Protein AF-A0A315R0P9-F1 (afdb_monomer)

Mean predicted aligned error: 6.61 Å

Structure (mmCIF, N/CA/C/O backbone):
data_AF-A0A315R0P9-F1
#
_entry.id   AF-A0A315R0P9-F1
#
loop_
_atom_site.group_PDB
_atom_site.id
_atom_site.type_symbol
_atom_site.label_atom_id
_atom_site.label_alt_id
_atom_site.label_comp_id
_atom_site.label_asym_id
_atom_site.label_entity_id
_atom_site.label_seq_id
_atom_site.pdbx_PDB_ins_code
_atom_site.Cartn_x
_atom_site.Cartn_y
_atom_site.Cartn_z
_atom_site.occupancy
_atom_site.B_iso_or_equiv
_atom_site.auth_seq_id
_atom_site.auth_comp_id
_atom_site.auth_asym_id
_atom_site.auth_atom_id
_atom_site.pdbx_PDB_model_num
ATOM 1 N N . GLU A 1 1 ? -13.509 10.442 11.157 1.00 61.97 1 GLU A N 1
ATOM 2 C CA . GLU A 1 1 ? -13.153 11.504 10.189 1.00 61.97 1 GLU A CA 1
ATOM 3 C C . GLU A 1 1 ? -14.346 12.007 9.376 1.00 61.97 1 GLU A C 1
ATOM 5 O O . GLU A 1 1 ? -14.730 13.150 9.556 1.00 61.97 1 GLU A O 1
ATOM 10 N N . ASN A 1 2 ? -14.995 11.179 8.551 1.00 77.88 2 ASN A N 1
ATOM 11 C CA . ASN A 1 2 ? -15.999 11.658 7.581 1.00 77.88 2 ASN A CA 1
ATOM 12 C C . ASN A 1 2 ? -17.417 11.944 8.134 1.00 77.88 2 ASN A C 1
ATOM 14 O O . ASN A 1 2 ? -18.315 12.249 7.354 1.00 77.88 2 ASN A O 1
ATOM 18 N N . ASN A 1 3 ? -17.654 11.793 9.442 1.00 83.06 3 ASN A N 1
ATOM 19 C CA . ASN A 1 3 ? -18.956 12.072 10.059 1.00 83.06 3 ASN A CA 1
ATOM 20 C C . ASN A 1 3 ? -18.940 13.457 10.723 1.00 83.06 3 ASN A C 1
ATOM 22 O O . ASN A 1 3 ? -18.367 13.622 11.802 1.00 83.06 3 ASN A O 1
ATOM 26 N N . GLU A 1 4 ? -19.587 14.431 10.086 1.00 81.50 4 GLU A N 1
ATOM 27 C CA . GLU A 1 4 ? -19.644 15.818 10.559 1.00 81.50 4 GLU A CA 1
ATOM 28 C C . GLU A 1 4 ? -20.515 15.999 11.813 1.00 81.50 4 GLU A C 1
ATOM 30 O O . GLU A 1 4 ? -20.236 16.890 12.610 1.00 81.50 4 GLU A O 1
ATOM 35 N N . GLU A 1 5 ? -21.495 15.120 12.043 1.00 85.56 5 GLU A N 1
ATOM 36 C CA . GLU A 1 5 ? -22.443 15.194 13.166 1.00 85.56 5 GLU A CA 1
ATOM 37 C C . GLU A 1 5 ? -21.861 14.664 14.490 1.00 85.56 5 GLU A C 1
ATOM 39 O O . GLU A 1 5 ? -22.492 14.764 15.543 1.00 85.56 5 GLU A O 1
ATOM 44 N N . MET A 1 6 ? -20.658 14.079 14.464 1.00 87.81 6 MET A N 1
ATOM 45 C CA . MET A 1 6 ? -20.015 13.534 15.660 1.00 87.81 6 MET A CA 1
ATOM 46 C C . MET A 1 6 ? -19.554 14.647 16.607 1.00 87.81 6 MET A C 1
ATOM 48 O O . MET A 1 6 ? -18.778 15.520 16.208 1.00 87.81 6 MET A O 1
ATOM 52 N N . GLU A 1 7 ? -19.966 14.548 17.875 1.00 90.81 7 GLU A N 1
ATOM 53 C CA . GLU A 1 7 ? -19.534 15.443 18.951 1.00 90.81 7 GLU A CA 1
ATOM 54 C C . GLU A 1 7 ? -18.003 15.529 19.042 1.00 90.81 7 GLU A C 1
ATOM 56 O O . GLU A 1 7 ? -17.303 14.517 18.949 1.00 90.81 7 GLU A O 1
ATOM 61 N N . ARG A 1 8 ? -17.483 16.744 19.259 1.00 90.88 8 ARG A N 1
ATOM 62 C CA . ARG A 1 8 ? -16.043 17.031 19.233 1.00 90.88 8 ARG A CA 1
ATOM 63 C C . ARG A 1 8 ? -15.239 16.159 20.199 1.00 90.88 8 ARG A C 1
ATOM 65 O O . ARG A 1 8 ? -14.300 15.519 19.759 1.00 90.88 8 ARG A O 1
ATOM 72 N N . LYS A 1 9 ? -15.646 16.038 21.467 1.00 92.56 9 LYS A N 1
ATOM 73 C CA . LYS A 1 9 ? -14.922 15.206 22.451 1.00 92.56 9 LYS A CA 1
ATOM 74 C C . LYS A 1 9 ? -14.779 13.753 21.998 1.00 92.56 9 LYS A C 1
ATOM 76 O O . LYS A 1 9 ? -13.711 13.164 22.101 1.00 92.56 9 LYS A O 1
ATOM 81 N N . LYS A 1 10 ? -15.857 13.189 21.450 1.00 92.31 10 LYS A N 1
ATOM 82 C CA . LYS A 1 10 ? -15.872 11.826 20.912 1.00 92.31 10 LYS A CA 1
ATOM 83 C C . LYS A 1 10 ? -14.977 11.691 19.678 1.00 92.31 10 LYS A C 1
ATOM 85 O O . LYS A 1 10 ? -14.319 10.668 19.512 1.00 92.31 10 LYS A O 1
ATOM 90 N N . ARG A 1 11 ? -14.944 12.715 18.821 1.00 92.69 11 ARG A N 1
ATOM 91 C CA . ARG A 1 11 ? -14.034 12.775 17.673 1.00 92.69 11 ARG A CA 1
ATOM 92 C C . ARG A 1 11 ? -12.577 12.797 18.130 1.00 92.69 11 ARG A C 1
ATOM 94 O O . ARG A 1 11 ? -11.806 11.980 17.643 1.00 92.69 11 ARG A O 1
ATOM 101 N N . ASP A 1 12 ? -12.247 13.667 19.079 1.00 94.81 12 ASP A N 1
ATOM 102 C CA . ASP A 1 12 ? -10.898 13.825 19.624 1.00 94.81 12 ASP A CA 1
ATOM 103 C C . ASP A 1 12 ? -10.422 12.523 20.294 1.00 94.81 12 ASP A C 1
ATOM 105 O O . ASP A 1 12 ? -9.305 12.081 20.052 1.00 94.81 12 ASP A O 1
ATOM 109 N N . PHE A 1 13 ? -11.295 11.842 21.048 1.00 94.81 13 PHE A N 1
ATOM 110 C CA . PHE A 1 13 ? -11.015 10.519 21.620 1.00 94.81 13 PHE A CA 1
ATOM 111 C C . PHE A 1 13 ? -10.636 9.481 20.554 1.00 94.81 13 PHE A C 1
ATOM 113 O O . PHE A 1 13 ? -9.598 8.826 20.655 1.00 94.81 13 PHE A O 1
ATOM 120 N N . TYR A 1 14 ? -11.462 9.319 19.513 1.00 92.88 14 TYR A N 1
ATOM 121 C CA . TYR A 1 14 ? -11.166 8.344 18.459 1.00 92.88 14 TYR A CA 1
ATOM 122 C C . TYR A 1 14 ? -9.915 8.704 17.674 1.00 92.88 14 TYR A C 1
ATOM 124 O O . TYR A 1 14 ? -9.173 7.815 17.265 1.00 92.88 14 TYR A O 1
ATOM 132 N N . TYR A 1 15 ? -9.696 9.995 17.454 1.00 92.81 15 TYR A N 1
ATOM 133 C CA . TYR A 1 15 ? -8.562 10.463 16.689 1.00 92.81 15 TYR A CA 1
ATOM 134 C C . TYR A 1 15 ? -7.252 10.243 17.447 1.00 92.81 15 TYR A C 1
ATOM 136 O O . TYR A 1 15 ? -6.334 9.646 16.895 1.00 92.81 15 TYR A O 1
ATOM 144 N N . TYR A 1 16 ? -7.216 10.554 18.744 1.00 94.75 16 TYR A N 1
ATOM 145 C CA . TYR A 1 16 ? -6.100 10.199 19.620 1.00 94.75 16 TYR A CA 1
ATOM 146 C C . TYR A 1 16 ? -5.811 8.692 19.612 1.00 94.75 16 TYR A C 1
ATOM 148 O O . TYR A 1 16 ? -4.671 8.278 19.446 1.00 94.75 16 TYR A O 1
ATOM 156 N N . HIS A 1 17 ? -6.831 7.839 19.717 1.00 93.44 17 HIS A N 1
ATOM 157 C CA . HIS A 1 17 ? -6.591 6.394 19.688 1.00 93.44 17 HIS A CA 1
ATOM 158 C C . HIS A 1 17 ? -6.153 5.859 18.320 1.00 93.44 17 HIS A C 1
ATOM 160 O O . HIS A 1 17 ? -5.452 4.849 18.278 1.00 93.44 17 HIS A O 1
ATOM 166 N N . SER A 1 18 ? -6.487 6.542 17.221 1.00 92.06 18 SER A N 1
ATOM 167 C CA . SER A 1 18 ? -6.003 6.165 15.886 1.00 92.06 18 SER A CA 1
ATOM 168 C C . SER A 1 18 ? -4.491 6.352 15.708 1.00 92.06 18 SER A C 1
ATOM 170 O O . SER A 1 18 ? -3.882 5.613 14.938 1.00 92.06 18 SER A O 1
ATOM 172 N N . THR A 1 19 ? -3.862 7.257 16.469 1.00 91.88 19 THR A N 1
ATOM 173 C CA . THR A 1 19 ? -2.395 7.429 16.460 1.00 91.88 19 THR A CA 1
ATOM 174 C C . THR A 1 19 ? -1.670 6.321 17.231 1.00 91.88 19 THR A C 1
ATOM 176 O O . THR A 1 19 ? -0.462 6.157 17.102 1.00 91.88 19 THR A O 1
ATOM 179 N N . ILE A 1 20 ? -2.393 5.568 18.066 1.00 90.81 20 ILE A N 1
ATOM 180 C CA . ILE A 1 20 ? -1.820 4.571 18.981 1.00 90.81 20 ILE A CA 1
ATOM 181 C C . ILE A 1 20 ? -1.984 3.151 18.443 1.00 90.81 20 ILE A C 1
ATOM 183 O O . ILE A 1 20 ? -1.115 2.312 18.657 1.00 90.81 20 ILE A O 1
ATOM 187 N N . MET A 1 21 ? -3.123 2.859 17.817 1.00 90.62 21 MET A N 1
ATOM 188 C CA . MET A 1 21 ? -3.473 1.508 17.395 1.00 90.62 21 MET A CA 1
ATOM 189 C C . MET A 1 21 ? -4.311 1.557 16.123 1.00 90.62 21 MET A C 1
ATOM 191 O O . MET A 1 21 ? -5.323 2.260 16.044 1.00 90.62 21 MET A O 1
ATOM 195 N N . GLU A 1 22 ? -3.918 0.757 15.141 1.00 90.88 22 GLU A N 1
ATOM 196 C CA . GLU A 1 22 ? -4.692 0.539 13.934 1.00 90.88 22 GLU A CA 1
ATOM 197 C C . GLU A 1 22 ? -5.998 -0.209 14.216 1.00 90.88 22 GLU A C 1
ATOM 199 O O . GLU A 1 22 ? -6.146 -0.981 15.165 1.00 90.88 22 GLU A O 1
ATOM 204 N N . ALA A 1 23 ? -6.989 -0.014 13.350 1.00 87.75 23 ALA A N 1
ATOM 205 C CA . ALA A 1 23 ? -8.254 -0.710 13.506 1.00 87.75 23 ALA A CA 1
ATOM 206 C C . ALA A 1 23 ? -8.123 -2.204 13.178 1.00 87.75 23 ALA A C 1
ATOM 208 O O . ALA A 1 23 ? -7.580 -2.588 12.141 1.00 87.75 23 ALA A O 1
ATOM 209 N N . TRP A 1 24 ? -8.723 -3.043 14.018 1.00 89.06 24 TRP A N 1
ATOM 210 C CA . TRP A 1 24 ? -8.878 -4.470 13.754 1.00 89.06 24 TRP A CA 1
ATOM 211 C C . TRP A 1 24 ? -10.134 -4.675 12.905 1.00 89.06 24 TRP A C 1
ATOM 213 O O . TRP A 1 24 ? -11.237 -4.863 13.420 1.00 89.06 24 TRP A O 1
ATOM 223 N N . ASP A 1 25 ? -9.970 -4.544 11.588 1.00 85.25 25 ASP A N 1
ATOM 224 C CA . ASP A 1 25 ? -11.075 -4.585 10.631 1.00 85.25 25 ASP A CA 1
ATOM 225 C C . ASP A 1 25 ? -11.522 -6.020 10.300 1.00 85.25 25 ASP A C 1
ATOM 227 O O . ASP A 1 25 ? -10.726 -6.950 10.164 1.00 85.25 25 ASP A O 1
ATOM 231 N N . GLY A 1 26 ? -12.832 -6.177 10.110 1.00 85.88 26 GLY A N 1
ATOM 232 C CA . GLY A 1 26 ? -13.469 -7.420 9.686 1.00 85.88 26 GLY A CA 1
ATOM 233 C C . GLY A 1 26 ? -14.877 -7.578 10.272 1.00 85.88 26 GLY A C 1
ATOM 234 O O . GLY A 1 26 ? -15.227 -6.881 11.224 1.00 85.88 26 GLY A O 1
ATOM 235 N N . PRO A 1 27 ? -15.711 -8.485 9.730 1.00 89.56 27 PRO A N 1
ATOM 236 C CA . PRO A 1 27 ? -17.040 -8.747 10.279 1.00 89.56 27 PRO A CA 1
ATOM 237 C C . PRO A 1 27 ? -16.971 -9.318 11.699 1.00 89.56 27 PRO A C 1
ATOM 239 O O . PRO A 1 27 ? -16.567 -10.472 11.872 1.00 89.56 27 PRO A O 1
ATOM 242 N N . ALA A 1 28 ? -17.442 -8.567 12.696 1.00 91.06 28 ALA A N 1
ATOM 243 C CA . ALA A 1 28 ? -17.373 -8.969 14.098 1.00 91.06 28 ALA A CA 1
ATOM 244 C C . ALA A 1 28 ? -18.665 -8.642 14.856 1.00 91.06 28 ALA A C 1
ATOM 246 O O . ALA A 1 28 ? -19.191 -7.534 14.797 1.00 91.06 28 ALA A O 1
ATOM 247 N N . ALA A 1 29 ? -19.155 -9.627 15.607 1.00 92.38 29 ALA A N 1
ATOM 248 C CA . ALA A 1 29 ? -20.104 -9.435 16.695 1.00 92.38 29 ALA A CA 1
ATOM 249 C C . ALA A 1 29 ? -19.451 -10.020 17.941 1.00 92.38 29 ALA A C 1
ATOM 251 O O . ALA A 1 29 ? -19.233 -11.230 18.012 1.00 92.38 29 ALA A O 1
ATOM 252 N N . MET A 1 30 ? -19.079 -9.156 18.878 1.00 92.94 30 MET A N 1
ATOM 253 C CA . MET A 1 30 ? -18.356 -9.554 20.078 1.00 92.94 30 MET A CA 1
ATOM 254 C C . MET A 1 30 ? -19.260 -9.411 21.288 1.00 92.94 30 MET A C 1
ATOM 256 O O . MET A 1 30 ? -19.936 -8.395 21.434 1.00 92.94 30 MET A O 1
ATOM 260 N N . ALA A 1 31 ? -19.227 -10.414 22.158 1.00 93.69 31 ALA A N 1
ATOM 261 C CA . ALA A 1 31 ? -19.694 -10.316 23.531 1.00 93.69 31 ALA A CA 1
ATOM 262 C C . ALA A 1 31 ? -18.469 -10.409 24.447 1.00 93.69 31 ALA A C 1
ATOM 264 O O . ALA A 1 31 ? -17.558 -11.195 24.177 1.00 93.69 31 ALA A O 1
ATOM 265 N N . PHE A 1 32 ? -18.429 -9.597 25.494 1.00 94.75 32 PHE A N 1
ATOM 266 C CA . PHE A 1 32 ? -17.302 -9.509 26.416 1.00 94.75 32 PHE A CA 1
ATOM 267 C C . PHE A 1 32 ? -17.790 -9.278 27.846 1.00 94.75 32 PHE A C 1
ATOM 269 O O . PHE A 1 32 ? -18.920 -8.850 28.072 1.00 94.75 32 PHE A O 1
ATOM 276 N N . THR A 1 33 ? -16.935 -9.580 28.817 1.00 95.44 33 THR A N 1
ATOM 277 C CA . THR A 1 33 ? -17.189 -9.308 30.231 1.00 95.44 33 THR A CA 1
ATOM 278 C C . THR A 1 33 ? -15.872 -9.201 30.986 1.00 95.44 33 THR A C 1
ATOM 280 O O . THR A 1 33 ? -14.905 -9.881 30.636 1.00 95.44 33 THR A O 1
ATOM 283 N N . ASP A 1 34 ? -15.842 -8.361 32.012 1.00 93.88 34 ASP A N 1
ATOM 284 C CA . ASP A 1 34 ? -14.756 -8.276 32.994 1.00 93.88 34 ASP A CA 1
ATOM 285 C C . ASP A 1 34 ? -15.095 -8.996 34.318 1.00 93.88 34 ASP A C 1
ATOM 287 O O . ASP A 1 34 ? -14.291 -9.003 35.248 1.00 93.88 34 ASP A O 1
ATOM 291 N N . GLY A 1 35 ? -16.266 -9.642 34.390 1.00 93.69 35 GLY A N 1
ATOM 292 C CA . GLY A 1 35 ? -16.808 -10.305 35.577 1.00 93.69 35 GLY A CA 1
ATOM 293 C C . GLY A 1 35 ? -17.920 -9.520 36.278 1.00 93.69 35 GLY A C 1
ATOM 294 O O . GLY A 1 35 ? -18.772 -10.151 36.902 1.00 93.69 35 GLY A O 1
ATOM 295 N N . THR A 1 36 ? -17.959 -8.194 36.119 1.00 93.38 36 THR A N 1
ATOM 296 C CA . THR A 1 36 ? -18.986 -7.308 36.697 1.00 93.38 36 THR A CA 1
ATOM 297 C C . THR A 1 36 ? -19.871 -6.710 35.608 1.00 93.38 36 THR A C 1
ATOM 299 O O . THR A 1 36 ? -21.101 -6.720 35.705 1.00 93.38 36 THR A O 1
ATOM 302 N N . GLN A 1 37 ? -19.260 -6.232 34.532 1.00 94.12 37 GLN A N 1
ATOM 303 C CA . GLN A 1 37 ? -19.937 -5.709 33.363 1.00 94.12 37 GLN A CA 1
ATOM 304 C C . GLN A 1 37 ? -19.992 -6.765 32.264 1.00 94.12 37 GLN A C 1
ATOM 306 O O . GLN A 1 37 ? -19.051 -7.534 32.044 1.00 94.12 37 GLN A O 1
ATOM 311 N N . VAL A 1 38 ? -21.110 -6.806 31.547 1.00 94.56 38 VAL A N 1
ATOM 312 C CA . VAL A 1 38 ? -21.309 -7.664 30.377 1.00 94.56 38 VAL A CA 1
ATOM 313 C C . VAL A 1 38 ? -21.695 -6.777 29.211 1.00 94.56 38 VAL A C 1
ATOM 315 O O . VAL A 1 38 ? -22.663 -6.024 29.285 1.00 94.56 38 VAL A O 1
ATOM 318 N N . GLY A 1 39 ? -20.944 -6.860 28.120 1.00 93.62 39 GLY A N 1
ATOM 319 C CA . GLY A 1 39 ? -21.135 -5.998 26.968 1.00 93.62 39 GLY A CA 1
ATOM 320 C C . GLY A 1 39 ? -21.177 -6.747 25.649 1.00 93.62 39 GLY A C 1
ATOM 321 O O . GLY A 1 39 ? -20.707 -7.877 25.520 1.00 93.62 39 GLY A O 1
ATOM 322 N N . ALA A 1 40 ? -21.742 -6.088 24.644 1.00 94.25 40 ALA A N 1
ATOM 323 C CA . ALA A 1 40 ? -21.686 -6.520 23.263 1.00 94.25 40 ALA A CA 1
ATOM 324 C C . ALA A 1 40 ? -21.472 -5.336 22.321 1.00 94.25 40 ALA A C 1
ATOM 326 O O . ALA A 1 40 ? -22.031 -4.252 22.504 1.00 94.25 40 ALA A O 1
ATOM 327 N N . VAL A 1 41 ? -20.670 -5.556 21.283 1.00 93.62 41 VAL A N 1
ATOM 328 C CA . VAL A 1 41 ? -20.337 -4.550 20.272 1.00 93.62 41 VAL A CA 1
ATOM 329 C C . VAL A 1 41 ? -20.241 -5.200 18.893 1.00 93.62 41 VAL A C 1
ATOM 331 O O . VAL A 1 41 ? -19.892 -6.377 18.763 1.00 93.62 41 VAL A O 1
ATOM 334 N N . LEU A 1 42 ? -20.583 -4.436 17.859 1.00 92.75 42 LEU A N 1
ATOM 335 C CA . LEU A 1 42 ? -20.379 -4.823 16.466 1.00 92.75 42 LEU A CA 1
ATOM 336 C C . LEU A 1 42 ? -19.141 -4.143 15.885 1.00 92.75 42 LEU A C 1
ATOM 338 O O . LEU A 1 42 ? -18.687 -3.112 16.384 1.00 92.75 42 LEU A O 1
ATOM 342 N N . ASP A 1 43 ? -18.644 -4.685 14.779 1.00 90.19 43 ASP A N 1
ATOM 343 C CA . ASP A 1 43 ? -17.693 -3.980 13.930 1.00 90.19 43 ASP A CA 1
ATOM 344 C C . ASP A 1 43 ? -18.263 -2.643 13.415 1.00 90.19 43 ASP A C 1
ATOM 346 O O . ASP A 1 43 ? -19.474 -2.389 13.440 1.00 90.19 43 ASP A O 1
ATOM 350 N N . ARG A 1 44 ? -17.376 -1.777 12.915 1.00 86.75 44 ARG A N 1
ATOM 351 C CA . ARG A 1 44 ? -17.717 -0.431 12.418 1.00 86.75 44 ARG A CA 1
ATOM 352 C C . ARG A 1 44 ? -18.809 -0.415 11.339 1.00 86.75 44 ARG A C 1
ATOM 354 O O . ARG A 1 44 ? -19.507 0.588 11.215 1.00 86.75 44 ARG A O 1
ATOM 361 N N . ASN A 1 45 ? -18.965 -1.509 10.594 1.00 85.25 45 ASN A N 1
ATOM 362 C CA . ASN A 1 45 ? -19.907 -1.648 9.486 1.00 85.25 45 ASN A CA 1
ATOM 363 C C . ASN A 1 45 ? -21.151 -2.461 9.888 1.00 85.25 45 ASN A C 1
ATOM 365 O O . ASN A 1 45 ? -22.118 -2.512 9.131 1.00 85.25 45 ASN A O 1
ATOM 369 N N . GLY A 1 46 ? -21.148 -3.086 11.072 1.00 88.88 46 GLY A N 1
ATOM 370 C CA . GLY A 1 46 ? -22.198 -3.984 11.552 1.00 88.88 46 GLY A CA 1
ATOM 371 C C . GLY A 1 46 ? -22.478 -5.135 10.592 1.00 88.88 46 GLY A C 1
ATOM 372 O O . GLY A 1 46 ? -23.634 -5.429 10.286 1.00 88.88 46 GLY A O 1
ATOM 373 N N . LEU A 1 47 ? -21.421 -5.792 10.108 1.00 89.38 47 LEU A N 1
ATOM 374 C CA . LEU A 1 47 ? -21.512 -6.867 9.112 1.00 89.38 47 LEU A CA 1
ATOM 375 C C . LEU A 1 47 ? -22.040 -8.183 9.698 1.00 89.38 47 LEU A C 1
ATOM 377 O O . LEU A 1 47 ? -22.326 -9.128 8.956 1.00 89.38 47 LEU A O 1
ATOM 381 N N . ARG A 1 48 ? -22.163 -8.272 11.026 1.00 91.75 48 ARG A N 1
ATOM 382 C CA . ARG A 1 48 ? -22.742 -9.416 11.734 1.00 91.75 48 ARG A CA 1
ATOM 383 C C . ARG A 1 48 ? -24.054 -9.025 12.418 1.00 91.75 48 ARG A C 1
ATOM 385 O O . ARG A 1 48 ? -24.124 -7.975 13.052 1.00 91.75 48 ARG A O 1
ATOM 392 N N . PRO A 1 49 ? -25.101 -9.866 12.328 1.00 92.19 49 PRO A N 1
ATOM 393 C CA . PRO A 1 49 ? -26.344 -9.602 13.030 1.00 92.19 49 PRO A CA 1
ATOM 394 C C . PRO A 1 49 ? -26.157 -9.823 14.534 1.00 92.19 49 PRO A C 1
ATOM 396 O O . PRO A 1 49 ? -25.546 -10.801 14.959 1.00 92.19 49 PRO A O 1
ATOM 399 N N . SER A 1 50 ? -26.729 -8.930 15.333 1.00 92.62 50 SER A N 1
ATOM 400 C CA . SER A 1 50 ? -26.846 -9.092 16.780 1.00 92.62 50 SER A CA 1
ATOM 401 C C . SER A 1 50 ? -28.152 -8.461 17.245 1.00 92.62 50 SER A C 1
ATOM 403 O O . SER A 1 50 ? -28.486 -7.330 16.877 1.00 92.62 50 SER A O 1
ATOM 405 N N . ARG A 1 51 ? -28.945 -9.230 17.988 1.00 92.44 51 ARG A N 1
ATOM 406 C CA . ARG A 1 51 ? -30.279 -8.859 18.459 1.00 92.44 51 ARG A CA 1
ATOM 407 C C . ARG A 1 51 ? -30.406 -9.195 19.925 1.00 92.44 51 ARG A C 1
ATOM 409 O O . ARG A 1 51 ? -29.860 -10.203 20.365 1.00 92.44 51 ARG A O 1
ATOM 416 N N . TYR A 1 52 ? -31.150 -8.374 20.651 1.00 92.50 52 TYR A N 1
ATOM 417 C CA . TYR A 1 52 ? -31.400 -8.626 22.055 1.00 92.50 52 TYR A CA 1
ATOM 418 C C . TYR A 1 52 ? -32.852 -8.405 22.462 1.00 92.50 52 TYR A C 1
ATOM 420 O O . TYR A 1 52 ? -33.580 -7.596 21.879 1.00 92.50 52 TYR A O 1
ATOM 428 N N . TYR A 1 53 ? -33.245 -9.175 23.468 1.00 93.19 53 TYR A N 1
ATOM 429 C CA . TYR A 1 53 ? -34.538 -9.141 24.131 1.00 93.19 53 TYR A CA 1
ATOM 430 C C . TYR A 1 53 ? -34.326 -8.692 25.567 1.00 93.19 53 TYR A C 1
ATOM 432 O O . TYR A 1 53 ? -33.371 -9.131 26.206 1.00 93.19 53 TYR A O 1
ATOM 440 N N . LEU A 1 54 ? -35.232 -7.853 26.053 1.00 91.81 54 LEU A N 1
ATOM 441 C CA . LEU A 1 54 ? -35.345 -7.520 27.466 1.00 91.81 54 LEU A CA 1
ATOM 442 C C . LEU A 1 54 ? -36.712 -7.985 27.957 1.00 91.81 54 LEU A C 1
ATOM 444 O O . LEU A 1 54 ? -37.724 -7.652 27.328 1.00 91.81 54 LEU A O 1
ATOM 448 N N . THR A 1 55 ? -36.737 -8.742 29.045 1.00 92.38 55 THR A N 1
ATOM 449 C CA . THR A 1 55 ? -37.968 -9.209 29.689 1.00 92.38 55 THR A CA 1
ATOM 450 C C . THR A 1 55 ? -38.269 -8.442 30.976 1.00 92.38 55 THR A C 1
ATOM 452 O O . THR A 1 55 ? -37.447 -7.666 31.455 1.00 92.38 55 THR A O 1
ATOM 455 N N . ASP A 1 56 ? -39.471 -8.634 31.514 1.00 92.31 56 ASP A N 1
ATOM 456 C CA . ASP A 1 56 ? -39.955 -8.023 32.757 1.00 92.31 56 ASP A CA 1
ATOM 457 C C . ASP A 1 56 ? -39.379 -8.626 34.044 1.00 92.31 56 ASP A C 1
ATOM 459 O O . ASP A 1 56 ? -39.523 -8.030 35.110 1.00 92.31 56 ASP A O 1
ATOM 463 N N . ASP A 1 57 ? -38.692 -9.764 33.941 1.00 90.31 57 ASP A N 1
ATOM 464 C CA . ASP A 1 57 ? -37.916 -10.405 35.005 1.00 90.31 57 ASP A CA 1
ATOM 465 C C . ASP A 1 57 ? -36.404 -10.114 34.916 1.00 90.31 57 ASP A C 1
ATOM 467 O O . ASP A 1 57 ? -35.589 -10.914 35.374 1.00 90.31 57 ASP A O 1
ATOM 471 N N . ASP A 1 58 ? -36.038 -8.963 34.337 1.00 87.44 58 ASP A N 1
ATOM 472 C CA . ASP A 1 58 ? -34.667 -8.434 34.218 1.00 87.44 58 ASP A CA 1
ATOM 473 C C . ASP A 1 58 ? -33.677 -9.363 33.487 1.00 87.44 58 ASP A C 1
ATOM 475 O O . ASP A 1 58 ? -32.458 -9.282 33.661 1.00 87.44 58 ASP A O 1
ATOM 479 N N . LEU A 1 59 ? -34.183 -10.235 32.609 1.00 89.69 59 LEU A N 1
ATOM 480 C CA . LEU A 1 59 ? -33.353 -11.074 31.752 1.00 89.69 59 LEU A CA 1
ATOM 481 C C . LEU A 1 59 ? -33.065 -10.363 30.422 1.00 89.69 59 LEU A C 1
ATOM 483 O O . LEU A 1 59 ? -33.966 -10.020 29.650 1.00 89.69 59 LEU A O 1
ATOM 487 N N . LEU A 1 60 ? -31.773 -10.200 30.124 1.00 91.06 60 LEU A N 1
ATOM 488 C CA . LEU A 1 60 ? -31.290 -9.753 28.821 1.00 91.06 60 LEU A CA 1
ATOM 489 C C . LEU A 1 60 ? -30.746 -10.941 28.027 1.00 91.06 60 LEU A C 1
ATOM 491 O O . LEU A 1 60 ? -29.792 -11.601 28.435 1.00 91.06 60 LEU A O 1
ATOM 495 N N . VAL A 1 61 ? -31.334 -11.192 26.859 1.00 91.94 61 VAL A N 1
ATOM 496 C CA . VAL A 1 61 ? -30.898 -12.259 25.950 1.00 91.94 61 VAL A CA 1
ATOM 497 C C . VAL A 1 61 ? -30.345 -11.628 24.690 1.00 91.94 61 VAL A C 1
ATOM 499 O O . VAL A 1 61 ? -31.112 -11.036 23.940 1.00 91.94 61 VAL A O 1
ATOM 502 N N . LEU A 1 62 ? -29.048 -11.792 24.425 1.00 92.81 62 LEU A N 1
ATOM 503 C CA . LEU A 1 62 ? -28.407 -11.379 23.176 1.00 92.81 62 LEU A CA 1
ATOM 504 C C . LEU A 1 62 ? -28.032 -12.599 22.334 1.00 92.81 62 LEU A C 1
ATOM 506 O O . LEU A 1 62 ? -27.418 -13.543 22.826 1.00 92.81 62 LEU A O 1
ATOM 510 N N . ALA A 1 63 ? -28.382 -12.568 21.051 1.00 92.75 63 ALA A N 1
ATOM 511 C CA . ALA A 1 63 ? -28.073 -13.628 20.103 1.00 92.75 63 ALA A CA 1
ATOM 512 C C . ALA A 1 63 ? -27.883 -13.081 18.681 1.00 92.75 63 ALA A C 1
ATOM 514 O O . ALA A 1 63 ? -28.332 -11.985 18.339 1.00 92.75 63 ALA A O 1
ATOM 515 N N . SER A 1 64 ? -27.244 -13.870 17.815 1.00 91.81 64 SER A N 1
ATOM 516 C CA . SER A 1 64 ? -27.107 -13.544 16.388 1.00 91.81 64 SER A CA 1
ATOM 517 C C . SER A 1 64 ? -28.453 -13.543 15.652 1.00 91.81 64 SER A C 1
ATOM 519 O O . SER A 1 64 ? -28.651 -12.820 14.671 1.00 91.81 64 SER A O 1
ATOM 521 N N . GLU A 1 65 ? -29.411 -14.330 16.137 1.00 90.00 65 GLU A N 1
ATOM 522 C CA . GLU A 1 65 ? -30.705 -14.568 15.505 1.00 90.00 65 GLU A CA 1
ATOM 523 C C . GLU A 1 65 ? -31.865 -14.366 16.486 1.00 90.00 65 GLU A C 1
ATOM 525 O O . GLU A 1 65 ? -31.688 -14.268 17.699 1.00 90.00 65 GLU A O 1
ATOM 530 N N . VAL A 1 66 ? -33.075 -14.250 15.941 1.00 86.69 66 VAL A N 1
ATOM 531 C CA . VAL A 1 66 ? -34.309 -14.214 16.735 1.00 86.69 66 VAL A CA 1
ATOM 532 C C . VAL A 1 66 ? -34.804 -15.635 16.998 1.00 86.69 66 VAL A C 1
ATOM 534 O O . VAL A 1 66 ? -34.640 -16.497 16.143 1.00 86.69 66 VAL A O 1
ATOM 537 N N . GLY A 1 67 ? -35.441 -15.871 18.148 1.00 85.38 67 GLY A N 1
ATOM 538 C CA . GLY A 1 67 ? -36.057 -17.171 18.455 1.00 85.38 67 GLY A CA 1
ATOM 539 C C . GLY A 1 67 ? -35.083 -18.266 18.900 1.00 85.38 67 GLY A C 1
ATOM 540 O O . GLY A 1 67 ? -35.417 -19.442 18.814 1.00 85.38 67 GLY A O 1
ATOM 541 N N . VAL A 1 68 ? -33.886 -17.899 19.371 1.00 89.88 68 VAL A N 1
ATOM 542 C CA . VAL A 1 68 ? -32.913 -18.862 19.925 1.00 89.88 68 VAL A CA 1
ATOM 543 C C . VAL A 1 68 ? -33.407 -19.474 21.240 1.00 89.88 68 VAL A C 1
ATOM 545 O O . VAL A 1 68 ? -33.144 -20.641 21.514 1.00 89.88 68 VAL A O 1
ATOM 548 N N . LEU A 1 69 ? -34.136 -18.692 22.039 1.00 89.88 69 LEU A N 1
ATOM 549 C CA . LEU A 1 69 ? -34.791 -19.139 23.264 1.00 89.88 69 LEU A CA 1
ATOM 550 C C . LEU A 1 69 ? -36.302 -18.960 23.133 1.00 89.88 69 LEU A C 1
ATOM 552 O O . LEU A 1 69 ? -36.766 -17.971 22.559 1.00 89.88 69 LEU A O 1
ATOM 556 N N . ASP A 1 70 ? -37.048 -19.910 23.691 1.00 89.69 70 ASP A N 1
ATOM 557 C CA . ASP A 1 70 ? -38.502 -19.833 23.806 1.00 89.69 70 ASP A CA 1
ATOM 558 C C . ASP A 1 70 ? -38.861 -18.920 24.989 1.00 89.69 70 ASP A C 1
ATOM 560 O O . ASP A 1 70 ? -38.749 -19.309 26.154 1.00 89.69 70 ASP A O 1
ATOM 564 N N . LEU A 1 71 ? -39.192 -17.663 24.684 1.00 88.31 71 LEU A N 1
ATOM 565 C CA . LEU A 1 71 ? -39.545 -16.632 25.659 1.00 88.31 71 LEU A CA 1
ATOM 566 C C . LEU A 1 71 ? -41.037 -16.292 25.517 1.00 88.31 71 LEU A C 1
ATOM 568 O O . LEU A 1 71 ? -41.457 -15.926 24.414 1.00 88.31 71 LEU A O 1
ATOM 572 N N . PRO A 1 72 ? -41.838 -16.344 26.601 1.00 90.75 72 PRO A N 1
ATOM 573 C CA . PRO A 1 72 ? -43.236 -15.923 26.559 1.00 90.75 72 PRO A CA 1
ATOM 574 C C . PRO A 1 72 ? -43.357 -14.470 26.089 1.00 90.75 72 PRO A C 1
ATOM 576 O O . PRO A 1 72 ? -42.759 -13.579 26.690 1.00 90.75 72 PRO A O 1
ATOM 579 N N . GLU A 1 73 ? -44.142 -14.208 25.038 1.00 89.31 73 GLU A N 1
ATOM 580 C CA . GLU A 1 73 ? -44.246 -12.856 24.459 1.00 89.31 73 GLU A CA 1
ATOM 581 C C . GLU A 1 73 ? -44.758 -11.814 25.457 1.00 89.31 73 GLU A C 1
ATOM 583 O O . GLU A 1 73 ? -44.344 -10.661 25.399 1.00 89.31 73 GLU A O 1
ATOM 588 N N . GLU A 1 74 ? -45.603 -12.237 26.397 1.00 92.94 74 GLU A N 1
ATOM 589 C CA . GLU A 1 74 ? -46.168 -11.398 27.459 1.00 92.94 74 GLU A CA 1
ATOM 590 C C . GLU A 1 74 ? -45.097 -10.811 28.387 1.00 92.94 74 GLU A C 1
ATOM 592 O O . GLU A 1 74 ? -45.292 -9.728 28.929 1.00 92.94 74 GLU A O 1
ATOM 597 N N . LYS A 1 75 ? -43.957 -11.500 28.532 1.00 91.75 75 LYS A N 1
ATOM 598 C CA . LYS A 1 75 ? -42.833 -11.055 29.360 1.00 91.75 75 LYS A CA 1
ATOM 599 C C . LYS A 1 75 ? -41.880 -10.114 28.634 1.00 91.75 75 LYS A C 1
ATOM 601 O O . LYS A 1 75 ? -41.025 -9.509 29.269 1.00 91.75 75 LYS A O 1
ATOM 606 N N . VAL A 1 76 ? -41.944 -10.015 27.306 1.00 92.75 76 VAL A N 1
ATOM 607 C CA . VAL A 1 76 ? -40.949 -9.265 26.527 1.00 92.75 76 VAL A CA 1
ATOM 608 C C . VAL A 1 76 ? -41.281 -7.773 26.539 1.00 92.75 76 VAL A C 1
ATOM 610 O O . VAL A 1 76 ? -42.205 -7.328 25.863 1.00 92.75 76 VAL A O 1
ATOM 613 N N . ILE A 1 77 ? -40.464 -6.982 27.237 1.00 93.25 77 ILE A N 1
ATOM 614 C CA . ILE A 1 77 ? -40.564 -5.516 27.272 1.00 93.25 77 ILE A CA 1
ATOM 615 C C . ILE A 1 77 ? -40.084 -4.913 25.952 1.00 93.25 77 ILE A C 1
ATOM 617 O O . ILE A 1 77 ? -40.709 -3.999 25.410 1.00 93.25 77 ILE A O 1
ATOM 621 N N . SER A 1 78 ? -38.948 -5.387 25.429 1.00 90.38 78 SER A N 1
ATOM 622 C CA . SER A 1 78 ? -38.379 -4.833 24.199 1.00 90.38 78 SER A CA 1
ATOM 623 C C . SER A 1 78 ? -37.633 -5.864 23.358 1.00 90.38 78 SER A C 1
ATOM 625 O O . SER A 1 78 ? -37.030 -6.807 23.870 1.00 90.38 78 SER A O 1
ATOM 627 N N . LYS A 1 79 ? -37.686 -5.660 22.037 1.00 91.94 79 LYS A N 1
ATOM 628 C CA . LYS A 1 79 ? -36.944 -6.413 21.021 1.00 91.94 79 LYS A CA 1
ATOM 629 C C . LYS A 1 79 ? -36.125 -5.408 20.219 1.00 91.94 79 LYS A C 1
ATOM 631 O O . LYS A 1 79 ? -36.700 -4.565 19.529 1.00 91.94 79 LYS A O 1
ATOM 636 N N . GLN A 1 80 ? -34.803 -5.462 20.321 1.00 91.50 80 GLN A N 1
ATOM 637 C CA . GLN A 1 80 ? -33.908 -4.496 19.682 1.00 91.50 80 GLN A CA 1
ATOM 638 C C . GLN A 1 80 ? -32.769 -5.199 18.935 1.00 91.50 80 GLN A C 1
ATOM 640 O O . GLN A 1 80 ? -32.563 -6.411 19.034 1.00 91.50 80 GLN A O 1
ATOM 645 N N . ARG A 1 81 ? -32.052 -4.429 18.117 1.00 91.81 81 ARG A N 1
ATOM 646 C CA . ARG A 1 81 ? -30.849 -4.878 17.413 1.00 91.81 81 ARG A CA 1
ATOM 647 C C . ARG A 1 81 ? -29.681 -3.990 17.797 1.00 91.81 81 ARG A C 1
ATOM 649 O O . ARG A 1 81 ? -29.870 -2.793 18.002 1.00 91.81 81 ARG A O 1
ATOM 656 N N . LEU A 1 82 ? -28.492 -4.573 17.838 1.00 91.06 82 LEU A N 1
ATOM 657 C CA . LEU A 1 82 ? -27.269 -3.803 17.977 1.00 91.06 82 LEU A CA 1
ATOM 658 C C . LEU A 1 82 ? -26.951 -3.147 16.629 1.00 91.06 82 LEU A C 1
ATOM 660 O O . LEU A 1 82 ? -27.064 -3.782 15.579 1.00 91.06 82 LEU A O 1
ATOM 664 N N . GLU A 1 83 ? -26.619 -1.861 16.651 1.00 89.81 83 GLU A N 1
ATOM 665 C CA . GLU A 1 83 ? -26.337 -1.076 15.446 1.00 89.81 83 GLU A CA 1
ATOM 666 C C . GLU A 1 83 ? -24.829 -0.825 15.313 1.00 89.81 83 GLU A C 1
ATOM 668 O O . GLU A 1 83 ? -24.132 -0.796 16.334 1.00 89.81 83 GLU A O 1
ATOM 673 N N . PRO A 1 84 ? -24.310 -0.623 14.085 1.00 85.12 84 PRO A N 1
ATOM 674 C CA . PRO A 1 84 ? -22.905 -0.297 13.878 1.00 85.12 84 PRO A CA 1
ATOM 675 C C . PRO A 1 84 ? -22.469 0.882 14.752 1.00 85.12 84 PRO A C 1
ATOM 677 O O . PRO A 1 84 ? -23.139 1.916 14.815 1.00 85.12 84 PRO A O 1
ATOM 680 N N . GLY A 1 85 ? -21.346 0.717 15.447 1.00 79.75 85 GLY A N 1
ATOM 681 C CA . GLY A 1 85 ? -20.794 1.756 16.309 1.00 79.75 85 GLY A CA 1
ATOM 682 C C . GLY A 1 85 ? -21.596 2.049 17.579 1.00 79.75 85 GLY A C 1
ATOM 683 O O . GLY A 1 85 ? -21.255 3.028 18.241 1.00 79.75 85 GLY A O 1
ATOM 684 N N . LYS A 1 86 ? -22.611 1.249 17.947 1.00 86.75 86 LYS A N 1
ATOM 685 C CA . LYS A 1 86 ? -23.248 1.254 19.278 1.00 86.75 86 LYS A CA 1
ATOM 686 C C . LYS A 1 86 ? -22.761 0.070 20.115 1.00 86.75 86 LYS A C 1
ATOM 688 O O . LYS A 1 86 ? -22.491 -1.006 19.585 1.00 86.75 86 LYS A O 1
ATOM 693 N N . MET A 1 87 ? -22.662 0.281 21.419 1.00 90.56 87 MET A N 1
ATOM 694 C CA . MET A 1 87 ? -22.315 -0.724 22.413 1.00 90.56 87 MET A CA 1
ATOM 695 C C . MET A 1 87 ? -23.522 -0.958 23.320 1.00 90.56 87 MET A C 1
ATOM 697 O O . MET A 1 87 ? -24.177 -0.013 23.756 1.00 90.56 87 MET A O 1
ATOM 701 N N . LEU A 1 88 ? -23.820 -2.226 23.579 1.00 92.19 88 LEU A N 1
ATOM 702 C CA . LEU A 1 88 ? -24.720 -2.635 24.647 1.00 92.19 88 LEU A CA 1
ATOM 703 C C . LEU A 1 88 ? -23.847 -2.968 25.852 1.00 92.19 88 LEU A C 1
ATOM 705 O O . LEU A 1 88 ? -22.968 -3.813 25.719 1.00 92.19 88 LEU A O 1
ATOM 709 N N . LEU A 1 89 ? -24.072 -2.322 26.992 1.00 93.81 89 LEU A N 1
ATOM 710 C CA . LEU A 1 89 ? -23.325 -2.580 28.220 1.00 93.81 89 LEU A CA 1
ATOM 711 C C . LEU A 1 89 ? -24.307 -2.722 29.382 1.00 93.81 89 LEU A C 1
ATOM 713 O O . LEU A 1 89 ? -25.145 -1.851 29.605 1.00 93.81 89 LEU A O 1
ATOM 717 N N . LEU A 1 90 ? -24.221 -3.840 30.088 1.00 92.75 90 LEU A N 1
ATOM 718 C CA . LEU A 1 90 ? -24.975 -4.146 31.294 1.00 92.75 90 LEU A CA 1
ATOM 719 C C . LEU A 1 90 ? -24.004 -4.125 32.469 1.00 92.75 90 LEU A C 1
ATOM 721 O O . LEU A 1 90 ? -22.997 -4.832 32.436 1.00 92.75 90 LEU A O 1
ATOM 725 N N . ASP A 1 91 ? -24.335 -3.365 33.505 1.00 93.06 91 ASP A N 1
ATOM 726 C CA . ASP A 1 91 ? -23.603 -3.382 34.765 1.00 93.06 91 ASP A CA 1
ATOM 727 C C . ASP A 1 91 ? -24.411 -4.159 35.808 1.00 93.06 91 ASP A C 1
ATOM 729 O O . ASP A 1 91 ? -25.552 -3.803 36.122 1.00 93.06 91 ASP A O 1
ATOM 733 N N . THR A 1 92 ? -23.844 -5.262 36.302 1.00 89.94 92 THR A N 1
ATOM 734 C CA . THR A 1 92 ? -24.533 -6.137 37.261 1.00 89.94 92 THR A CA 1
ATOM 735 C C . THR A 1 92 ? -24.450 -5.638 38.701 1.00 89.94 92 THR A C 1
ATOM 737 O O . THR A 1 92 ? -25.286 -6.034 39.513 1.00 89.94 92 THR A O 1
ATOM 740 N N . GLU A 1 93 ? -23.507 -4.749 39.022 1.00 91.75 93 GLU A N 1
ATOM 741 C CA . GLU A 1 93 ? -23.435 -4.086 40.325 1.00 91.75 93 GLU A CA 1
ATOM 742 C C . GLU A 1 93 ? -24.438 -2.933 40.413 1.00 91.75 93 GLU A C 1
ATOM 744 O O . GLU A 1 93 ? -25.158 -2.820 41.406 1.00 91.75 93 GLU A O 1
ATOM 749 N N . GLU A 1 94 ? -24.542 -2.108 39.366 1.00 89.62 94 GLU A N 1
ATOM 750 C CA . GLU A 1 94 ? -25.546 -1.035 39.310 1.00 89.62 94 GLU A CA 1
ATOM 751 C C . GLU A 1 94 ? -26.955 -1.555 38.983 1.00 89.62 94 GLU A C 1
ATOM 753 O O . GLU A 1 94 ? -27.948 -0.861 39.219 1.00 89.62 94 GLU A O 1
ATOM 758 N N . GLY A 1 95 ? -27.054 -2.767 38.429 1.00 89.38 95 GLY A N 1
ATOM 759 C CA . GLY A 1 95 ? -28.315 -3.404 38.051 1.00 89.38 95 GLY A CA 1
ATOM 760 C C . GLY A 1 95 ? -29.026 -2.698 36.895 1.00 89.38 95 GLY A C 1
ATOM 761 O O . GLY A 1 95 ? -30.256 -2.661 36.862 1.00 89.38 95 GLY A O 1
ATOM 762 N N . ARG A 1 96 ? -28.279 -2.096 35.959 1.00 90.56 96 ARG A N 1
ATOM 763 C CA . ARG A 1 96 ? -28.855 -1.350 34.828 1.00 90.56 96 ARG A CA 1
ATOM 764 C C . ARG A 1 96 ? -28.090 -1.542 33.525 1.00 90.56 96 ARG A C 1
ATOM 766 O O . ARG A 1 96 ? -26.900 -1.841 33.501 1.00 90.56 96 ARG A O 1
ATOM 773 N N . ILE A 1 97 ? -28.790 -1.296 32.419 1.00 90.19 97 ILE A N 1
ATOM 774 C CA . ILE A 1 97 ? -28.176 -1.150 31.097 1.00 90.19 97 ILE A CA 1
ATOM 775 C C . ILE A 1 97 ? -27.645 0.281 30.988 1.00 90.19 97 ILE A C 1
ATOM 777 O O . ILE A 1 97 ? -28.414 1.241 31.084 1.00 90.19 97 ILE A O 1
ATOM 781 N N . ILE A 1 98 ? -26.339 0.422 30.777 1.00 91.00 98 ILE A N 1
ATOM 782 C CA . ILE A 1 98 ? -25.683 1.715 30.591 1.00 91.00 98 ILE A CA 1
ATOM 783 C C . ILE A 1 98 ? -25.975 2.210 29.172 1.00 91.00 98 ILE A C 1
ATOM 785 O O . ILE A 1 98 ? -25.850 1.476 28.187 1.00 91.00 98 ILE A O 1
ATOM 789 N N . ASN A 1 99 ? -26.386 3.474 29.053 1.00 88.56 99 ASN A N 1
ATOM 790 C CA . ASN A 1 99 ? -26.675 4.069 27.755 1.00 88.56 99 ASN A CA 1
ATOM 791 C C . ASN A 1 99 ? -25.378 4.303 26.954 1.00 88.56 99 ASN A C 1
ATOM 793 O O . ASN A 1 99 ? -24.411 4.845 27.477 1.00 88.56 99 ASN A O 1
ATOM 797 N N . ASP A 1 100 ? -25.374 3.974 25.658 1.00 88.50 100 ASP A N 1
ATOM 798 C CA . ASP A 1 100 ? -24.209 4.154 24.772 1.00 88.50 100 ASP A CA 1
ATOM 799 C C . ASP A 1 100 ? -23.663 5.594 24.748 1.00 88.50 100 ASP A C 1
ATOM 801 O O . ASP A 1 100 ? -22.450 5.800 24.677 1.00 88.50 100 ASP A O 1
ATOM 805 N N . GLN A 1 101 ? -24.551 6.593 24.785 1.00 88.50 101 GLN A N 1
ATOM 806 C CA . GLN A 1 101 ? -24.156 8.001 24.779 1.00 88.50 101 GLN A CA 1
ATOM 807 C C . GLN A 1 101 ? -23.525 8.408 26.109 1.00 88.50 101 GLN A C 1
ATOM 809 O O . GLN A 1 101 ? -22.515 9.101 26.094 1.00 88.50 101 GLN A O 1
ATOM 814 N N . GLU A 1 102 ? -24.094 7.952 27.227 1.00 91.06 102 GLU A N 1
ATOM 815 C CA . GLU A 1 102 ? -23.558 8.170 28.577 1.00 91.06 102 GLU A CA 1
ATOM 816 C C . GLU A 1 102 ? -22.151 7.574 28.689 1.00 91.06 102 GLU A C 1
ATOM 818 O O . GLU A 1 102 ? -21.198 8.304 28.955 1.00 91.06 102 GLU A O 1
ATOM 823 N N . LEU A 1 103 ? -22.007 6.290 28.340 1.00 90.12 103 LEU A N 1
ATOM 824 C CA . LEU A 1 103 ? -20.739 5.562 28.366 1.00 90.12 103 LEU A CA 1
ATOM 825 C C . LEU A 1 103 ? -19.656 6.259 27.536 1.00 90.12 103 LEU A C 1
ATOM 827 O O . LEU A 1 103 ? -18.537 6.487 27.991 1.00 90.12 103 LEU A O 1
ATOM 831 N N . LYS A 1 104 ? -19.972 6.613 26.286 1.00 91.19 104 LYS A N 1
ATOM 832 C CA . LYS A 1 104 ? -18.988 7.242 25.398 1.00 91.19 104 LYS A CA 1
ATOM 833 C C . LYS A 1 104 ? -18.670 8.672 25.790 1.00 91.19 104 LYS A C 1
ATOM 835 O O . LYS A 1 104 ? -17.548 9.101 25.541 1.00 91.19 104 LYS A O 1
ATOM 840 N N . ALA A 1 105 ? -19.625 9.412 26.347 1.00 91.75 105 ALA A N 1
ATOM 841 C CA . ALA A 1 105 ? -19.376 10.762 26.834 1.00 91.75 105 ALA A CA 1
ATOM 842 C C . ALA A 1 105 ? -18.426 10.745 28.036 1.00 91.75 105 ALA A C 1
ATOM 844 O O . ALA A 1 105 ? -17.538 11.592 28.105 1.00 91.75 105 ALA A O 1
ATOM 845 N N . GLU A 1 106 ? -18.579 9.770 28.935 1.00 92.62 106 GLU A N 1
ATOM 846 C CA . GLU A 1 106 ? -17.669 9.556 30.060 1.00 92.62 106 GLU A CA 1
ATOM 847 C C . GLU A 1 106 ? -16.261 9.193 29.576 1.00 92.62 106 GLU A C 1
ATOM 849 O O . GLU A 1 106 ? -15.308 9.909 29.877 1.00 92.62 106 GLU A O 1
ATOM 854 N N . ILE A 1 107 ? -16.134 8.153 28.742 1.00 92.62 107 ILE A N 1
ATOM 855 C CA . ILE A 1 107 ? -14.835 7.694 28.225 1.00 92.62 107 ILE A CA 1
ATOM 856 C C . ILE A 1 107 ? -14.135 8.801 27.423 1.00 92.62 107 ILE A C 1
ATOM 858 O O . ILE A 1 107 ? -12.953 9.065 27.624 1.00 92.62 107 ILE A O 1
ATOM 862 N N . ALA A 1 108 ? -14.859 9.508 26.552 1.00 93.62 108 ALA A N 1
ATOM 863 C CA . ALA A 1 108 ? -14.290 10.599 25.763 1.00 93.62 108 ALA A CA 1
ATOM 864 C C . ALA A 1 108 ? -13.917 11.838 26.599 1.00 93.62 108 ALA A C 1
ATOM 866 O O . ALA A 1 108 ? -13.254 12.741 26.089 1.00 93.62 108 ALA A O 1
ATOM 867 N N . ALA A 1 109 ? -14.362 11.913 27.856 1.00 93.31 109 ALA A N 1
ATOM 868 C CA . ALA A 1 109 ? -14.017 12.970 28.800 1.00 93.31 109 ALA A CA 1
ATOM 869 C C . ALA A 1 109 ? -13.017 12.521 29.879 1.00 93.31 109 ALA A C 1
ATOM 871 O O . ALA A 1 109 ? -12.661 13.350 30.718 1.00 93.31 109 ALA A O 1
ATOM 872 N N . ALA A 1 110 ? -12.572 11.258 29.858 1.00 93.50 110 ALA A N 1
ATOM 873 C CA . ALA A 1 110 ? -11.647 10.705 30.845 1.00 93.50 110 ALA A CA 1
ATOM 874 C C . ALA A 1 110 ? -10.309 11.458 30.864 1.00 93.50 110 ALA A C 1
ATOM 876 O O . ALA A 1 110 ? -9.774 11.743 31.931 1.00 93.50 110 ALA A O 1
ATOM 877 N N . GLU A 1 111 ? -9.817 11.841 29.685 1.00 94.44 111 GLU A N 1
ATOM 878 C CA . GLU A 1 111 ? -8.581 12.601 29.507 1.00 94.44 111 GLU A CA 1
ATOM 879 C C . GLU A 1 111 ? -8.797 13.778 28.539 1.00 94.44 111 GLU A C 1
ATOM 881 O O . GLU A 1 111 ? -9.753 13.791 27.753 1.00 94.44 111 GLU A O 1
ATOM 886 N N . PRO A 1 112 ? -7.931 14.808 28.558 1.00 94.75 112 PRO A N 1
ATOM 887 C CA . PRO A 1 112 ? -8.061 15.972 27.688 1.00 94.75 112 PRO A CA 1
ATOM 888 C C . PRO A 1 112 ? -7.526 15.694 26.270 1.00 94.75 112 PRO A C 1
ATOM 890 O O . PRO A 1 112 ? -6.679 16.436 25.775 1.00 94.75 112 PRO A O 1
ATOM 893 N N . TYR A 1 113 ? -8.050 14.664 25.596 1.00 95.44 113 TYR A N 1
ATOM 894 C CA . TYR A 1 113 ? -7.583 14.186 24.284 1.00 95.44 113 TYR A CA 1
ATOM 895 C C . TYR A 1 113 ? -7.436 15.296 23.237 1.00 95.44 113 TYR A C 1
ATOM 897 O O . TYR A 1 113 ? -6.425 15.363 22.547 1.00 95.44 113 TYR A O 1
ATOM 905 N N . GLY A 1 114 ? -8.407 16.213 23.160 1.00 94.31 114 GLY A N 1
ATOM 906 C CA . GLY A 1 114 ? -8.352 17.339 22.224 1.00 94.31 114 GLY A CA 1
ATOM 907 C C . GLY A 1 114 ? -7.157 18.268 22.461 1.00 94.31 114 GLY A C 1
ATOM 908 O O . GLY A 1 114 ? -6.563 18.739 21.501 1.00 94.31 114 GLY A O 1
ATOM 909 N N . LYS A 1 115 ? -6.750 18.480 23.722 1.00 94.88 115 LYS A N 1
ATOM 910 C CA . LYS A 1 115 ? -5.550 19.276 24.033 1.00 94.88 115 LYS A CA 1
ATOM 911 C C . LYS A 1 115 ? -4.276 18.534 23.659 1.00 94.88 115 LYS A C 1
ATOM 913 O O . LYS A 1 115 ? -3.366 19.144 23.124 1.00 94.88 115 LYS A O 1
ATOM 918 N N . TRP A 1 116 ? -4.218 17.229 23.929 1.00 95.44 116 TRP A N 1
ATOM 919 C CA . TRP A 1 116 ? -3.062 16.413 23.554 1.00 95.44 116 TRP A CA 1
ATOM 920 C C . TRP A 1 116 ? -2.850 16.411 22.042 1.00 95.44 116 TRP A C 1
ATOM 922 O O . TRP A 1 116 ? -1.729 16.609 21.590 1.00 95.44 116 TRP A O 1
ATOM 932 N N . LEU A 1 117 ? -3.928 16.277 21.267 1.00 93.81 117 LEU A N 1
ATOM 933 C CA . LEU A 1 117 ? -3.872 16.379 19.812 1.00 93.81 117 LEU A CA 1
ATOM 934 C C . LEU A 1 117 ? -3.378 17.759 19.357 1.00 93.81 117 LEU A C 1
ATOM 936 O O . LEU A 1 117 ? -2.452 17.821 18.563 1.00 93.81 117 LEU A O 1
ATOM 940 N N . GLU A 1 118 ? -3.939 18.849 19.892 1.00 92.81 118 GLU A N 1
ATOM 941 C CA . GLU A 1 118 ? -3.532 20.221 19.536 1.00 92.81 118 GLU A CA 1
ATOM 942 C C . GLU A 1 118 ? -2.065 20.541 19.901 1.00 92.81 118 GLU A C 1
ATOM 944 O O . GLU A 1 118 ? -1.433 21.357 19.232 1.00 92.81 118 GLU A O 1
ATOM 949 N N . GLU A 1 119 ? -1.522 19.941 20.965 1.00 91.88 119 GLU A N 1
ATOM 950 C CA . GLU A 1 119 ? -0.166 20.221 21.461 1.00 91.88 119 GLU A CA 1
ATOM 951 C C . GLU A 1 119 ? 0.915 19.305 20.853 1.00 91.88 119 GLU A C 1
ATOM 953 O O . GLU A 1 119 ? 2.056 19.743 20.671 1.00 91.88 119 GLU A O 1
ATOM 958 N N . GLU A 1 120 ? 0.587 18.042 20.559 1.00 92.88 120 GLU A N 1
ATOM 959 C CA . GLU A 1 120 ? 1.576 17.012 20.209 1.00 92.88 120 GLU A CA 1
ATOM 960 C C . GLU A 1 120 ? 1.470 16.491 18.770 1.00 92.88 120 GLU A C 1
ATOM 962 O O . GLU A 1 120 ? 2.506 16.147 18.193 1.00 92.88 120 GLU A O 1
ATOM 967 N N . LEU A 1 121 ? 0.275 16.436 18.169 1.00 93.19 121 LEU A N 1
ATOM 968 C CA . LEU A 1 121 ? 0.119 15.982 16.784 1.00 93.19 121 LEU A CA 1
ATOM 969 C C . LEU A 1 121 ? 0.526 17.108 15.828 1.00 93.19 121 LEU A C 1
ATOM 971 O O . LEU A 1 121 ? 0.057 18.237 15.949 1.00 93.19 121 LEU A O 1
ATOM 975 N N . ILE A 1 122 ? 1.392 16.804 14.862 1.00 92.75 122 ILE A N 1
ATOM 976 C CA . ILE A 1 122 ? 1.810 17.775 13.848 1.00 92.75 122 ILE A CA 1
ATOM 977 C C . ILE A 1 122 ? 1.155 17.411 12.522 1.00 92.75 122 ILE A C 1
ATOM 979 O O . ILE A 1 122 ? 1.426 16.346 11.971 1.00 92.75 122 ILE A O 1
ATOM 983 N N . GLU A 1 123 ? 0.348 18.308 11.961 1.00 91.44 123 GLU A N 1
ATOM 984 C CA . GLU A 1 123 ? -0.132 18.154 10.590 1.00 91.44 123 GLU A CA 1
ATOM 985 C C . GLU A 1 123 ? 0.923 18.666 9.602 1.00 91.44 123 GLU A C 1
ATOM 987 O O . GLU A 1 123 ? 1.442 19.779 9.728 1.00 91.44 123 GLU A O 1
ATOM 992 N N . LEU A 1 124 ? 1.205 17.908 8.537 1.00 86.50 124 LEU A N 1
ATOM 993 C CA . LEU A 1 124 ? 2.161 18.355 7.515 1.00 86.50 124 LEU A CA 1
ATOM 994 C C . LEU A 1 124 ? 1.759 19.696 6.864 1.00 86.50 124 LEU A C 1
ATOM 996 O O . LEU A 1 124 ? 2.611 20.459 6.406 1.00 86.50 124 LEU A O 1
ATOM 1000 N N . LYS A 1 125 ? 0.457 20.007 6.829 1.00 80.69 125 LYS A N 1
ATOM 1001 C CA . LYS A 1 125 ? -0.067 21.267 6.281 1.00 80.69 125 LYS A CA 1
ATOM 1002 C C . LYS A 1 125 ? 0.363 22.488 7.088 1.00 80.69 125 LYS A C 1
ATOM 1004 O O . LYS A 1 125 ? 0.526 23.550 6.485 1.00 80.69 125 LYS A O 1
ATOM 1009 N N . ASP A 1 126 ? 0.579 22.337 8.389 1.00 81.31 126 ASP A N 1
ATOM 1010 C CA . ASP A 1 126 ? 0.973 23.434 9.276 1.00 81.31 126 ASP A CA 1
ATOM 1011 C C . ASP A 1 126 ? 2.448 23.806 9.095 1.00 81.31 126 ASP A C 1
ATOM 1013 O O . ASP A 1 126 ? 2.845 24.958 9.276 1.00 81.31 126 ASP A O 1
ATOM 1017 N N . LEU A 1 127 ? 3.252 22.860 8.601 1.00 78.19 127 LEU A N 1
ATOM 1018 C CA . LEU A 1 127 ? 4.663 23.064 8.273 1.00 78.19 127 LEU A CA 1
ATOM 1019 C C . LEU A 1 127 ? 4.878 23.794 6.934 1.00 78.19 127 LEU A C 1
ATOM 1021 O O . LEU A 1 127 ? 6.012 24.077 6.550 1.00 78.19 127 LEU A O 1
ATOM 1025 N N . LYS A 1 128 ? 3.811 24.176 6.215 1.00 68.38 128 LYS A N 1
ATOM 1026 C CA . LYS A 1 128 ? 3.922 24.909 4.939 1.00 68.38 128 LYS A CA 1
ATOM 1027 C C . LYS A 1 128 ? 4.652 26.249 5.059 1.00 68.38 128 LYS A C 1
ATOM 1029 O O . LYS A 1 128 ? 5.323 26.650 4.115 1.00 68.38 128 LYS A O 1
ATOM 1034 N N . ALA A 1 129 ? 4.583 26.920 6.208 1.00 62.47 129 ALA A N 1
ATOM 1035 C CA . ALA A 1 129 ? 5.328 28.161 6.440 1.00 62.47 129 ALA A CA 1
ATOM 1036 C C . ALA A 1 129 ? 6.855 27.944 6.536 1.00 62.47 129 ALA A C 1
ATOM 1038 O O . ALA A 1 129 ? 7.635 28.876 6.333 1.00 62.47 129 ALA A O 1
ATOM 1039 N N . GLU A 1 130 ? 7.311 26.725 6.842 1.00 64.25 130 GLU A N 1
ATOM 1040 C CA . GLU A 1 130 ? 8.734 26.360 6.807 1.00 64.25 130 GLU A CA 1
ATOM 1041 C C . GLU A 1 130 ? 9.221 26.111 5.374 1.00 64.25 130 GLU A C 1
ATOM 1043 O O . GLU A 1 130 ? 10.391 26.348 5.070 1.00 64.25 130 GLU A O 1
ATOM 1048 N N . LEU A 1 131 ? 8.309 25.730 4.473 1.00 61.44 131 LEU A N 1
ATOM 1049 C CA . LEU A 1 131 ? 8.565 25.542 3.043 1.00 61.44 131 LEU A CA 1
ATOM 1050 C C . LEU A 1 131 ? 9.074 26.841 2.403 1.00 61.44 131 LEU A C 1
ATOM 1052 O O . LEU A 1 131 ? 10.108 26.825 1.743 1.00 61.44 131 LEU A O 1
ATOM 1056 N N . GLU A 1 132 ? 8.442 27.979 2.710 1.00 59.97 132 GLU A N 1
ATOM 1057 C CA . GLU A 1 132 ? 8.861 29.306 2.222 1.00 59.97 132 GLU A CA 1
ATOM 1058 C C . GLU A 1 132 ? 10.279 29.693 2.696 1.00 59.97 132 GLU A C 1
ATOM 1060 O O . GLU A 1 132 ? 11.027 30.372 1.990 1.00 59.97 132 GLU A O 1
ATOM 1065 N N . LYS A 1 133 ? 10.696 29.233 3.887 1.00 58.91 133 LYS A N 1
ATOM 1066 C CA . LYS A 1 133 ? 12.058 29.460 4.410 1.00 58.91 133 LYS A CA 1
ATOM 1067 C C . LYS A 1 133 ? 13.091 28.558 3.736 1.00 58.91 133 LYS A C 1
ATOM 1069 O O . LYS A 1 133 ? 14.220 28.994 3.509 1.00 58.91 133 LYS A O 1
ATOM 1074 N N . LEU A 1 134 ? 12.715 27.317 3.428 1.00 57.09 134 LEU A N 1
ATOM 1075 C CA . LEU A 1 134 ? 13.560 26.366 2.706 1.00 57.09 134 LEU A CA 1
ATOM 1076 C C . LEU A 1 134 ? 13.736 26.783 1.239 1.00 57.09 134 LEU A C 1
ATOM 1078 O O . LEU A 1 134 ? 14.852 26.723 0.731 1.00 57.09 134 LEU A O 1
ATOM 1082 N N . GLU A 1 135 ? 12.692 27.300 0.586 1.00 52.94 135 GLU A N 1
ATOM 1083 C CA . GLU A 1 135 ? 12.763 27.840 -0.781 1.00 52.94 135 GLU A CA 1
ATOM 1084 C C . GLU A 1 135 ? 13.772 28.993 -0.905 1.00 52.94 135 GLU A C 1
ATOM 1086 O O . GLU A 1 135 ? 14.554 29.032 -1.856 1.00 52.94 135 GLU A O 1
ATOM 1091 N N . ALA A 1 136 ? 13.850 29.875 0.099 1.00 47.72 136 ALA A N 1
ATOM 1092 C CA . ALA A 1 136 ? 14.834 30.960 0.138 1.00 47.72 136 ALA A CA 1
ATOM 1093 C C . ALA A 1 136 ? 16.291 30.473 0.309 1.00 47.72 136 ALA A C 1
ATOM 1095 O O . ALA A 1 136 ? 17.231 31.178 -0.069 1.00 47.72 136 ALA A O 1
ATOM 1096 N N . ALA A 1 137 ? 16.503 29.278 0.871 1.00 44.75 137 ALA A N 1
ATOM 1097 C CA . ALA A 1 137 ? 17.824 28.657 0.996 1.00 44.75 137 ALA A CA 1
ATOM 1098 C C . ALA A 1 137 ? 18.217 27.837 -0.252 1.00 44.75 137 ALA A C 1
ATOM 1100 O O . ALA A 1 137 ? 19.408 27.708 -0.556 1.00 44.75 137 ALA A O 1
ATOM 1101 N N . ASP A 1 138 ? 17.229 27.318 -0.988 1.00 41.34 138 ASP A N 1
ATOM 1102 C CA . ASP A 1 138 ? 17.383 26.314 -2.050 1.00 41.34 138 ASP A CA 1
ATOM 1103 C C . ASP A 1 138 ? 17.437 26.903 -3.481 1.00 41.34 138 ASP A C 1
ATOM 1105 O O . ASP A 1 138 ? 17.758 26.191 -4.435 1.00 41.34 138 ASP A O 1
ATOM 1109 N N . GLU A 1 139 ? 17.292 28.228 -3.663 1.00 35.59 139 GLU A N 1
ATOM 1110 C CA . GLU A 1 139 ? 17.663 28.900 -4.933 1.00 35.59 139 GLU A CA 1
ATOM 1111 C C . GLU A 1 139 ? 19.124 28.599 -5.360 1.00 35.59 139 GLU A C 1
ATOM 1113 O O . GLU A 1 139 ? 19.494 28.774 -6.523 1.00 35.59 139 GLU A O 1
ATOM 1118 N N . ARG A 1 140 ? 19.966 28.088 -4.445 1.00 34.72 140 ARG A N 1
ATOM 1119 C CA . ARG A 1 140 ? 21.345 27.643 -4.713 1.00 34.72 140 ARG A CA 1
ATOM 1120 C C . ARG A 1 140 ? 21.514 26.154 -5.026 1.00 34.72 140 ARG A C 1
ATOM 1122 O O . ARG A 1 140 ? 22.535 25.802 -5.617 1.00 34.72 140 ARG A O 1
ATOM 1129 N N . THR A 1 141 ? 20.563 25.293 -4.675 1.00 32.97 141 THR A N 1
ATOM 1130 C CA . THR A 1 141 ? 20.647 23.831 -4.880 1.00 32.97 141 THR A CA 1
ATOM 1131 C C . THR A 1 141 ? 19.614 23.301 -5.858 1.00 32.97 141 THR A C 1
ATOM 1133 O O . THR A 1 141 ? 19.500 22.082 -6.004 1.00 32.97 141 THR A O 1
ATOM 1136 N N . GLY A 1 142 ? 18.975 24.226 -6.592 1.00 33.28 142 GLY A N 1
ATOM 1137 C CA . GLY A 1 142 ? 18.092 24.006 -7.726 1.00 33.28 142 GLY A CA 1
ATOM 1138 C C . GLY A 1 142 ? 18.241 22.608 -8.290 1.00 33.28 142 GLY A C 1
ATOM 1139 O O . GLY A 1 142 ? 19.261 22.273 -8.903 1.00 33.28 142 GLY A O 1
ATOM 1140 N N . ILE A 1 143 ? 17.214 21.791 -8.055 1.00 38.84 143 ILE A N 1
ATOM 1141 C CA . ILE A 1 143 ? 16.972 20.598 -8.849 1.00 38.84 143 ILE A CA 1
ATOM 1142 C C . ILE A 1 143 ? 16.919 21.123 -10.274 1.00 38.84 143 ILE A C 1
ATOM 1144 O O . ILE A 1 143 ? 15.897 21.628 -10.732 1.00 38.84 143 ILE A O 1
ATOM 1148 N N . LYS A 1 144 ? 18.069 21.085 -10.953 1.00 44.53 144 LYS A N 1
ATOM 1149 C CA . LYS A 1 144 ? 18.126 21.203 -12.394 1.00 44.53 144 LYS A CA 1
ATOM 1150 C C . LYS A 1 144 ? 17.098 20.198 -12.855 1.00 44.53 144 LYS A C 1
ATOM 1152 O O . LYS A 1 144 ? 17.247 19.013 -12.541 1.00 44.53 144 LYS A O 1
ATOM 1157 N N . ASP A 1 145 ? 16.059 20.707 -13.515 1.00 48.88 145 ASP A N 1
ATOM 1158 C CA . ASP A 1 145 ? 15.205 19.949 -14.414 1.00 48.88 145 ASP A CA 1
ATOM 1159 C C . ASP A 1 145 ? 16.022 18.754 -14.898 1.00 48.88 145 ASP A C 1
ATOM 1161 O O . ASP A 1 145 ? 17.081 18.955 -15.510 1.00 48.88 145 ASP A O 1
ATOM 1165 N N . LEU A 1 146 ? 15.615 17.533 -14.528 1.00 57.00 146 LEU A N 1
ATOM 1166 C CA . LEU A 1 146 ? 16.207 16.335 -15.107 1.00 57.00 146 LEU A CA 1
ATOM 1167 C C . LEU A 1 146 ? 16.180 16.582 -16.612 1.00 57.00 146 LEU A C 1
ATOM 1169 O O . LEU A 1 146 ? 15.099 16.685 -17.193 1.00 57.00 146 LEU A O 1
ATOM 1173 N N . GLN A 1 147 ? 17.352 16.806 -17.216 1.00 60.25 147 GLN A N 1
ATOM 1174 C CA . GLN A 1 147 ? 17.412 17.089 -18.644 1.00 60.25 147 GLN A CA 1
ATOM 1175 C C . GLN A 1 147 ? 16.691 15.946 -19.353 1.00 60.25 147 GLN A C 1
ATOM 1177 O O . GLN A 1 147 ? 16.794 14.800 -18.911 1.00 60.25 147 GLN A O 1
ATOM 1182 N N . SER A 1 148 ? 15.940 16.245 -20.410 1.00 62.38 148 SER A N 1
ATOM 1183 C CA . SER A 1 148 ? 15.076 15.263 -21.080 1.00 62.38 148 SER A CA 1
ATOM 1184 C C . SER A 1 148 ? 15.809 13.953 -21.405 1.00 62.38 148 SER A C 1
ATOM 1186 O O . SER A 1 148 ? 15.255 12.874 -21.211 1.00 62.38 148 SER A O 1
ATOM 1188 N N . SER A 1 149 ? 17.085 14.030 -21.795 1.00 62.75 149 SER A N 1
ATOM 1189 C CA . SER A 1 149 ? 17.948 12.869 -22.050 1.00 62.75 149 SER A CA 1
ATOM 1190 C C . SER A 1 149 ? 18.286 12.055 -20.790 1.00 62.75 149 SER A C 1
ATOM 1192 O O . SER A 1 149 ? 18.317 10.825 -20.836 1.00 62.75 149 SER A O 1
ATOM 1194 N N . THR A 1 150 ? 18.493 12.704 -19.643 1.00 80.81 150 THR A N 1
ATOM 1195 C CA . THR A 1 150 ? 18.687 12.045 -18.341 1.00 80.81 150 THR A CA 1
ATOM 1196 C C . THR A 1 150 ? 17.388 11.416 -17.838 1.00 80.81 150 THR A C 1
ATOM 1198 O O . THR A 1 150 ? 17.417 10.311 -17.299 1.00 80.81 150 THR A O 1
ATOM 1201 N N . LEU A 1 151 ? 16.247 12.080 -18.052 1.00 87.31 151 LEU A N 1
ATOM 1202 C CA . LEU A 1 151 ? 14.932 11.572 -17.662 1.00 87.31 151 LEU A CA 1
ATOM 1203 C C . LEU A 1 151 ? 14.613 10.248 -18.367 1.00 87.31 151 LEU A C 1
ATOM 1205 O O . LEU A 1 151 ? 14.254 9.285 -17.697 1.00 87.31 151 LEU A O 1
ATOM 1209 N N . VAL A 1 152 ? 14.817 10.171 -19.686 1.00 89.25 152 VAL A N 1
ATOM 1210 C CA . VAL A 1 152 ? 14.562 8.944 -20.463 1.00 89.25 152 VAL A CA 1
ATOM 1211 C C . VAL A 1 152 ? 15.460 7.791 -20.010 1.00 89.25 152 VAL A C 1
ATOM 1213 O O . VAL A 1 152 ? 14.996 6.657 -19.905 1.00 89.25 152 VAL A O 1
ATOM 1216 N N . LYS A 1 153 ? 16.735 8.057 -19.694 1.00 89.69 153 LYS A N 1
ATOM 1217 C CA . LYS A 1 153 ? 17.650 7.028 -19.164 1.00 89.69 153 LYS A CA 1
ATOM 1218 C C . LYS A 1 153 ? 17.159 6.487 -17.820 1.00 89.69 153 LYS A C 1
ATOM 1220 O O . LYS A 1 153 ? 17.107 5.275 -17.635 1.00 89.69 153 LYS A O 1
ATOM 1225 N N . LEU A 1 154 ? 16.730 7.363 -16.911 1.00 91.44 154 LEU A N 1
ATOM 1226 C CA . LEU A 1 154 ? 16.163 6.931 -15.632 1.00 91.44 154 LEU A CA 1
ATOM 1227 C C . LEU A 1 154 ? 14.863 6.144 -15.832 1.00 91.44 154 LEU A C 1
ATOM 1229 O O . LEU A 1 154 ? 14.745 5.039 -15.313 1.00 91.44 154 LEU A O 1
ATOM 1233 N N . GLN A 1 155 ? 13.936 6.655 -16.645 1.00 93.62 155 GLN A N 1
ATOM 1234 C CA . GLN A 1 155 ? 12.688 5.974 -17.004 1.00 93.62 155 GLN A CA 1
ATOM 1235 C C . GLN A 1 155 ? 12.947 4.545 -17.497 1.00 93.62 155 GLN A C 1
ATOM 1237 O O . GLN A 1 155 ? 12.353 3.607 -16.973 1.00 93.62 155 GLN A O 1
ATOM 1242 N N . LYS A 1 156 ? 13.893 4.356 -18.424 1.00 92.06 156 LYS A N 1
ATOM 1243 C CA . LYS A 1 156 ? 14.289 3.019 -18.892 1.00 92.06 156 LYS A CA 1
ATOM 1244 C C . LYS A 1 156 ? 14.839 2.144 -17.768 1.00 92.06 156 LYS A C 1
ATOM 1246 O O . LYS A 1 156 ? 14.402 1.007 -17.626 1.00 92.06 156 LYS A O 1
ATOM 1251 N N . SER A 1 157 ? 15.736 2.674 -16.931 1.00 93.00 157 SER A N 1
ATOM 1252 C CA . SER A 1 157 ? 16.328 1.889 -15.835 1.00 93.00 157 SER A CA 1
ATOM 1253 C C . SER A 1 157 ? 15.299 1.417 -14.802 1.00 93.00 157 SER A C 1
ATOM 1255 O O . SER A 1 157 ? 15.456 0.339 -14.238 1.00 93.00 157 SER A O 1
ATOM 1257 N N . PHE A 1 158 ? 14.222 2.185 -14.607 1.00 94.94 158 PHE A N 1
ATOM 1258 C CA . PHE A 1 158 ? 13.109 1.852 -13.715 1.00 94.94 158 PHE A CA 1
ATOM 1259 C C . PHE A 1 158 ? 11.943 1.140 -14.433 1.00 94.94 158 PHE A C 1
ATOM 1261 O O . PHE A 1 158 ? 10.875 0.958 -13.851 1.00 94.94 158 PHE A O 1
ATOM 1268 N N . GLY A 1 159 ? 12.122 0.731 -15.695 1.00 93.25 159 GLY A N 1
ATOM 1269 C CA . GLY A 1 159 ? 11.131 -0.047 -16.442 1.00 93.25 159 GLY A CA 1
ATOM 1270 C C . GLY A 1 159 ? 9.879 0.740 -16.834 1.00 93.25 159 GLY A C 1
ATOM 1271 O O . GLY A 1 159 ? 8.770 0.227 -16.703 1.00 93.25 159 GLY A O 1
ATOM 1272 N N . TYR A 1 160 ? 10.022 1.998 -17.252 1.00 94.94 160 TYR A N 1
ATOM 1273 C CA . TYR A 1 160 ? 8.940 2.770 -17.868 1.00 94.94 160 TYR A CA 1
ATOM 1274 C C . TYR A 1 160 ? 8.914 2.502 -19.370 1.00 94.94 160 TYR A C 1
ATOM 1276 O O . TYR A 1 160 ? 9.931 2.629 -20.055 1.00 94.94 160 TYR A O 1
ATOM 1284 N N . SER A 1 161 ? 7.727 2.220 -19.888 1.00 93.56 161 SER A N 1
ATOM 1285 C CA . SER A 1 161 ? 7.454 2.067 -21.312 1.00 93.56 161 SER A CA 1
ATOM 1286 C C . SER A 1 161 ? 6.511 3.157 -21.823 1.00 93.56 161 SER A C 1
ATOM 1288 O O . SER A 1 161 ? 5.797 3.809 -21.059 1.00 93.56 161 SER A O 1
ATOM 1290 N N . TYR A 1 162 ? 6.468 3.356 -23.140 1.00 92.62 162 TYR A N 1
ATOM 1291 C CA . TYR A 1 162 ? 5.498 4.261 -23.759 1.00 92.62 162 TYR A CA 1
ATOM 1292 C C . TYR A 1 162 ? 4.051 3.843 -23.460 1.00 92.62 162 TYR A C 1
ATOM 1294 O O . TYR A 1 162 ? 3.175 4.697 -23.306 1.00 92.62 162 TYR A O 1
ATOM 1302 N N . GLU A 1 163 ? 3.804 2.536 -23.345 1.00 93.50 163 GLU A N 1
ATOM 1303 C CA . GLU A 1 163 ? 2.506 2.000 -22.960 1.00 93.50 163 GLU A CA 1
ATOM 1304 C C . GLU A 1 163 ? 2.094 2.451 -21.552 1.00 93.50 163 GLU A C 1
ATOM 1306 O O . GLU A 1 163 ? 0.970 2.926 -21.391 1.00 93.50 163 GLU A O 1
ATOM 1311 N N . ASP A 1 164 ? 3.004 2.413 -20.574 1.00 94.38 164 ASP A N 1
ATOM 1312 C CA . ASP A 1 164 ? 2.732 2.870 -19.201 1.00 94.38 164 ASP A CA 1
ATOM 1313 C C . ASP A 1 164 ? 2.373 4.360 -19.178 1.00 94.38 164 ASP A C 1
ATOM 1315 O O . ASP A 1 164 ? 1.434 4.791 -18.507 1.00 94.38 164 ASP A O 1
ATOM 1319 N N . LEU A 1 165 ? 3.090 5.170 -19.961 1.00 94.88 165 LEU A N 1
ATOM 1320 C CA . LEU A 1 165 ? 2.822 6.603 -20.066 1.00 94.88 165 LEU A CA 1
ATOM 1321 C C . LEU A 1 165 ? 1.418 6.867 -20.626 1.00 94.88 165 LEU A C 1
ATOM 1323 O O . LEU A 1 165 ? 0.672 7.668 -20.063 1.00 94.88 165 LEU A O 1
ATOM 1327 N N . GLN A 1 166 ? 1.054 6.195 -21.720 1.00 94.12 166 GLN A N 1
ATOM 1328 C CA . GLN A 1 166 ? -0.213 6.410 -22.425 1.00 94.12 166 GLN A CA 1
ATOM 1329 C C . GLN A 1 166 ? -1.423 5.808 -21.711 1.00 94.12 166 GLN A C 1
ATOM 1331 O O . GLN A 1 166 ? -2.491 6.420 -21.707 1.00 94.12 166 GLN A O 1
ATOM 1336 N N . LYS A 1 167 ? -1.282 4.611 -21.136 1.00 93.69 167 LYS A N 1
ATOM 1337 C CA . LYS A 1 167 ? -2.396 3.876 -20.525 1.00 93.69 167 LYS A CA 1
ATOM 1338 C C . LYS A 1 167 ? -2.537 4.123 -19.030 1.00 93.69 167 LYS A C 1
ATOM 1340 O O . LYS A 1 167 ? -3.654 4.016 -18.532 1.00 93.69 167 LYS A O 1
ATOM 1345 N N . ILE A 1 168 ? -1.453 4.474 -18.333 1.00 95.06 168 ILE A N 1
ATOM 1346 C CA . ILE A 1 168 ? -1.458 4.649 -16.877 1.00 95.06 168 ILE A CA 1
ATOM 1347 C C . ILE A 1 168 ? -1.274 6.111 -16.475 1.00 95.06 168 ILE A C 1
ATOM 1349 O O . ILE A 1 168 ? -2.214 6.728 -15.970 1.00 95.06 168 ILE A O 1
ATOM 1353 N N . LEU A 1 169 ? -0.100 6.698 -16.729 1.00 95.62 169 LEU A N 1
ATOM 1354 C CA . LEU A 1 169 ? 0.234 8.022 -16.188 1.00 95.62 169 LEU A CA 1
ATOM 1355 C C . LEU A 1 169 ? -0.675 9.129 -16.744 1.00 95.62 169 LEU A C 1
ATOM 1357 O O . LEU A 1 169 ? -1.217 9.920 -15.969 1.00 95.62 169 LEU A O 1
ATOM 1361 N N . ILE A 1 170 ? -0.864 9.185 -18.069 1.00 95.81 170 ILE A N 1
ATOM 1362 C CA . ILE A 1 170 ? -1.691 10.216 -18.716 1.00 95.81 170 ILE A CA 1
ATOM 1363 C C . ILE A 1 170 ? -3.150 10.146 -18.230 1.00 95.81 170 ILE A C 1
ATOM 1365 O O . ILE A 1 170 ? -3.656 11.180 -17.785 1.00 95.81 170 ILE A O 1
ATOM 1369 N N . PRO A 1 171 ? -3.844 8.988 -18.241 1.00 95.94 171 PRO A N 1
ATOM 1370 C CA . PRO A 1 171 ? -5.227 8.925 -17.769 1.00 95.94 171 PRO A CA 1
ATOM 1371 C C . PRO A 1 171 ? -5.365 9.221 -16.272 1.00 95.94 171 PRO A C 1
ATOM 1373 O O . PRO A 1 171 ? -6.270 9.963 -15.891 1.00 95.94 171 PRO A O 1
ATOM 1376 N N . MET A 1 172 ? -4.439 8.752 -15.425 1.00 96.75 172 MET A N 1
ATOM 1377 C CA . MET A 1 172 ? -4.444 9.088 -13.993 1.00 96.75 172 MET A CA 1
ATOM 1378 C C . MET A 1 172 ? -4.308 10.599 -13.761 1.00 96.75 172 MET A C 1
ATOM 1380 O O . MET A 1 172 ? -5.052 11.172 -12.963 1.00 96.75 172 MET A O 1
ATOM 1384 N N . ALA A 1 173 ? -3.405 11.266 -14.485 1.00 95.94 173 ALA A N 1
ATOM 1385 C CA . ALA A 1 173 ? -3.202 12.710 -14.385 1.00 95.94 173 ALA A CA 1
ATOM 1386 C C . ALA A 1 173 ? -4.330 13.533 -15.033 1.00 95.94 173 ALA A C 1
ATOM 1388 O O . ALA A 1 173 ? -4.608 14.650 -14.596 1.00 95.94 173 ALA A O 1
ATOM 1389 N N . ARG A 1 174 ? -5.013 13.004 -16.055 1.00 95.06 174 ARG A N 1
ATOM 1390 C CA . ARG A 1 174 ? -6.135 13.681 -16.723 1.00 95.06 174 ARG A CA 1
ATOM 1391 C C . ARG A 1 174 ? -7.434 13.555 -15.929 1.00 95.06 174 ARG A C 1
ATOM 1393 O O . ARG A 1 174 ? -8.081 14.571 -15.652 1.00 95.06 174 ARG A O 1
ATOM 1400 N N . ASP A 1 175 ? -7.786 12.335 -15.535 1.00 94.62 175 ASP A N 1
ATOM 1401 C CA . ASP A 1 175 ? -9.117 11.983 -15.031 1.00 94.62 175 ASP A CA 1
ATOM 1402 C C . ASP A 1 175 ? -9.152 11.873 -13.494 1.00 94.62 175 ASP A C 1
ATOM 1404 O O . ASP A 1 175 ? -10.212 11.998 -12.878 1.00 94.62 175 ASP A O 1
ATOM 1408 N N . GLY A 1 176 ? -7.995 11.712 -12.841 1.00 95.06 176 GLY A N 1
ATOM 1409 C CA . GLY A 1 176 ? -7.904 11.615 -11.381 1.00 95.06 176 GLY A CA 1
ATOM 1410 C C . GLY A 1 176 ? -8.501 10.322 -10.814 1.00 95.06 176 GLY A C 1
ATOM 1411 O O . GLY A 1 176 ? -8.972 10.306 -9.670 1.00 95.06 176 GLY A O 1
ATOM 1412 N N . VAL A 1 177 ? -8.526 9.262 -11.625 1.00 94.75 177 VAL A N 1
ATOM 1413 C CA . VAL A 1 177 ? -8.998 7.915 -11.284 1.00 94.75 177 VAL A CA 1
ATOM 1414 C C . VAL A 1 177 ? -8.073 6.856 -11.884 1.00 94.75 177 VAL A C 1
ATOM 1416 O O . VAL A 1 177 ? -7.375 7.117 -12.860 1.00 94.75 177 VAL A O 1
ATOM 1419 N N . ASP A 1 178 ? -8.077 5.671 -11.275 1.00 93.25 178 ASP A N 1
ATOM 1420 C CA . ASP A 1 178 ? -7.422 4.469 -11.798 1.00 93.25 178 ASP A CA 1
ATOM 1421 C C . ASP A 1 178 ? -7.960 4.145 -13.214 1.00 93.25 178 ASP A C 1
ATOM 1423 O O . ASP A 1 178 ? -9.187 4.066 -13.371 1.00 93.25 178 ASP A O 1
ATOM 1427 N N . PRO A 1 179 ? -7.102 4.007 -14.244 1.00 94.00 179 PRO A N 1
ATOM 1428 C CA . PRO A 1 179 ? -7.528 3.788 -15.623 1.00 94.00 179 PRO A CA 1
ATOM 1429 C C . PRO A 1 179 ? -8.315 2.485 -15.787 1.00 94.00 179 PRO A C 1
ATOM 1431 O O . PRO A 1 179 ? -8.081 1.492 -15.099 1.00 94.00 179 PRO A O 1
ATOM 1434 N N . ILE A 1 180 ? -9.246 2.472 -16.741 1.00 92.6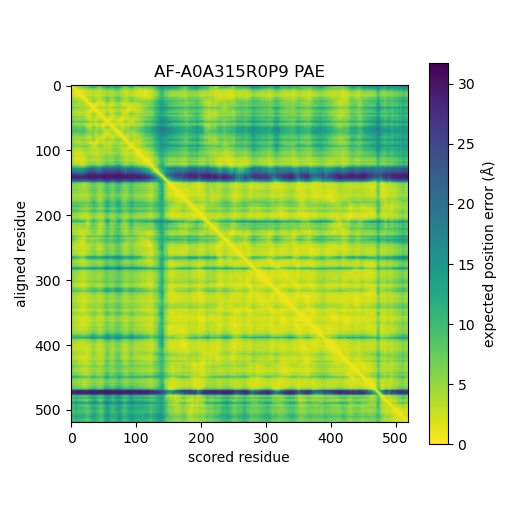2 180 ILE A N 1
ATOM 1435 C CA . ILE A 1 180 ? -10.070 1.298 -17.040 1.00 92.62 180 ILE A CA 1
ATOM 1436 C C . ILE A 1 180 ? -9.569 0.649 -18.331 1.00 92.62 180 ILE A C 1
ATOM 1438 O O . ILE A 1 180 ? -9.443 1.312 -19.360 1.00 92.62 180 ILE A O 1
ATOM 1442 N N . GLY A 1 181 ? -9.319 -0.659 -18.263 1.00 91.12 181 GLY A N 1
ATOM 1443 C CA . GLY A 1 181 ? -9.054 -1.529 -19.408 1.00 91.12 181 GLY A CA 1
ATOM 1444 C C . GLY A 1 181 ? -10.193 -2.524 -19.651 1.00 91.12 181 GLY A C 1
ATOM 1445 O O . GLY A 1 181 ? -11.207 -2.523 -18.953 1.00 91.12 181 GLY A O 1
ATOM 1446 N N . SER A 1 182 ? -10.019 -3.394 -20.643 1.00 91.94 182 SER A N 1
ATOM 1447 C CA . SER A 1 182 ? -10.956 -4.478 -20.964 1.00 91.94 182 SER A CA 1
ATOM 1448 C C . SER A 1 182 ? -10.193 -5.715 -21.439 1.00 91.94 182 SER A C 1
ATOM 1450 O O . SER A 1 182 ? -9.001 -5.601 -21.714 1.00 91.94 182 SER A O 1
ATOM 1452 N N . MET A 1 183 ? -10.895 -6.846 -21.584 1.00 92.88 183 MET A N 1
ATOM 1453 C CA . MET A 1 183 ? -10.335 -8.187 -21.833 1.00 92.88 183 MET A CA 1
ATOM 1454 C C . MET A 1 183 ? -9.577 -8.766 -20.626 1.00 92.88 183 MET A C 1
ATOM 1456 O O . MET A 1 183 ? -9.406 -8.103 -19.602 1.00 92.88 183 MET A O 1
ATOM 1460 N N . GLY A 1 184 ? -9.223 -10.052 -20.709 1.00 90.88 184 GLY A N 1
ATOM 1461 C CA . GLY A 1 184 ? -8.387 -10.714 -19.704 1.00 90.88 184 GLY A CA 1
ATOM 1462 C C . GLY A 1 184 ? -6.914 -10.337 -19.862 1.00 90.88 184 GLY A C 1
ATOM 1463 O O . GLY A 1 184 ? -6.515 -9.861 -20.920 1.00 90.88 184 GLY A O 1
ATOM 1464 N N . ASN A 1 185 ? -6.116 -10.567 -18.817 1.00 91.06 185 ASN A N 1
ATOM 1465 C CA . ASN A 1 185 ? -4.663 -10.538 -18.952 1.00 91.06 185 ASN A CA 1
ATOM 1466 C C . ASN A 1 185 ? -4.207 -11.866 -19.563 1.00 91.06 185 ASN A C 1
ATOM 1468 O O . ASN A 1 185 ? -4.306 -12.907 -18.914 1.00 91.06 185 ASN A O 1
ATOM 1472 N N . ASP A 1 186 ? -3.773 -11.807 -20.811 1.00 91.94 186 ASP A N 1
ATOM 1473 C CA . ASP A 1 186 ? -3.293 -12.927 -21.609 1.00 91.94 186 ASP A CA 1
ATOM 1474 C C . ASP A 1 186 ? -1.773 -12.905 -21.817 1.00 91.94 186 ASP A C 1
ATOM 1476 O O . ASP A 1 186 ? -1.257 -13.751 -22.546 1.00 91.94 186 ASP A O 1
ATOM 1480 N N . ALA A 1 187 ? -1.072 -11.965 -21.174 1.00 90.88 187 ALA A N 1
ATOM 1481 C CA . ALA A 1 187 ? 0.381 -11.940 -21.115 1.00 90.88 187 ALA A CA 1
ATOM 1482 C C . ALA A 1 187 ? 0.918 -13.047 -20.193 1.00 90.88 187 ALA A C 1
ATOM 1484 O O . ALA A 1 187 ? 0.255 -13.466 -19.232 1.00 90.88 187 ALA A O 1
ATOM 1485 N N . SER A 1 188 ? 2.146 -13.487 -20.461 1.00 90.19 188 SER A N 1
ATOM 1486 C CA . SER A 1 188 ? 2.852 -14.477 -19.646 1.00 90.19 188 SER A CA 1
ATOM 1487 C C . SER A 1 188 ? 2.935 -14.082 -18.165 1.00 90.19 188 SER A C 1
ATOM 1489 O O . SER A 1 188 ? 3.013 -12.910 -17.786 1.00 90.19 188 SER A O 1
ATOM 1491 N N . LEU A 1 189 ? 2.934 -15.086 -17.280 1.00 92.50 189 LEU A N 1
ATOM 1492 C CA . LEU A 1 189 ? 3.275 -14.858 -15.874 1.00 92.50 189 LEU A CA 1
ATOM 1493 C C . LEU A 1 189 ? 4.708 -14.322 -15.783 1.00 92.50 189 LEU A C 1
ATOM 1495 O O . LEU A 1 189 ? 5.563 -14.756 -16.543 1.00 92.50 189 LEU A O 1
ATOM 1499 N N . ALA A 1 190 ? 4.984 -13.452 -14.807 1.00 93.31 190 ALA A N 1
ATOM 1500 C CA . ALA A 1 190 ? 6.277 -12.771 -14.701 1.00 93.31 190 ALA A CA 1
ATOM 1501 C C . ALA A 1 190 ? 7.479 -13.736 -14.714 1.00 93.31 190 ALA A C 1
ATOM 1503 O O . ALA A 1 190 ? 8.438 -13.515 -15.437 1.00 93.31 190 ALA A O 1
ATOM 1504 N N . VAL A 1 191 ? 7.376 -14.857 -13.994 1.00 94.31 191 VAL A N 1
ATOM 1505 C CA . VAL A 1 191 ? 8.418 -15.901 -13.934 1.00 94.31 191 VAL A CA 1
ATOM 1506 C C . VAL A 1 191 ? 8.633 -16.666 -15.251 1.00 94.31 191 VAL A C 1
ATOM 1508 O O . VAL A 1 191 ? 9.640 -17.347 -15.402 1.00 94.31 191 VAL A O 1
ATOM 1511 N N . LEU A 1 192 ? 7.679 -16.597 -16.182 1.00 93.62 192 LEU A N 1
ATOM 1512 C CA . LEU A 1 192 ? 7.737 -17.233 -17.504 1.00 93.62 192 LEU A CA 1
ATOM 1513 C C . LEU A 1 192 ? 8.024 -16.225 -18.625 1.00 93.62 192 LEU A C 1
ATOM 1515 O O . LEU A 1 192 ? 8.024 -16.608 -19.788 1.00 93.62 192 LEU A O 1
ATOM 1519 N N . SER A 1 193 ? 8.205 -14.950 -18.287 1.00 92.31 193 SER A N 1
ATOM 1520 C CA . SER A 1 193 ? 8.496 -13.905 -19.259 1.00 92.31 193 SER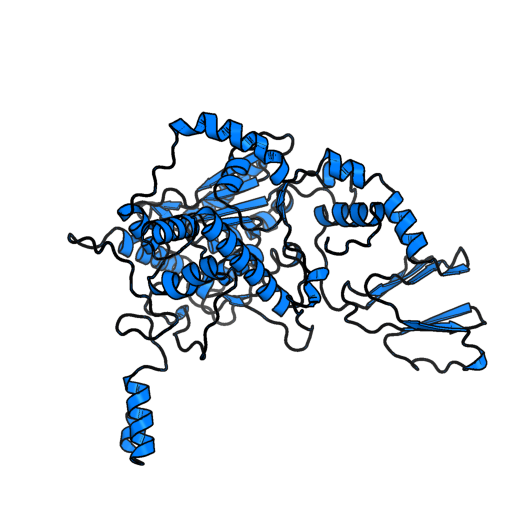 A CA 1
ATOM 1521 C C . SER A 1 193 ? 9.949 -13.983 -19.722 1.00 92.31 193 SER A C 1
ATOM 1523 O O . SER A 1 193 ? 10.860 -14.179 -18.917 1.00 92.31 193 SER A O 1
ATOM 1525 N N . ASP A 1 194 ? 10.171 -13.739 -21.012 1.00 88.56 194 ASP A N 1
ATOM 1526 C CA . ASP A 1 194 ? 11.511 -13.560 -21.579 1.00 88.56 194 ASP A CA 1
ATOM 1527 C C . ASP A 1 194 ? 12.062 -12.134 -21.368 1.00 88.56 194 ASP A C 1
ATOM 1529 O O . ASP A 1 194 ? 13.225 -11.847 -21.676 1.00 88.56 194 ASP A O 1
ATOM 1533 N N . GLN A 1 195 ? 11.239 -11.220 -20.842 1.00 89.56 195 GLN A N 1
ATOM 1534 C CA . GLN A 1 195 ? 11.587 -9.828 -20.567 1.00 89.56 195 GLN A CA 1
ATOM 1535 C C . GLN A 1 195 ? 11.859 -9.612 -19.070 1.00 89.56 195 GLN A C 1
ATOM 1537 O O . GLN A 1 195 ? 11.239 -10.249 -18.222 1.00 89.56 195 GLN A O 1
ATOM 1542 N N . PRO A 1 196 ? 12.756 -8.681 -18.693 1.00 91.9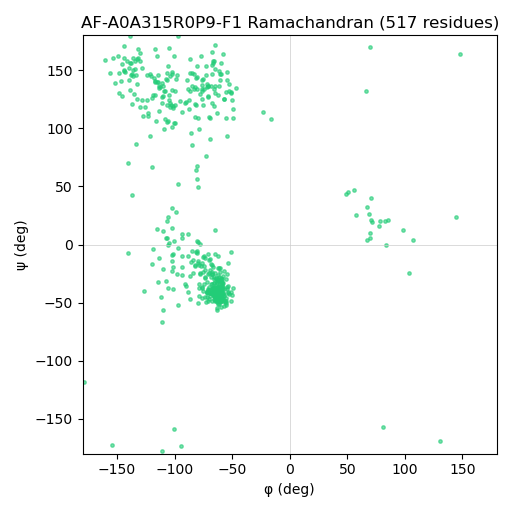4 196 PRO A N 1
ATOM 1543 C CA . PRO A 1 196 ? 13.076 -8.442 -17.288 1.00 91.94 196 PRO A CA 1
ATOM 1544 C C . PRO A 1 196 ? 11.908 -7.774 -16.541 1.00 91.94 196 PRO A C 1
ATOM 1546 O O . PRO A 1 196 ? 11.651 -6.577 -16.706 1.00 91.94 196 PRO A O 1
ATOM 1549 N N . GLN A 1 197 ? 11.261 -8.513 -15.640 1.00 93.56 197 GLN A N 1
ATOM 1550 C CA . GLN A 1 197 ? 10.041 -8.087 -14.947 1.00 93.56 197 GLN A CA 1
ATOM 1551 C C . GLN A 1 197 ? 10.305 -7.237 -13.697 1.00 93.56 197 GLN A C 1
ATOM 1553 O O . GLN A 1 197 ? 11.292 -7.408 -12.985 1.00 93.56 197 GLN A O 1
ATOM 1558 N N . LEU A 1 198 ? 9.410 -6.292 -13.394 1.00 95.31 198 LEU A N 1
ATOM 1559 C CA . LEU A 1 198 ? 9.452 -5.595 -12.105 1.00 95.31 198 LEU A CA 1
ATOM 1560 C C . LEU A 1 198 ? 8.985 -6.533 -10.992 1.00 95.31 198 LEU A C 1
ATOM 1562 O O . LEU A 1 198 ? 8.047 -7.308 -11.180 1.00 95.31 198 LEU A O 1
ATOM 1566 N N . LEU A 1 199 ? 9.573 -6.398 -9.799 1.00 96.56 199 LEU A N 1
ATOM 1567 C CA . LEU A 1 199 ? 9.275 -7.289 -8.676 1.00 96.56 199 LEU A CA 1
ATOM 1568 C C . LEU A 1 199 ? 7.784 -7.276 -8.287 1.00 96.56 199 LEU A C 1
ATOM 1570 O O . LEU A 1 199 ? 7.251 -8.303 -7.879 1.00 96.56 199 LEU A O 1
ATOM 1574 N N . TYR A 1 200 ? 7.081 -6.155 -8.492 1.00 97.19 200 TYR A N 1
ATOM 1575 C CA . TYR A 1 200 ? 5.630 -6.055 -8.282 1.00 97.19 200 TYR A CA 1
ATOM 1576 C C . TYR A 1 200 ? 4.837 -7.106 -9.067 1.00 97.19 200 TYR A C 1
ATOM 1578 O O . TYR A 1 200 ? 3.876 -7.655 -8.538 1.00 97.19 200 TYR A O 1
ATOM 1586 N N . ASN A 1 201 ? 5.258 -7.445 -10.291 1.00 95.69 201 ASN A N 1
ATOM 1587 C CA . ASN A 1 201 ? 4.507 -8.332 -11.186 1.00 95.69 201 ASN A 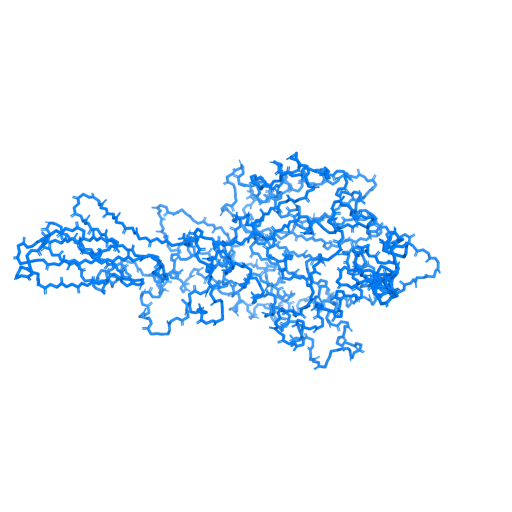CA 1
ATOM 1588 C C . ASN A 1 201 ? 4.416 -9.774 -10.665 1.00 95.69 201 ASN A C 1
ATOM 1590 O O . ASN A 1 201 ? 3.512 -10.518 -11.067 1.00 95.69 201 ASN A O 1
ATOM 1594 N N . TYR A 1 202 ? 5.299 -10.154 -9.742 1.00 97.12 202 TYR A N 1
ATOM 1595 C CA . TYR A 1 202 ? 5.299 -11.451 -9.074 1.00 97.12 202 TYR A CA 1
ATOM 1596 C C . TYR A 1 202 ? 4.257 -11.547 -7.945 1.00 97.12 202 TYR A C 1
ATOM 1598 O O . TYR A 1 202 ? 3.894 -12.655 -7.553 1.00 97.12 202 TYR A O 1
ATOM 1606 N N . PHE A 1 203 ? 3.727 -10.423 -7.446 1.00 97.50 203 PHE A N 1
ATOM 1607 C CA . PHE A 1 203 ? 2.754 -10.390 -6.351 1.00 97.50 203 PHE A CA 1
ATOM 1608 C C . PHE A 1 203 ? 1.333 -10.175 -6.869 1.00 97.50 203 PHE A C 1
ATOM 1610 O O . PHE A 1 203 ? 1.002 -9.152 -7.462 1.00 97.50 203 PHE A O 1
ATOM 1617 N N . LYS A 1 204 ? 0.437 -11.125 -6.612 1.00 96.12 204 LYS A N 1
ATOM 1618 C CA . LYS A 1 204 ? -0.974 -11.039 -7.000 1.00 96.12 204 LYS A CA 1
ATOM 1619 C C . LYS A 1 204 ? -1.825 -10.605 -5.814 1.00 96.12 204 LYS A C 1
ATOM 1621 O O . LYS A 1 204 ? -1.689 -11.134 -4.715 1.00 96.12 204 LYS A O 1
ATOM 1626 N N . GLN A 1 205 ? -2.702 -9.625 -6.036 1.00 94.88 205 GLN A N 1
ATOM 1627 C CA . GLN A 1 205 ? -3.637 -9.133 -5.018 1.00 94.88 205 GLN A CA 1
ATOM 1628 C C . GLN A 1 205 ? -4.579 -10.260 -4.589 1.00 94.88 205 GLN A C 1
ATOM 1630 O O . GLN A 1 205 ? -5.235 -10.871 -5.436 1.00 94.88 205 GLN A O 1
ATOM 1635 N N . ARG A 1 206 ? -4.702 -10.493 -3.281 1.00 93.44 206 ARG A N 1
ATOM 1636 C CA . ARG A 1 206 ? -5.776 -11.338 -2.754 1.00 93.44 206 ARG A CA 1
ATOM 1637 C C . ARG A 1 206 ? -7.065 -10.523 -2.661 1.00 93.44 206 ARG A C 1
ATOM 1639 O O . ARG A 1 206 ? -7.046 -9.298 -2.557 1.00 93.44 206 ARG A O 1
ATOM 1646 N N . PHE A 1 207 ? -8.195 -11.211 -2.735 1.00 90.94 207 PHE A N 1
ATOM 1647 C CA . PHE A 1 207 ? -9.514 -10.613 -2.563 1.00 90.94 207 PHE A CA 1
ATOM 1648 C C . PHE A 1 207 ? -10.408 -11.549 -1.757 1.00 90.94 207 PHE A C 1
ATOM 1650 O O . PHE A 1 207 ? -10.229 -12.771 -1.780 1.00 90.94 207 PHE A O 1
ATOM 1657 N N . ALA A 1 208 ? -11.363 -10.968 -1.039 1.00 88.69 208 ALA A N 1
ATOM 1658 C CA . ALA A 1 208 ? -12.322 -11.730 -0.267 1.00 88.69 208 ALA A CA 1
ATOM 1659 C C . ALA A 1 208 ? -13.440 -12.236 -1.189 1.00 88.69 208 ALA A C 1
ATOM 1661 O O . ALA A 1 208 ? -13.950 -11.497 -2.030 1.00 88.69 208 ALA A O 1
ATOM 1662 N N . GLN A 1 209 ? -13.792 -13.516 -1.053 1.00 86.75 209 GLN A N 1
ATOM 1663 C CA . GLN A 1 209 ? -14.838 -14.152 -1.865 1.00 86.75 209 GLN A CA 1
ATOM 1664 C C . GLN A 1 209 ? -16.086 -14.473 -1.043 1.00 86.75 209 GLN A C 1
ATOM 1666 O O . GLN A 1 209 ? -17.181 -14.053 -1.401 1.00 86.75 209 GLN A O 1
ATOM 1671 N N . VAL A 1 210 ? -15.922 -15.234 0.046 1.00 81.25 210 VAL A N 1
ATOM 1672 C CA . VAL A 1 210 ? -17.047 -15.753 0.850 1.00 81.25 210 VAL A CA 1
ATOM 1673 C C . VAL A 1 210 ? -16.905 -15.412 2.333 1.00 81.25 210 VAL A C 1
ATOM 1675 O O . VAL A 1 210 ? -17.886 -15.081 2.988 1.00 81.25 210 VAL A O 1
ATOM 1678 N N . THR A 1 211 ? -15.690 -15.489 2.879 1.00 76.56 211 THR A N 1
ATOM 1679 C CA . THR A 1 211 ? -15.420 -15.380 4.325 1.00 76.56 211 THR A CA 1
ATOM 1680 C C . THR A 1 211 ? -15.804 -14.028 4.921 1.00 76.56 211 THR A C 1
ATOM 1682 O O . THR A 1 211 ? -16.306 -13.955 6.043 1.00 76.56 211 THR A O 1
ATOM 1685 N N . ASN A 1 212 ? -15.584 -12.966 4.159 1.00 86.62 212 ASN A N 1
ATOM 1686 C CA . ASN A 1 212 ? -15.867 -11.587 4.510 1.00 86.62 212 ASN A CA 1
ATOM 1687 C C . ASN A 1 212 ? -16.285 -10.835 3.236 1.00 86.62 212 ASN A C 1
ATOM 1689 O O . ASN A 1 212 ? -15.733 -11.106 2.168 1.00 86.62 212 ASN A O 1
ATOM 1693 N N . PRO A 1 213 ? -17.271 -9.929 3.313 1.00 88.25 213 PRO A N 1
ATOM 1694 C CA . PRO A 1 213 ? -17.686 -9.154 2.156 1.00 88.25 213 PRO A CA 1
ATOM 1695 C C . PRO A 1 213 ? -16.658 -8.052 1.844 1.00 88.25 213 PRO A C 1
ATOM 1697 O O . PRO A 1 213 ? -16.108 -7.451 2.773 1.00 88.25 213 PRO A O 1
ATOM 1700 N N . PRO A 1 214 ? -16.394 -7.759 0.558 1.00 89.88 214 PRO A N 1
ATOM 1701 C CA . PRO A 1 214 ? -15.701 -6.536 0.175 1.00 89.88 214 PRO A CA 1
ATOM 1702 C C . PRO A 1 214 ? -16.567 -5.303 0.479 1.00 89.88 214 PRO A C 1
ATOM 1704 O O . PRO A 1 214 ? -17.792 -5.396 0.559 1.00 89.88 214 PRO A O 1
ATOM 1707 N N . ILE A 1 215 ? -15.918 -4.149 0.611 1.00 89.75 215 ILE A N 1
ATOM 1708 C CA . ILE A 1 215 ? -16.546 -2.847 0.887 1.00 89.75 215 ILE A CA 1
ATOM 1709 C C . ILE A 1 215 ? -16.725 -2.063 -0.420 1.00 89.75 215 ILE A C 1
ATOM 1711 O O . ILE A 1 215 ? -15.877 -2.129 -1.315 1.00 89.75 215 ILE A O 1
ATOM 1715 N N . ASP A 1 216 ? -17.800 -1.277 -0.534 1.00 91.00 216 ASP A N 1
ATOM 1716 C CA . ASP A 1 216 ? -17.957 -0.327 -1.643 1.00 91.00 216 ASP A CA 1
ATOM 1717 C C . ASP A 1 216 ? -17.253 0.992 -1.301 1.00 91.00 216 ASP A C 1
ATOM 1719 O O . ASP A 1 216 ? -17.813 1.881 -0.662 1.00 91.00 216 ASP A O 1
ATOM 1723 N N . SER A 1 217 ? -16.013 1.152 -1.763 1.00 87.25 217 SER A N 1
ATOM 1724 C CA . SER A 1 217 ? -15.196 2.331 -1.450 1.00 87.25 217 SER A CA 1
ATOM 1725 C C . SER A 1 217 ? -15.724 3.667 -1.999 1.00 87.25 217 SER A C 1
ATOM 1727 O O . SER A 1 217 ? -15.183 4.725 -1.668 1.00 87.25 217 SER A O 1
ATOM 1729 N N . ILE A 1 218 ? -16.766 3.650 -2.836 1.00 86.81 218 ILE A N 1
ATOM 1730 C CA . ILE A 1 218 ? -17.402 4.856 -3.373 1.00 86.81 218 ILE A CA 1
ATOM 1731 C C . ILE A 1 218 ? -18.632 5.211 -2.537 1.00 86.81 218 ILE A C 1
ATOM 1733 O O . ILE A 1 218 ? -18.764 6.355 -2.099 1.00 86.81 218 ILE A O 1
ATOM 1737 N N . ARG A 1 219 ? -19.536 4.249 -2.326 1.00 89.19 219 ARG A N 1
ATOM 1738 C CA . ARG A 1 219 ? -20.807 4.463 -1.611 1.00 89.19 219 ARG A CA 1
ATOM 1739 C C . ARG A 1 219 ? -20.624 4.495 -0.100 1.00 89.19 219 ARG A C 1
ATOM 1741 O O . ARG A 1 219 ? -21.285 5.274 0.577 1.00 89.19 219 ARG A O 1
ATOM 1748 N N . GLU A 1 220 ? -19.689 3.707 0.412 1.00 86.50 220 GLU A N 1
ATOM 1749 C CA . GLU A 1 220 ? -19.374 3.578 1.834 1.00 86.50 220 GLU A CA 1
ATOM 1750 C C . GLU A 1 220 ? -18.104 4.370 2.175 1.00 86.50 220 GLU A C 1
ATOM 1752 O O . GLU A 1 220 ? -17.349 4.035 3.077 1.00 86.50 220 GLU A O 1
ATOM 1757 N N . LYS A 1 221 ? -17.848 5.485 1.479 1.00 86.00 221 LYS A N 1
ATOM 1758 C CA . LYS A 1 221 ? -16.657 6.312 1.728 1.00 86.00 221 LYS A CA 1
ATOM 1759 C C . LYS A 1 221 ? -16.542 6.765 3.193 1.00 86.00 221 LYS A C 1
ATOM 1761 O O . LYS A 1 221 ? -15.435 6.940 3.695 1.00 86.00 221 LYS A O 1
ATOM 1766 N N . LEU A 1 222 ? -17.668 6.935 3.891 1.00 86.00 222 LEU A N 1
ATOM 1767 C CA . LEU A 1 222 ? -17.710 7.438 5.267 1.00 86.00 222 LEU A CA 1
ATOM 1768 C C . LEU A 1 222 ? -16.884 6.584 6.245 1.00 86.00 222 LEU A C 1
ATOM 1770 O O . LEU A 1 222 ? -16.269 7.138 7.155 1.00 86.00 222 LEU A O 1
ATOM 1774 N N . ILE A 1 223 ? -16.819 5.269 6.020 1.00 86.06 223 ILE A N 1
ATOM 1775 C CA . ILE A 1 223 ? -16.083 4.313 6.863 1.00 86.06 223 ILE A CA 1
ATOM 1776 C C . ILE A 1 223 ? -14.613 4.145 6.452 1.00 86.06 223 ILE A C 1
ATOM 1778 O O . ILE A 1 223 ? -13.850 3.524 7.194 1.00 86.06 223 ILE A O 1
ATOM 1782 N N . THR A 1 224 ? -14.217 4.702 5.299 1.00 89.75 224 THR A N 1
ATOM 1783 C CA . THR A 1 224 ? -12.846 4.610 4.782 1.00 89.75 224 THR A CA 1
ATOM 1784 C C . THR A 1 224 ? -11.957 5.743 5.287 1.00 89.75 224 THR A C 1
ATOM 1786 O O . THR A 1 224 ? -12.408 6.888 5.364 1.00 89.75 224 THR A O 1
ATOM 1789 N N . ALA A 1 225 ? -10.694 5.433 5.583 1.00 92.12 225 ALA A N 1
ATOM 1790 C CA . ALA A 1 225 ? -9.684 6.406 6.003 1.00 92.12 225 ALA A CA 1
ATOM 1791 C C . ALA A 1 225 ? -8.375 6.206 5.225 1.00 92.12 225 ALA A C 1
ATOM 1793 O O . ALA A 1 225 ? -7.959 5.070 4.970 1.00 92.12 225 ALA A O 1
ATOM 1794 N N . THR A 1 226 ? -7.751 7.312 4.816 1.00 94.12 226 THR A N 1
ATOM 1795 C CA . THR A 1 226 ? -6.505 7.303 4.028 1.00 94.12 226 THR A CA 1
ATOM 1796 C C . THR A 1 226 ? -5.309 7.865 4.766 1.00 94.12 226 THR A C 1
ATOM 1798 O O . THR A 1 226 ? -4.200 7.716 4.257 1.00 94.12 226 THR A O 1
ATOM 1801 N N . ASN A 1 227 ? -5.530 8.502 5.913 1.00 93.50 227 ASN A N 1
ATOM 1802 C CA . ASN A 1 227 ? -4.483 9.133 6.691 1.00 93.50 227 ASN A CA 1
ATOM 1803 C C . ASN A 1 227 ? -3.410 8.133 7.125 1.00 93.50 227 ASN A C 1
ATOM 1805 O O . ASN A 1 227 ? -3.612 6.917 7.195 1.00 93.50 227 ASN A O 1
ATOM 1809 N N . THR A 1 228 ? -2.229 8.675 7.377 1.00 94.06 228 THR A N 1
ATOM 1810 C CA . THR A 1 228 ? -1.114 7.935 7.944 1.00 94.06 228 THR A CA 1
ATOM 1811 C C . THR A 1 228 ? -0.328 8.827 8.879 1.00 94.06 228 THR A C 1
ATOM 1813 O O . THR A 1 228 ? -0.182 10.021 8.639 1.00 94.06 228 THR A O 1
ATOM 1816 N N . PHE A 1 229 ? 0.252 8.208 9.894 1.00 94.75 229 PHE A N 1
ATOM 1817 C CA . PHE A 1 229 ? 1.127 8.857 10.851 1.00 94.75 229 PHE A CA 1
ATOM 1818 C C . PHE A 1 229 ? 2.576 8.443 10.587 1.00 94.75 229 PHE A C 1
ATOM 1820 O O . PHE A 1 229 ? 2.833 7.301 10.197 1.00 94.75 229 PHE A O 1
ATOM 1827 N N . LEU A 1 230 ? 3.507 9.383 10.740 1.00 95.50 230 LEU A N 1
ATOM 1828 C CA . LEU A 1 230 ? 4.948 9.157 10.694 1.00 95.50 230 LEU A CA 1
ATOM 1829 C C . LEU A 1 230 ? 5.573 9.507 12.048 1.00 95.50 230 LEU A C 1
ATOM 1831 O O . LEU A 1 230 ? 5.225 10.511 12.661 1.00 95.50 230 LEU A O 1
ATOM 1835 N N . GLY A 1 231 ? 6.539 8.710 12.483 1.00 93.00 231 GLY A N 1
ATOM 1836 C CA . GLY A 1 231 ? 7.228 8.846 13.761 1.00 93.00 231 GLY A CA 1
ATOM 1837 C C . GLY A 1 231 ? 7.266 7.528 14.528 1.00 93.00 231 GLY A C 1
ATOM 1838 O O . GLY A 1 231 ? 6.959 6.466 13.986 1.00 93.00 231 GLY A O 1
ATOM 1839 N N . SER A 1 232 ? 7.672 7.615 15.791 1.00 91.69 232 SER A N 1
ATOM 1840 C CA . SER A 1 232 ? 7.688 6.477 16.709 1.00 91.69 232 SER A CA 1
ATOM 1841 C C . SER A 1 232 ? 6.298 6.247 17.301 1.00 91.69 232 SER A C 1
ATOM 1843 O O . SER A 1 232 ? 5.574 7.194 17.609 1.00 91.69 232 SER A O 1
ATOM 1845 N N . GLU A 1 233 ? 5.935 4.988 17.491 1.00 89.94 233 GLU A N 1
ATOM 1846 C CA . GLU A 1 233 ? 4.771 4.581 18.272 1.00 89.94 233 GLU A CA 1
ATOM 1847 C C . GLU A 1 233 ? 5.131 4.552 19.764 1.00 89.94 233 GLU A C 1
ATOM 1849 O O . GLU A 1 233 ? 6.265 4.257 20.154 1.00 89.94 233 GLU A O 1
ATOM 1854 N N . SER A 1 234 ? 4.160 4.884 20.614 1.00 87.12 234 SER A N 1
ATOM 1855 C CA . SER A 1 234 ? 4.333 4.916 22.069 1.00 87.12 234 SER A CA 1
ATOM 1856 C C . SER A 1 234 ? 3.838 3.626 22.732 1.00 87.12 234 SER A C 1
ATOM 1858 O O . SER A 1 234 ? 3.350 2.695 22.095 1.00 87.12 234 SER A O 1
ATOM 1860 N N . ASN A 1 235 ? 3.968 3.555 24.054 1.00 88.31 235 ASN A N 1
ATOM 1861 C CA . ASN A 1 235 ? 3.519 2.419 24.840 1.00 88.31 235 ASN A CA 1
ATOM 1862 C C . ASN A 1 235 ? 1.985 2.317 24.868 1.00 88.31 235 ASN A C 1
ATOM 1864 O O . ASN A 1 235 ? 1.312 3.056 25.586 1.00 88.31 235 ASN A O 1
ATOM 1868 N N . LEU A 1 236 ? 1.461 1.305 24.179 1.00 89.38 236 LEU A N 1
ATOM 1869 C CA . LEU A 1 236 ? 0.037 0.975 24.132 1.00 89.38 236 LEU A CA 1
ATOM 1870 C C . LEU A 1 236 ? -0.618 0.800 25.515 1.00 89.38 236 LEU A C 1
ATOM 1872 O O . LEU A 1 236 ? -1.779 1.151 25.697 1.00 89.38 236 LEU A O 1
ATOM 1876 N N . LEU A 1 237 ? 0.103 0.244 26.495 1.00 91.38 237 LEU A N 1
ATOM 1877 C CA . LEU A 1 237 ? -0.449 -0.067 27.822 1.00 91.38 237 LEU A CA 1
ATOM 1878 C C . LEU A 1 237 ? -0.530 1.155 28.740 1.00 91.38 237 LEU A C 1
ATOM 1880 O O . LEU A 1 237 ? -1.183 1.100 29.782 1.00 91.38 237 LEU A O 1
ATOM 1884 N N . LYS A 1 238 ? 0.171 2.237 28.394 1.00 90.19 238 LYS A N 1
ATOM 1885 C CA . LYS A 1 238 ? 0.193 3.468 29.179 1.00 90.19 238 LYS A CA 1
ATOM 1886 C C . LYS A 1 238 ? 0.169 4.682 28.245 1.00 90.19 238 LYS A C 1
ATOM 1888 O O . LYS A 1 238 ? 1.187 5.367 28.132 1.00 90.19 238 LYS A O 1
ATOM 1893 N N . PRO A 1 239 ? -0.974 4.926 27.584 1.00 88.88 239 PRO A N 1
ATOM 1894 C CA . PRO A 1 239 ? -1.127 6.064 26.696 1.00 88.88 239 PRO A CA 1
ATOM 1895 C C . PRO A 1 239 ? -1.029 7.373 27.489 1.00 88.88 239 PRO A C 1
ATOM 1897 O O . PRO A 1 239 ? -1.568 7.501 28.589 1.00 88.88 239 PRO A O 1
ATOM 1900 N N . ASP A 1 240 ? -0.303 8.333 26.933 1.00 92.12 240 ASP A N 1
ATOM 1901 C CA . ASP A 1 240 ? -0.109 9.678 27.471 1.00 92.12 240 ASP A CA 1
ATOM 1902 C C . ASP A 1 240 ? -0.173 10.729 26.350 1.00 92.12 240 ASP A C 1
ATOM 1904 O O . ASP A 1 240 ? -0.339 10.392 25.176 1.00 92.12 240 ASP A O 1
ATOM 1908 N N . ALA A 1 241 ? -0.017 12.010 26.685 1.00 91.81 241 ALA A N 1
ATOM 1909 C CA . ALA A 1 241 ? -0.032 13.089 25.694 1.00 91.81 241 ALA A CA 1
ATOM 1910 C C . ALA A 1 241 ? 0.976 12.867 24.550 1.00 91.81 241 ALA A C 1
ATOM 1912 O O . ALA A 1 241 ? 0.652 13.051 23.383 1.00 91.81 241 ALA A O 1
ATOM 1913 N N . LYS A 1 242 ? 2.179 12.377 24.869 1.00 90.94 242 LYS A N 1
ATOM 1914 C CA . LYS A 1 242 ? 3.246 12.141 23.884 1.00 90.94 242 LYS A CA 1
ATOM 1915 C C . LYS A 1 242 ? 2.949 10.981 22.943 1.00 90.94 242 LYS A C 1
ATOM 1917 O O . LYS A 1 242 ? 3.616 10.840 21.925 1.00 90.94 242 LYS A O 1
ATOM 1922 N N . SER A 1 243 ? 1.954 10.160 23.258 1.00 90.81 243 SER A N 1
ATOM 1923 C CA . SER A 1 243 ? 1.583 9.009 22.441 1.00 90.81 243 SER A CA 1
ATOM 1924 C C . SER A 1 243 ? 0.970 9.393 21.092 1.00 90.81 243 SER A C 1
ATOM 1926 O O . SER A 1 243 ? 0.969 8.566 20.186 1.00 90.81 243 SER A O 1
ATOM 1928 N N . CYS A 1 244 ? 0.517 10.641 20.925 1.00 91.69 244 CYS A N 1
ATOM 1929 C CA . CYS A 1 244 ? 0.107 11.193 19.631 1.00 91.69 244 CYS A CA 1
ATOM 1930 C C . CYS A 1 244 ? 1.152 12.131 19.001 1.00 91.69 244 CYS A C 1
ATOM 1932 O O . CYS A 1 244 ? 0.831 12.836 18.046 1.00 91.69 244 CYS A O 1
ATOM 1934 N N . ARG A 1 245 ? 2.403 12.139 19.498 1.00 93.94 245 ARG A N 1
ATOM 1935 C CA . ARG A 1 245 ? 3.516 12.912 18.918 1.00 93.94 245 ARG A CA 1
ATOM 1936 C C . ARG A 1 245 ? 3.992 12.276 17.612 1.00 93.94 245 ARG A C 1
ATOM 1938 O O . ARG A 1 245 ? 5.025 11.613 17.557 1.00 93.94 245 ARG A O 1
ATOM 1945 N N . GLN A 1 246 ? 3.210 12.474 16.561 1.00 94.19 246 GLN A N 1
ATOM 1946 C CA . GLN A 1 246 ? 3.450 11.953 15.221 1.00 94.19 246 GLN A CA 1
ATOM 1947 C C . GLN A 1 246 ? 3.174 13.039 14.177 1.00 94.19 246 GLN A C 1
ATOM 1949 O O . GLN A 1 246 ? 2.519 14.044 14.449 1.00 94.19 246 GLN A O 1
ATOM 1954 N N . LEU A 1 247 ? 3.724 12.851 12.983 1.00 94.88 247 LEU A N 1
ATOM 1955 C CA . LEU A 1 247 ? 3.463 13.688 11.824 1.00 94.88 247 LEU A CA 1
ATOM 1956 C C . LEU A 1 247 ? 2.333 13.054 11.015 1.00 94.88 247 LEU A C 1
ATOM 1958 O O . LEU A 1 247 ? 2.508 11.975 10.448 1.00 94.88 247 LEU A O 1
ATOM 1962 N N . GLU A 1 248 ? 1.191 13.721 10.938 1.00 95.19 248 GLU A N 1
ATOM 1963 C CA . GLU A 1 248 ? 0.063 13.251 10.146 1.00 95.19 248 GLU A CA 1
ATOM 1964 C C . GLU A 1 248 ? 0.182 13.668 8.674 1.00 95.19 248 GLU A C 1
ATOM 1966 O O . GLU A 1 248 ? 0.484 14.817 8.326 1.00 95.19 248 GLU A O 1
ATOM 1971 N N . LEU A 1 249 ? -0.126 12.707 7.804 1.00 95.06 249 LEU A N 1
ATOM 1972 C CA . LEU A 1 249 ? -0.349 12.882 6.380 1.00 95.06 249 LEU A CA 1
ATOM 1973 C C . LEU A 1 249 ? -1.792 12.497 6.033 1.00 95.06 249 LEU A C 1
ATOM 1975 O O . LEU A 1 249 ? -2.274 11.446 6.454 1.00 95.06 249 LEU A O 1
ATOM 1979 N N . ASP A 1 250 ? -2.437 13.263 5.149 1.00 93.44 250 ASP A N 1
ATOM 1980 C CA . ASP A 1 250 ? -3.778 12.938 4.623 1.00 93.44 250 ASP A CA 1
ATOM 1981 C C . ASP A 1 250 ? -3.823 11.586 3.884 1.00 93.44 250 ASP A C 1
ATOM 1983 O O . ASP A 1 250 ? -4.871 10.937 3.773 1.00 93.44 250 ASP A O 1
ATOM 1987 N N . HIS A 1 251 ? -2.690 11.201 3.293 1.00 95.31 251 HIS A N 1
ATOM 1988 C CA . HIS A 1 251 ? -2.522 9.989 2.506 1.00 95.31 251 HIS A CA 1
ATOM 1989 C C . HIS A 1 251 ? -1.045 9.588 2.383 1.00 95.31 251 HIS A C 1
ATOM 1991 O O . HIS A 1 251 ? -0.167 10.447 2.471 1.00 95.31 251 HIS A O 1
ATOM 1997 N N . PRO A 1 252 ? -0.736 8.311 2.081 1.00 96.38 252 PRO A N 1
ATOM 1998 C CA . PRO A 1 252 ? 0.644 7.824 2.018 1.00 96.38 252 PRO A CA 1
ATOM 1999 C C . PRO A 1 252 ? 1.451 8.341 0.818 1.00 96.38 252 PRO A C 1
ATOM 2001 O O . PRO A 1 252 ? 2.643 8.073 0.735 1.00 96.38 252 PRO A O 1
ATOM 2004 N N . LEU A 1 253 ? 0.850 9.039 -0.150 1.00 96.94 253 LEU A N 1
ATOM 2005 C CA . LEU A 1 253 ? 1.584 9.574 -1.300 1.00 96.94 253 LEU A CA 1
ATOM 2006 C C . LEU A 1 253 ? 2.085 10.992 -1.019 1.00 96.94 253 LEU A C 1
ATOM 2008 O O . LEU A 1 253 ? 1.285 11.885 -0.787 1.00 96.94 253 LEU A O 1
ATOM 2012 N N . LEU A 1 254 ? 3.393 11.207 -1.111 1.00 95.00 254 LEU A N 1
ATOM 2013 C CA . LEU A 1 254 ? 4.035 12.498 -0.876 1.00 95.00 254 LEU A CA 1
ATOM 2014 C C . LEU A 1 254 ? 4.403 13.167 -2.196 1.00 95.00 254 LEU A C 1
ATOM 2016 O O . LEU A 1 254 ? 5.047 12.560 -3.056 1.00 95.00 254 LEU A O 1
ATOM 2020 N N . SER A 1 255 ? 4.078 14.444 -2.333 1.00 92.38 255 SER A N 1
ATOM 2021 C CA . SER A 1 255 ? 4.650 15.322 -3.350 1.00 92.38 255 SER A CA 1
ATOM 2022 C C . SER A 1 255 ? 6.141 15.586 -3.088 1.00 92.38 255 SER A C 1
ATOM 2024 O O . SER A 1 255 ? 6.680 15.307 -2.014 1.00 92.38 255 SER A O 1
ATOM 2026 N N . ASN A 1 256 ? 6.839 16.128 -4.090 1.00 90.38 256 ASN A N 1
ATOM 2027 C CA . ASN A 1 256 ? 8.256 16.474 -3.944 1.00 90.38 256 ASN A CA 1
ATOM 2028 C C . ASN A 1 256 ? 8.484 17.556 -2.877 1.00 90.38 256 ASN A C 1
ATOM 2030 O O . ASN A 1 256 ? 9.514 17.543 -2.212 1.00 90.38 256 ASN A O 1
ATOM 2034 N N . GLU A 1 257 ? 7.541 18.483 -2.726 1.00 88.00 257 GLU A N 1
ATOM 2035 C CA . GLU A 1 257 ? 7.588 19.561 -1.733 1.00 88.00 257 GLU A CA 1
ATOM 2036 C C . GLU A 1 257 ? 7.406 19.007 -0.318 1.00 88.00 257 GLU A C 1
ATOM 2038 O O . GLU A 1 257 ? 8.213 19.277 0.568 1.00 88.00 257 GLU A O 1
ATOM 2043 N N . GLU A 1 258 ? 6.415 18.136 -0.138 1.00 91.38 258 GLU A N 1
ATOM 2044 C CA . GLU A 1 258 ? 6.138 17.455 1.129 1.00 91.38 258 GLU A CA 1
ATOM 2045 C C . GLU A 1 258 ? 7.316 16.585 1.587 1.00 91.38 258 GLU A C 1
ATOM 2047 O O . GLU A 1 258 ? 7.706 16.627 2.752 1.00 91.38 258 GLU A O 1
ATOM 2052 N N . LEU A 1 259 ? 7.963 15.850 0.674 1.00 92.25 259 LEU A N 1
ATOM 2053 C CA . LEU A 1 259 ? 9.162 15.089 1.029 1.00 92.25 259 LEU A CA 1
ATOM 2054 C C . LEU A 1 259 ? 10.330 16.004 1.437 1.00 92.25 259 LEU A C 1
ATOM 2056 O O . LEU A 1 259 ? 11.102 15.642 2.325 1.00 92.25 259 LEU A O 1
ATOM 2060 N N . ARG A 1 260 ? 10.495 17.174 0.802 1.00 88.62 260 ARG A N 1
ATOM 2061 C CA . ARG A 1 260 ? 11.542 18.137 1.194 1.00 88.62 260 ARG A CA 1
ATOM 2062 C C . ARG A 1 260 ? 11.310 18.670 2.603 1.00 88.62 260 ARG A C 1
ATOM 2064 O O . ARG A 1 260 ? 12.278 18.744 3.355 1.00 88.62 260 ARG A O 1
ATOM 2071 N N . LEU A 1 261 ? 10.060 18.965 2.966 1.00 89.12 261 LEU A N 1
ATOM 2072 C CA . LEU A 1 261 ? 9.703 19.333 4.338 1.00 89.12 261 LEU A CA 1
ATOM 2073 C C . LEU A 1 261 ? 10.124 18.247 5.328 1.00 89.12 261 LEU A C 1
ATOM 2075 O O . LEU A 1 261 ? 10.816 18.540 6.294 1.00 89.12 261 LEU A O 1
ATOM 2079 N N . ILE A 1 262 ? 9.791 16.984 5.048 1.00 91.19 262 ILE A N 1
ATOM 2080 C CA . ILE A 1 262 ? 10.150 15.860 5.926 1.00 91.19 262 ILE A CA 1
ATOM 2081 C C . ILE A 1 262 ? 11.677 15.709 6.039 1.00 91.19 262 ILE A C 1
ATOM 2083 O O . ILE A 1 262 ? 12.204 15.489 7.125 1.00 91.19 262 ILE A O 1
ATOM 2087 N N . LYS A 1 263 ? 12.417 15.875 4.936 1.00 90.38 263 LYS A N 1
ATOM 2088 C CA . LYS A 1 263 ? 13.891 15.824 4.940 1.00 90.38 263 LYS A CA 1
ATOM 2089 C C . LYS A 1 263 ? 14.532 16.940 5.763 1.00 90.38 263 LYS A C 1
ATOM 2091 O O . LYS A 1 263 ? 15.569 16.708 6.373 1.00 90.38 263 LYS A O 1
ATOM 2096 N N . GLY A 1 264 ? 13.959 18.140 5.721 1.00 83.56 264 GLY A N 1
ATOM 2097 C CA . GLY A 1 264 ? 14.463 19.327 6.414 1.00 83.56 264 GLY A CA 1
ATOM 2098 C C . GLY A 1 264 ? 13.853 19.556 7.795 1.00 83.56 264 GLY A C 1
ATOM 2099 O O . GLY A 1 264 ? 14.113 20.599 8.386 1.00 83.56 264 GLY A O 1
ATOM 2100 N N . MET A 1 265 ? 13.029 18.626 8.281 1.00 83.62 265 MET A N 1
ATOM 2101 C CA . MET A 1 265 ? 12.279 18.785 9.520 1.00 83.62 265 MET A CA 1
ATOM 2102 C C . MET A 1 265 ? 13.220 18.857 10.725 1.00 83.62 265 MET A C 1
ATOM 2104 O O . MET A 1 265 ? 13.935 17.900 11.018 1.00 83.62 265 MET A O 1
ATOM 2108 N N . ASP A 1 266 ? 13.165 19.979 11.439 1.00 79.00 266 ASP A N 1
ATOM 2109 C CA . ASP A 1 266 ? 13.875 20.213 12.700 1.00 79.00 266 ASP A CA 1
ATOM 2110 C C . ASP A 1 266 ? 12.851 20.504 13.804 1.00 79.00 266 ASP A C 1
ATOM 2112 O O . ASP A 1 266 ? 12.692 21.628 14.280 1.00 79.00 266 ASP A O 1
ATOM 2116 N N . GLN A 1 267 ? 12.063 19.479 14.133 1.00 83.75 267 GLN A N 1
ATOM 2117 C CA . GLN A 1 267 ? 11.001 19.549 15.132 1.00 83.75 267 GLN A CA 1
ATOM 2118 C C . GLN A 1 267 ? 11.332 18.622 16.308 1.00 83.75 267 GLN A C 1
ATOM 2120 O O . GLN A 1 267 ? 11.795 17.498 16.092 1.00 83.75 267 GLN A O 1
ATOM 2125 N N . PRO A 1 268 ? 11.073 19.029 17.567 1.00 85.56 268 PRO A N 1
ATOM 2126 C CA . PRO A 1 268 ? 11.310 18.171 18.720 1.00 85.56 268 PRO A CA 1
ATOM 2127 C C . PRO A 1 268 ? 10.584 16.832 18.578 1.00 85.56 268 PRO A C 1
ATOM 2129 O O . PRO A 1 268 ? 9.391 16.792 18.271 1.00 85.56 268 PRO A O 1
ATOM 2132 N N . GLY A 1 269 ? 11.305 15.739 18.818 1.00 86.88 269 GLY A N 1
ATOM 2133 C CA . GLY A 1 269 ? 10.763 14.388 18.692 1.00 86.88 269 GLY A CA 1
ATOM 2134 C C . GLY A 1 269 ? 10.782 13.821 17.274 1.00 86.88 269 GLY A C 1
ATOM 2135 O O . GLY A 1 269 ? 10.400 12.672 17.120 1.00 86.88 269 GLY A O 1
ATOM 2136 N N . PHE A 1 270 ? 11.265 14.553 16.264 1.00 92.69 270 PHE A N 1
ATOM 2137 C CA . PHE A 1 270 ? 11.464 14.034 14.911 1.00 92.69 270 PHE A CA 1
ATOM 2138 C C . PHE A 1 270 ? 12.934 14.117 14.523 1.00 92.69 270 PHE A C 1
ATOM 2140 O O . PHE A 1 270 ? 13.566 15.166 14.629 1.00 92.69 270 PHE A O 1
ATOM 2147 N N . LYS A 1 271 ? 13.483 13.001 14.053 1.00 94.06 271 LYS A N 1
ATOM 2148 C CA . LYS A 1 271 ? 14.824 12.950 13.478 1.00 94.06 271 LYS A CA 1
ATOM 2149 C C . LYS A 1 271 ? 14.770 12.087 12.232 1.00 94.06 271 LYS A C 1
ATOM 2151 O O . LYS A 1 271 ? 14.402 10.913 12.296 1.00 94.06 271 LYS A O 1
ATOM 2156 N N . THR A 1 272 ? 15.136 12.682 11.103 1.00 95.12 272 THR A N 1
ATOM 2157 C CA . THR A 1 272 ? 15.063 12.032 9.796 1.00 95.12 272 THR A CA 1
ATOM 2158 C C . THR A 1 272 ? 16.456 11.664 9.294 1.00 95.12 272 THR A C 1
ATOM 2160 O O . THR A 1 272 ? 17.444 12.342 9.586 1.00 95.12 272 THR A O 1
ATOM 2163 N N . ALA A 1 273 ? 16.562 10.565 8.551 1.00 96.00 273 ALA A N 1
ATOM 2164 C CA . ALA A 1 273 ? 17.798 10.196 7.868 1.00 96.00 273 ALA A CA 1
ATOM 2165 C C . ALA A 1 273 ? 17.504 9.554 6.513 1.00 96.00 273 ALA A C 1
ATOM 2167 O O . ALA A 1 273 ? 16.472 8.914 6.319 1.00 96.00 273 ALA A O 1
ATOM 2168 N N . ILE A 1 274 ? 18.432 9.723 5.570 1.00 96.81 274 ILE A N 1
ATOM 2169 C CA . ILE A 1 274 ? 18.315 9.175 4.218 1.00 96.81 274 ILE A CA 1
ATOM 2170 C C . ILE A 1 274 ? 19.229 7.958 4.087 1.00 96.81 274 ILE A C 1
ATOM 2172 O O . ILE A 1 274 ? 20.448 8.073 4.216 1.00 96.81 274 ILE A O 1
ATOM 2176 N N . LEU A 1 275 ? 18.638 6.818 3.745 1.00 96.69 275 LEU A N 1
ATOM 2177 C CA . LEU A 1 275 ? 19.324 5.580 3.402 1.00 96.69 275 LEU A CA 1
ATOM 2178 C C . LEU A 1 275 ? 19.272 5.367 1.893 1.00 96.69 275 LEU A C 1
ATOM 2180 O O . LEU A 1 275 ? 18.204 5.341 1.283 1.00 96.69 275 LEU A O 1
ATOM 2184 N N . LYS A 1 276 ? 20.435 5.208 1.266 1.00 96.62 276 LYS A N 1
ATOM 2185 C CA . LYS A 1 276 ? 20.512 5.044 -0.189 1.00 96.62 276 LYS A CA 1
ATOM 2186 C C . LYS A 1 276 ? 20.249 3.595 -0.575 1.00 96.62 276 LYS A C 1
ATOM 2188 O O . LYS A 1 276 ? 21.020 2.721 -0.204 1.00 96.62 276 LYS A O 1
ATOM 2193 N N . ILE A 1 277 ? 19.239 3.330 -1.388 1.00 97.00 277 ILE A N 1
ATOM 2194 C CA . ILE A 1 277 ? 18.920 1.983 -1.885 1.00 97.00 277 ILE A CA 1
ATOM 2195 C C . ILE A 1 277 ? 19.504 1.764 -3.288 1.00 97.00 277 ILE A C 1
ATOM 2197 O O . ILE A 1 277 ? 18.814 1.390 -4.230 1.00 97.00 277 ILE A O 1
ATOM 2201 N N . ILE A 1 278 ? 20.804 2.034 -3.433 1.00 96.19 278 ILE A N 1
ATOM 2202 C CA . ILE A 1 278 ? 21.578 1.821 -4.666 1.00 96.19 278 ILE A CA 1
ATOM 2203 C C . ILE A 1 278 ? 22.840 1.012 -4.358 1.00 96.19 278 ILE A C 1
ATOM 2205 O O . ILE A 1 278 ? 23.371 1.132 -3.256 1.00 96.19 278 ILE A O 1
ATOM 2209 N N . PHE A 1 279 ? 23.340 0.251 -5.329 1.00 95.81 279 PHE A N 1
ATOM 2210 C CA . PHE A 1 279 ? 24.582 -0.528 -5.236 1.00 95.81 279 PHE A CA 1
ATOM 2211 C C . PHE A 1 279 ? 25.395 -0.424 -6.530 1.00 95.81 279 PHE A C 1
ATOM 2213 O O . PHE A 1 279 ? 24.841 -0.112 -7.589 1.00 95.81 279 PHE A O 1
ATOM 2220 N N . ASP A 1 280 ? 26.710 -0.636 -6.463 1.00 94.44 280 ASP A N 1
ATOM 2221 C CA . ASP A 1 280 ? 27.544 -0.688 -7.668 1.00 94.44 280 ASP A CA 1
ATOM 2222 C C . ASP A 1 280 ? 27.583 -2.112 -8.231 1.00 94.44 280 ASP A C 1
ATOM 2224 O O . ASP A 1 280 ? 28.127 -3.022 -7.609 1.00 94.44 280 ASP A O 1
ATOM 2228 N N . LYS A 1 281 ? 27.055 -2.296 -9.449 1.00 89.81 281 LYS A N 1
ATOM 2229 C CA . LYS A 1 281 ? 26.933 -3.618 -10.094 1.00 89.81 281 LYS A CA 1
ATOM 2230 C C . LYS A 1 281 ? 28.258 -4.336 -10.365 1.00 89.81 281 LYS A C 1
ATOM 2232 O O . LYS A 1 281 ? 28.239 -5.460 -10.857 1.00 89.81 281 LYS A O 1
ATOM 2237 N N . LYS A 1 282 ? 29.406 -3.669 -10.197 1.00 88.62 282 LYS A N 1
ATOM 2238 C CA . LYS A 1 282 ? 30.729 -4.293 -10.358 1.00 88.62 282 LYS A CA 1
ATOM 2239 C C . LYS A 1 282 ? 31.359 -4.720 -9.040 1.00 88.62 282 LYS A C 1
ATOM 2241 O O . LYS A 1 282 ? 32.242 -5.573 -9.068 1.00 88.62 282 LYS A O 1
ATOM 2246 N N . GLU A 1 283 ? 30.977 -4.081 -7.942 1.00 87.50 283 GLU A N 1
ATOM 2247 C CA . GLU A 1 283 ? 31.670 -4.202 -6.658 1.00 87.50 283 GLU A CA 1
ATOM 2248 C C . GLU A 1 283 ? 30.861 -5.028 -5.658 1.00 87.50 283 GLU A C 1
ATOM 2250 O O . GLU A 1 283 ? 31.447 -5.744 -4.849 1.00 87.50 283 GLU A O 1
ATOM 2255 N N . GLU A 1 284 ? 29.531 -4.973 -5.741 1.00 89.88 284 GLU A N 1
ATOM 2256 C CA . GLU A 1 284 ? 28.632 -5.526 -4.731 1.00 89.88 284 GLU A CA 1
ATOM 2257 C C . GLU A 1 284 ? 27.461 -6.276 -5.371 1.00 89.88 284 GLU A C 1
ATOM 2259 O O . GLU A 1 284 ? 26.954 -5.887 -6.424 1.00 89.88 284 GLU A O 1
ATOM 2264 N N . SER A 1 285 ? 27.010 -7.337 -4.695 1.00 94.44 285 SER A N 1
ATOM 2265 C CA . SER A 1 285 ? 25.759 -8.026 -5.019 1.00 94.44 285 SER A CA 1
ATOM 2266 C C . SER A 1 285 ? 24.567 -7.371 -4.324 1.00 94.44 285 SER A C 1
ATOM 2268 O O . SER A 1 285 ? 24.703 -6.712 -3.285 1.00 94.44 285 SER A O 1
ATOM 2270 N N . LEU A 1 286 ? 23.368 -7.629 -4.844 1.00 95.62 286 LEU A N 1
ATOM 2271 C CA . LEU A 1 286 ? 22.111 -7.150 -4.273 1.00 95.62 286 LEU A CA 1
ATOM 2272 C C . LEU A 1 286 ? 21.933 -7.617 -2.821 1.00 95.62 286 LEU A C 1
ATOM 2274 O O . LEU A 1 286 ? 21.522 -6.846 -1.953 1.00 95.62 286 LEU A O 1
ATOM 2278 N N . GLU A 1 287 ? 22.282 -8.872 -2.537 1.00 96.00 287 GLU A N 1
ATOM 2279 C CA . GLU A 1 287 ? 22.202 -9.439 -1.189 1.00 96.00 287 GLU A CA 1
ATOM 2280 C C . GLU A 1 287 ? 23.159 -8.755 -0.2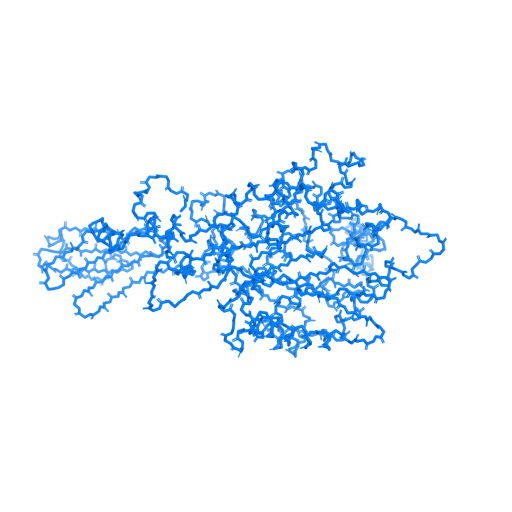00 1.00 96.00 287 GLU A C 1
ATOM 2282 O O . GLU A 1 287 ? 22.788 -8.501 0.955 1.00 96.00 287 GLU A O 1
ATOM 2287 N N . THR A 1 288 ? 24.372 -8.422 -0.652 1.00 96.31 288 THR A N 1
ATOM 2288 C CA . THR A 1 288 ? 25.355 -7.695 0.162 1.00 96.31 288 THR A CA 1
ATOM 2289 C C . THR A 1 288 ? 24.819 -6.311 0.510 1.00 96.31 288 THR A C 1
ATOM 2291 O O . THR A 1 288 ? 24.739 -5.974 1.694 1.00 96.31 288 THR A O 1
ATOM 2294 N N . ARG A 1 289 ? 24.315 -5.567 -0.487 1.00 96.62 289 ARG A N 1
ATOM 2295 C CA . ARG A 1 289 ? 23.719 -4.244 -0.263 1.00 96.62 289 ARG A CA 1
ATOM 2296 C C . ARG A 1 289 ? 22.541 -4.295 0.708 1.00 96.62 289 ARG A C 1
ATOM 2298 O O . ARG A 1 289 ? 22.435 -3.436 1.578 1.00 96.62 289 ARG A O 1
ATOM 2305 N N . MET A 1 290 ? 21.662 -5.292 0.594 1.00 97.75 290 MET A N 1
ATOM 2306 C CA . MET A 1 290 ? 20.540 -5.461 1.528 1.00 97.75 290 MET A CA 1
ATOM 2307 C C . MET A 1 290 ? 21.019 -5.697 2.965 1.00 97.75 290 MET A C 1
ATOM 2309 O O . MET A 1 290 ? 20.464 -5.141 3.909 1.00 97.75 290 MET A O 1
ATOM 2313 N N . THR A 1 291 ? 22.077 -6.489 3.142 1.00 97.19 291 THR A N 1
ATOM 2314 C CA . THR A 1 291 ? 22.653 -6.761 4.467 1.00 97.19 291 THR A CA 1
ATOM 2315 C C . THR A 1 291 ? 23.277 -5.509 5.086 1.00 97.19 291 THR A C 1
ATOM 2317 O O . THR A 1 291 ? 23.177 -5.292 6.294 1.00 97.19 291 THR A O 1
ATOM 2320 N N . GLU A 1 292 ? 23.916 -4.671 4.276 1.00 97.00 292 GLU A N 1
ATOM 2321 C CA . GLU A 1 292 ? 24.454 -3.381 4.714 1.00 97.00 292 GLU A CA 1
ATOM 2322 C C . GLU A 1 292 ? 23.353 -2.380 5.043 1.00 97.00 292 GLU A C 1
ATOM 2324 O O . GLU A 1 292 ? 23.418 -1.744 6.092 1.00 97.00 292 GLU A O 1
ATOM 2329 N N . LEU A 1 293 ? 22.300 -2.313 4.223 1.00 97.69 293 LEU A N 1
ATOM 2330 C CA . LEU A 1 293 ? 21.127 -1.476 4.471 1.00 97.69 293 LEU A CA 1
ATOM 2331 C C . LEU A 1 293 ? 20.523 -1.758 5.855 1.00 97.69 293 LEU A C 1
ATOM 2333 O O . LEU A 1 293 ? 20.174 -0.827 6.575 1.00 97.69 293 LEU A O 1
ATOM 2337 N N . PHE A 1 294 ? 20.439 -3.031 6.252 1.00 97.81 294 PHE A N 1
ATOM 2338 C CA . PHE A 1 294 ? 19.942 -3.424 7.573 1.00 97.81 294 PHE A CA 1
ATOM 2339 C C . PHE A 1 294 ? 20.828 -2.909 8.713 1.00 97.81 294 PHE A C 1
ATOM 2341 O O . PHE A 1 294 ? 20.314 -2.407 9.712 1.00 97.81 294 PHE A O 1
ATOM 2348 N N . LYS A 1 295 ? 22.155 -2.984 8.554 1.00 97.50 295 LYS A N 1
ATOM 2349 C CA . LYS A 1 295 ? 23.119 -2.483 9.548 1.00 97.50 295 LYS A CA 1
ATOM 2350 C C . LYS A 1 295 ? 23.118 -0.958 9.634 1.00 97.50 295 LYS A C 1
ATOM 2352 O O . LYS A 1 295 ? 23.174 -0.415 10.732 1.00 97.50 295 LYS A O 1
ATOM 2357 N N . GLU A 1 296 ? 23.056 -0.273 8.493 1.00 97.69 296 GLU A N 1
ATOM 2358 C CA . GLU A 1 296 ? 22.960 1.189 8.426 1.00 97.69 296 GLU A CA 1
ATOM 2359 C C . GLU A 1 296 ? 21.678 1.680 9.106 1.00 97.69 296 GLU A C 1
ATOM 2361 O O . GLU A 1 296 ? 21.727 2.613 9.904 1.00 97.69 296 GLU A O 1
ATOM 2366 N N . ALA A 1 297 ? 20.544 1.025 8.839 1.00 97.62 297 ALA A N 1
ATOM 2367 C CA . ALA A 1 297 ? 19.281 1.344 9.491 1.00 97.62 297 ALA A CA 1
ATOM 2368 C C . ALA A 1 297 ? 19.364 1.152 11.010 1.00 97.62 297 ALA A C 1
ATOM 2370 O O . ALA A 1 297 ? 18.993 2.054 11.750 1.00 97.62 297 ALA A O 1
ATOM 2371 N N . GLU A 1 298 ? 19.904 0.026 11.484 1.00 96.75 298 GLU A N 1
ATOM 2372 C CA . GLU A 1 298 ? 20.073 -0.242 12.919 1.00 96.75 298 GLU A CA 1
ATOM 2373 C C . GLU A 1 298 ? 20.954 0.815 13.607 1.00 96.75 298 GLU A C 1
ATOM 2375 O O . GLU A 1 298 ? 20.612 1.295 14.687 1.00 96.75 298 GLU A O 1
ATOM 2380 N N . ALA A 1 299 ? 22.043 1.241 12.959 1.00 97.31 299 ALA A N 1
ATOM 2381 C CA . ALA A 1 299 ? 22.904 2.302 13.475 1.00 97.31 299 ALA A CA 1
ATOM 2382 C C . ALA A 1 299 ? 22.168 3.650 13.577 1.00 97.31 299 ALA A C 1
ATOM 2384 O O . ALA A 1 299 ? 22.243 4.312 14.608 1.00 97.31 299 ALA A O 1
ATOM 2385 N N . LEU A 1 300 ? 21.412 4.034 12.545 1.00 96.62 300 LEU A N 1
ATOM 2386 C CA . LEU A 1 300 ? 20.635 5.279 12.549 1.00 96.62 300 LEU A CA 1
ATOM 2387 C C . LEU A 1 300 ? 19.529 5.266 13.612 1.00 96.62 300 LEU A C 1
ATOM 2389 O O . LEU A 1 300 ? 19.310 6.273 14.286 1.00 96.62 300 LEU A O 1
ATOM 2393 N N . ILE A 1 301 ? 18.864 4.127 13.802 1.00 95.62 301 ILE A N 1
ATOM 2394 C CA . ILE A 1 301 ? 17.842 3.950 14.843 1.00 95.62 301 ILE A CA 1
ATOM 2395 C C . ILE A 1 301 ? 18.465 4.099 16.229 1.00 95.62 301 ILE A C 1
ATOM 2397 O O . ILE A 1 301 ? 17.936 4.825 17.066 1.00 95.62 301 ILE A O 1
ATOM 2401 N N . ALA A 1 302 ? 19.644 3.509 16.451 1.00 95.38 302 ALA A N 1
ATOM 2402 C CA . ALA A 1 302 ? 20.382 3.669 17.702 1.00 95.38 302 ALA A CA 1
ATOM 2403 C C . ALA A 1 302 ? 20.796 5.131 17.975 1.00 95.38 302 ALA A C 1
ATOM 2405 O O . ALA A 1 302 ? 20.940 5.530 19.130 1.00 95.38 302 ALA A O 1
ATOM 2406 N N . GLU A 1 303 ? 20.946 5.954 16.934 1.00 94.56 303 GLU A N 1
ATOM 2407 C CA . GLU A 1 303 ? 21.155 7.402 17.053 1.00 94.56 303 GLU A CA 1
ATOM 2408 C C . GLU A 1 303 ? 19.857 8.202 17.294 1.00 94.56 303 GLU A C 1
ATOM 2410 O O . GLU A 1 303 ? 19.894 9.439 17.321 1.00 94.56 303 GLU A O 1
ATOM 2415 N N . GLY A 1 304 ? 18.710 7.536 17.440 1.00 93.25 304 GLY A N 1
ATOM 2416 C CA . GLY A 1 304 ? 17.402 8.144 17.688 1.00 93.25 304 GLY A CA 1
ATOM 2417 C C . GLY A 1 304 ? 16.688 8.655 16.435 1.00 93.25 304 GLY A C 1
ATOM 2418 O O . GLY A 1 304 ? 15.843 9.540 16.544 1.00 93.25 304 GLY A O 1
ATOM 2419 N N . VAL A 1 305 ? 17.051 8.172 15.240 1.00 95.75 305 VAL A N 1
ATOM 2420 C CA . VAL A 1 305 ? 16.300 8.455 14.005 1.00 95.75 305 VAL A CA 1
ATOM 2421 C C . VAL A 1 305 ? 14.976 7.699 14.037 1.00 95.75 305 VAL A C 1
ATOM 2423 O O . VAL A 1 305 ? 14.976 6.482 14.196 1.00 95.75 305 VAL A O 1
ATOM 2426 N N . ASN A 1 306 ? 13.864 8.402 13.817 1.00 95.06 306 ASN A N 1
ATOM 2427 C CA . ASN A 1 306 ? 12.522 7.814 13.803 1.00 95.06 306 ASN A CA 1
ATOM 2428 C C . ASN A 1 306 ? 11.776 7.942 12.469 1.00 95.06 306 ASN A C 1
ATOM 2430 O O . ASN A 1 306 ? 10.697 7.378 12.307 1.00 95.06 306 ASN A O 1
ATOM 2434 N N . ILE A 1 307 ? 12.356 8.622 11.478 1.00 97.00 307 ILE A N 1
ATOM 2435 C CA . ILE A 1 307 ? 11.869 8.596 10.095 1.00 97.00 307 ILE A CA 1
ATOM 2436 C C . ILE A 1 307 ? 13.036 8.233 9.177 1.00 97.00 307 ILE A C 1
ATOM 2438 O O . ILE A 1 307 ? 13.968 9.016 8.979 1.00 97.00 307 ILE A O 1
ATOM 2442 N N . LEU A 1 308 ? 12.980 7.038 8.591 1.00 97.56 308 LEU A N 1
ATOM 2443 C CA . LEU A 1 308 ? 13.970 6.548 7.638 1.00 97.56 308 LEU A CA 1
ATOM 2444 C C . LEU A 1 308 ? 13.458 6.717 6.211 1.00 97.56 308 LEU A C 1
ATOM 2446 O O . LEU A 1 308 ? 12.444 6.139 5.823 1.00 97.56 308 LEU A O 1
ATOM 2450 N N . ILE A 1 309 ? 14.192 7.491 5.414 1.00 98.25 309 ILE A N 1
ATOM 2451 C CA . ILE A 1 309 ? 13.882 7.749 4.010 1.00 98.25 309 ILE A CA 1
ATOM 2452 C C . ILE A 1 309 ? 14.767 6.856 3.138 1.00 98.25 309 ILE A C 1
ATOM 2454 O O . ILE A 1 309 ? 15.952 7.132 2.954 1.00 98.25 309 ILE A O 1
ATOM 2458 N N . LEU A 1 310 ? 14.192 5.799 2.572 1.00 98.38 310 LEU A N 1
ATOM 2459 C CA . LEU A 1 310 ? 14.831 4.956 1.566 1.00 98.38 310 LEU A CA 1
ATOM 2460 C C . LEU A 1 310 ? 14.829 5.695 0.225 1.00 98.38 310 LEU A C 1
ATOM 2462 O O . LEU A 1 310 ? 13.763 6.039 -0.272 1.00 98.38 310 LEU A O 1
ATOM 2466 N N . SER A 1 311 ? 15.995 5.956 -0.367 1.00 97.44 311 SER A N 1
ATOM 2467 C CA . SER A 1 311 ? 16.108 6.746 -1.602 1.00 97.44 311 SER A CA 1
ATOM 2468 C C . SER A 1 311 ? 16.917 6.037 -2.681 1.00 97.44 311 SER A C 1
ATOM 2470 O O . SER A 1 311 ? 18.078 5.687 -2.461 1.00 97.44 311 SER A O 1
ATOM 2472 N N . ASP A 1 312 ? 16.331 5.861 -3.867 1.00 95.81 312 ASP A N 1
ATOM 2473 C CA . ASP A 1 312 ? 17.048 5.373 -5.058 1.00 95.81 312 ASP A CA 1
ATOM 2474 C C . ASP A 1 312 ? 17.690 6.506 -5.881 1.00 95.81 312 ASP A C 1
ATOM 2476 O O . ASP A 1 312 ? 18.231 6.287 -6.970 1.00 95.81 312 ASP A O 1
ATOM 2480 N N . ARG A 1 313 ? 17.698 7.741 -5.359 1.00 91.75 313 ARG A N 1
ATOM 2481 C CA . ARG A 1 313 ? 18.404 8.844 -6.014 1.00 91.75 313 ARG A CA 1
ATOM 2482 C C . ARG A 1 313 ? 19.902 8.554 -6.099 1.00 91.75 313 ARG A C 1
ATOM 2484 O O . ARG A 1 313 ? 20.554 8.181 -5.125 1.00 91.75 313 ARG A O 1
ATOM 2491 N N . GLY A 1 314 ? 20.475 8.836 -7.267 1.00 88.25 314 GLY A N 1
ATOM 2492 C CA . GLY A 1 314 ? 21.903 8.645 -7.538 1.00 88.25 314 GLY A CA 1
ATOM 2493 C C . GLY A 1 314 ? 22.227 7.462 -8.450 1.00 88.25 314 GLY A C 1
ATOM 2494 O O . GLY A 1 314 ? 23.412 7.229 -8.704 1.00 88.25 314 GLY A O 1
ATOM 2495 N N . VAL A 1 315 ? 21.207 6.767 -8.978 1.00 91.06 315 VAL A N 1
ATOM 2496 C CA . VAL A 1 315 ? 21.348 5.836 -10.111 1.00 91.06 315 VAL A CA 1
ATOM 2497 C C . VAL A 1 315 ? 22.090 6.518 -11.259 1.00 91.06 315 VAL A C 1
ATOM 2499 O O . VAL A 1 315 ? 21.783 7.644 -11.656 1.00 91.06 315 VAL A O 1
ATOM 2502 N N . ASN A 1 316 ? 23.103 5.834 -11.778 1.00 89.19 316 ASN A N 1
ATOM 2503 C CA . ASN A 1 316 ? 23.955 6.311 -12.864 1.00 89.19 316 ASN A CA 1
ATOM 2504 C C . ASN A 1 316 ? 24.548 5.110 -13.619 1.00 89.19 316 ASN A C 1
ATOM 2506 O O . ASN A 1 316 ? 24.201 3.977 -13.326 1.00 89.19 316 ASN A O 1
ATOM 2510 N N . GLY A 1 317 ? 25.473 5.320 -14.561 1.00 87.31 317 GLY A N 1
ATOM 2511 C CA . GLY A 1 317 ? 26.022 4.237 -15.391 1.00 87.31 317 GLY A CA 1
ATOM 2512 C C . GLY A 1 317 ? 26.675 3.053 -14.647 1.00 87.31 317 GLY A C 1
ATOM 2513 O O . GLY A 1 317 ? 26.734 1.960 -15.222 1.00 87.31 317 GLY A O 1
ATOM 2514 N N . SER A 1 318 ? 27.127 3.224 -13.397 1.00 90.38 318 SER A N 1
ATOM 2515 C CA . SER A 1 318 ? 27.636 2.128 -12.552 1.00 90.38 318 SER A CA 1
ATOM 2516 C C . SER A 1 318 ? 26.660 1.710 -11.449 1.00 90.38 318 SER A C 1
ATOM 2518 O O . SER A 1 318 ? 26.516 0.516 -11.197 1.00 90.38 318 SER A O 1
ATOM 2520 N N . LYS A 1 319 ? 25.946 2.669 -10.848 1.00 93.94 319 LYS A N 1
ATOM 2521 C CA . LYS A 1 319 ? 25.054 2.423 -9.707 1.00 93.94 319 LYS A CA 1
ATOM 2522 C C . LYS A 1 319 ? 23.644 2.035 -10.138 1.00 93.94 319 LYS A C 1
ATOM 2524 O O . LYS A 1 319 ? 22.987 2.802 -10.846 1.00 93.94 319 LYS A O 1
ATOM 2529 N N . VAL A 1 320 ? 23.185 0.884 -9.663 1.00 95.31 320 VAL A N 1
ATOM 2530 C CA . VAL A 1 320 ? 21.863 0.294 -9.913 1.00 95.31 320 VAL A CA 1
ATOM 2531 C C . VAL A 1 320 ? 20.986 0.483 -8.676 1.00 95.31 320 VAL A C 1
ATOM 2533 O O . VAL A 1 320 ? 21.492 0.469 -7.556 1.00 95.31 320 VAL A O 1
ATOM 2536 N N . ALA A 1 321 ? 19.683 0.692 -8.865 1.00 96.19 321 ALA A N 1
ATOM 2537 C CA . ALA A 1 321 ? 18.733 0.729 -7.758 1.00 96.19 321 ALA A CA 1
ATOM 2538 C C . ALA A 1 321 ? 18.427 -0.689 -7.261 1.00 96.19 321 ALA A C 1
ATOM 2540 O O . ALA A 1 321 ? 18.213 -1.603 -8.057 1.00 96.19 321 ALA A O 1
ATOM 2541 N N . VAL A 1 322 ? 18.371 -0.858 -5.942 1.00 97.81 322 VAL A N 1
ATOM 2542 C CA . VAL A 1 322 ? 17.725 -2.018 -5.319 1.00 97.81 322 VAL A CA 1
ATOM 2543 C C . VAL A 1 322 ? 16.228 -1.926 -5.637 1.00 97.81 322 VAL A C 1
ATOM 2545 O O . VAL A 1 322 ? 15.669 -0.839 -5.459 1.00 97.81 322 VAL A O 1
ATOM 2548 N N . PRO A 1 323 ? 15.556 -3.015 -6.064 1.00 98.00 323 PRO A N 1
ATOM 2549 C CA . PRO A 1 323 ? 14.110 -3.004 -6.258 1.00 98.00 323 PRO A CA 1
ATOM 2550 C C . PRO A 1 323 ? 13.404 -2.453 -5.022 1.00 98.00 323 PRO A C 1
ATOM 2552 O O . PRO A 1 323 ? 13.606 -2.956 -3.911 1.00 98.00 323 PRO A O 1
ATOM 2555 N N . ALA A 1 324 ? 12.589 -1.415 -5.193 1.00 98.00 324 ALA A N 1
ATOM 2556 C CA . ALA A 1 324 ? 12.108 -0.633 -4.057 1.00 98.00 324 ALA A CA 1
ATOM 2557 C C . ALA A 1 324 ? 11.257 -1.483 -3.102 1.00 98.00 324 ALA A C 1
ATOM 2559 O O . ALA A 1 324 ? 11.376 -1.373 -1.882 1.00 98.00 324 ALA A O 1
ATOM 2560 N N . LEU A 1 325 ? 10.469 -2.406 -3.659 1.00 98.19 325 LEU A N 1
ATOM 2561 C CA . LEU A 1 325 ? 9.700 -3.376 -2.888 1.00 98.19 325 LEU A CA 1
ATOM 2562 C C . LEU A 1 325 ? 10.578 -4.296 -2.025 1.00 98.19 325 LEU A C 1
ATOM 2564 O O . LEU A 1 325 ? 10.237 -4.560 -0.873 1.00 98.19 325 LEU A O 1
ATOM 2568 N N . LEU A 1 326 ? 11.713 -4.758 -2.555 1.00 98.31 326 LEU A N 1
ATOM 2569 C CA . LEU A 1 326 ? 12.643 -5.611 -1.815 1.00 98.31 326 LEU A CA 1
ATOM 2570 C C . LEU A 1 326 ? 13.292 -4.842 -0.660 1.00 98.31 326 LEU A C 1
ATOM 2572 O O . LEU A 1 326 ? 13.368 -5.363 0.451 1.00 98.31 326 LEU A O 1
ATOM 2576 N N . ALA A 1 327 ? 13.719 -3.600 -0.913 1.00 98.25 327 ALA A N 1
ATOM 2577 C CA . ALA A 1 327 ? 14.315 -2.737 0.103 1.00 98.25 327 ALA A CA 1
ATOM 2578 C C . ALA A 1 327 ? 13.344 -2.473 1.263 1.00 98.25 327 ALA A C 1
ATOM 2580 O O . ALA A 1 327 ? 13.704 -2.652 2.426 1.00 98.25 327 ALA A O 1
ATOM 2581 N N . VAL A 1 328 ? 12.104 -2.095 0.937 1.00 98.38 328 VAL A N 1
ATOM 2582 C CA . VAL A 1 328 ? 11.044 -1.811 1.913 1.00 98.38 328 VAL A CA 1
ATOM 2583 C C . VAL A 1 328 ? 10.694 -3.056 2.717 1.00 98.38 328 VAL A C 1
ATOM 2585 O O . VAL A 1 328 ? 10.789 -3.033 3.940 1.00 98.38 328 VAL A O 1
ATOM 2588 N N . SER A 1 329 ? 10.318 -4.144 2.041 1.00 98.19 329 SER A N 1
ATOM 2589 C CA . SER A 1 329 ? 9.842 -5.357 2.710 1.00 98.19 329 SER A CA 1
ATOM 2590 C C . SER A 1 329 ? 10.950 -6.016 3.529 1.00 98.19 329 SER A C 1
ATOM 2592 O O . SER A 1 329 ? 10.752 -6.369 4.692 1.00 98.19 329 SER A O 1
ATOM 2594 N N . GLY A 1 330 ? 12.153 -6.110 2.957 1.00 97.81 330 GLY A N 1
ATOM 2595 C CA . GLY A 1 330 ? 1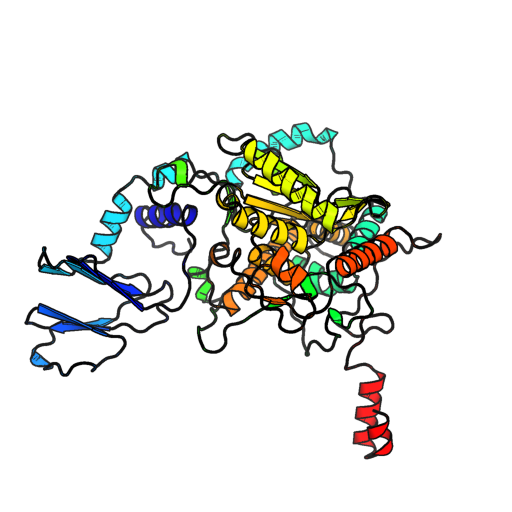3.314 -6.659 3.643 1.00 97.81 330 GLY A CA 1
ATOM 2596 C C . GLY A 1 330 ? 13.637 -5.901 4.925 1.00 97.81 330 GLY A C 1
ATOM 2597 O O . GLY A 1 330 ? 13.821 -6.521 5.971 1.00 97.81 330 GLY A O 1
ATOM 2598 N N . LEU A 1 331 ? 13.660 -4.564 4.867 1.00 98.12 331 LEU A N 1
ATOM 2599 C CA . LEU A 1 331 ? 13.931 -3.749 6.047 1.00 98.12 331 LEU A CA 1
ATOM 2600 C C . LEU A 1 331 ? 12.782 -3.829 7.059 1.00 98.12 331 LEU A C 1
ATOM 2602 O O . LEU A 1 331 ? 13.033 -3.977 8.251 1.00 98.12 331 LEU A O 1
ATOM 2606 N N . HIS A 1 332 ? 11.531 -3.791 6.598 1.00 98.00 332 HIS A N 1
ATOM 2607 C CA . HIS A 1 332 ? 10.354 -3.926 7.452 1.00 98.00 332 HIS A CA 1
ATOM 2608 C C . HIS A 1 332 ? 10.398 -5.215 8.285 1.00 98.00 332 HIS A C 1
ATOM 2610 O O . HIS A 1 332 ? 10.301 -5.156 9.512 1.00 98.00 332 HIS A O 1
ATOM 2616 N N . HIS A 1 333 ? 10.616 -6.366 7.646 1.00 97.75 333 HIS A N 1
ATOM 2617 C CA . HIS A 1 333 ? 10.685 -7.652 8.340 1.00 97.75 333 HIS A CA 1
ATOM 2618 C C . HIS A 1 333 ? 11.937 -7.799 9.207 1.00 97.75 333 HIS A C 1
ATOM 2620 O O . HIS A 1 333 ? 11.845 -8.345 10.309 1.00 97.75 333 HIS A O 1
ATOM 2626 N N . TYR A 1 334 ? 13.085 -7.272 8.767 1.00 97.69 334 TYR A N 1
ATOM 2627 C CA . TYR A 1 334 ? 14.296 -7.241 9.587 1.00 97.69 334 TYR A CA 1
ATOM 2628 C C . TYR A 1 334 ? 14.064 -6.481 10.901 1.00 97.69 334 TYR A C 1
ATOM 2630 O O . TYR A 1 334 ? 14.369 -6.992 11.979 1.00 97.69 334 TYR A O 1
ATOM 2638 N N . LEU A 1 335 ? 13.462 -5.290 10.826 1.00 97.25 335 LEU A N 1
ATOM 2639 C CA . LEU A 1 335 ? 13.177 -4.460 11.997 1.00 97.25 335 LEU A CA 1
ATOM 2640 C C . LEU A 1 335 ? 12.105 -5.073 12.903 1.00 97.25 335 LEU A C 1
ATOM 2642 O O . LEU A 1 335 ? 12.229 -4.969 14.122 1.00 97.25 335 LEU A O 1
ATOM 2646 N N . ILE A 1 336 ? 11.104 -5.769 12.347 1.00 96.50 336 ILE A N 1
ATOM 2647 C CA . ILE A 1 336 ? 10.162 -6.576 13.144 1.00 96.50 336 ILE A CA 1
ATOM 2648 C C . ILE A 1 336 ? 10.919 -7.661 13.913 1.00 96.50 336 ILE A C 1
ATOM 2650 O O . ILE A 1 336 ? 10.735 -7.797 15.120 1.00 96.50 336 ILE A O 1
ATOM 2654 N N . GLY A 1 337 ? 11.806 -8.404 13.245 1.00 96.00 337 GLY A N 1
ATOM 2655 C CA . GLY A 1 337 ? 12.607 -9.457 13.877 1.00 96.00 337 GLY A CA 1
ATOM 2656 C C . GLY A 1 337 ? 13.522 -8.949 14.997 1.00 96.00 337 GLY A C 1
ATOM 2657 O O . GLY A 1 337 ? 13.879 -9.712 15.893 1.00 96.00 337 GLY A O 1
ATOM 2658 N N . LYS A 1 338 ? 13.876 -7.660 14.969 1.00 96.31 338 LYS A N 1
ATOM 2659 C CA . LYS A 1 338 ? 14.662 -6.971 16.002 1.00 96.31 338 LYS A CA 1
ATOM 2660 C C . LYS A 1 338 ? 13.823 -6.263 17.069 1.00 96.31 338 LYS A C 1
ATOM 2662 O O . LYS A 1 338 ? 14.395 -5.815 18.056 1.00 96.31 338 LYS A O 1
ATOM 2667 N N . GLY A 1 339 ? 12.507 -6.157 16.887 1.00 95.81 339 GLY A N 1
ATOM 2668 C CA . GLY A 1 339 ? 11.630 -5.381 17.769 1.00 95.81 339 GLY A CA 1
ATOM 2669 C C . GLY A 1 339 ? 11.787 -3.861 17.637 1.00 95.81 339 GLY A C 1
ATOM 2670 O O . GLY A 1 339 ? 11.398 -3.147 18.547 1.00 95.81 339 GLY A O 1
ATOM 2671 N N . LEU A 1 340 ? 12.350 -3.371 16.526 1.00 96.06 340 LEU A N 1
ATOM 2672 C CA . LEU A 1 340 ? 12.629 -1.945 16.285 1.00 96.06 340 LEU A CA 1
ATOM 2673 C C . LEU A 1 340 ? 11.597 -1.271 15.363 1.00 96.06 340 LEU A C 1
ATOM 2675 O O . LEU A 1 340 ? 11.641 -0.060 15.166 1.00 96.06 340 LEU A O 1
ATOM 2679 N N . ARG A 1 341 ? 10.674 -2.029 14.747 1.00 95.62 341 ARG A N 1
ATOM 2680 C CA . ARG A 1 341 ? 9.747 -1.482 13.734 1.00 95.62 341 ARG A CA 1
ATOM 2681 C C . ARG A 1 341 ? 8.787 -0.420 14.288 1.00 95.62 341 ARG A C 1
ATOM 2683 O O . ARG A 1 341 ? 8.403 0.452 13.519 1.00 95.62 341 ARG A O 1
ATOM 2690 N N . THR A 1 342 ? 8.426 -0.478 15.568 1.00 93.31 342 THR A N 1
ATOM 2691 C CA . THR A 1 342 ? 7.535 0.500 16.224 1.00 93.31 342 THR A CA 1
ATOM 2692 C C . THR A 1 342 ? 8.232 1.835 16.497 1.00 93.31 342 THR A C 1
ATOM 2694 O O . THR A 1 342 ? 7.577 2.847 16.702 1.00 93.31 342 THR A O 1
ATOM 2697 N N . GLU A 1 343 ? 9.567 1.876 16.497 1.00 93.31 343 GLU A N 1
ATOM 2698 C CA . GLU A 1 343 ? 10.332 3.096 16.792 1.00 93.31 343 GLU A CA 1
ATOM 2699 C C . GLU A 1 343 ? 10.508 4.001 15.565 1.00 93.31 343 GLU A C 1
ATOM 2701 O O . GLU A 1 343 ? 10.902 5.161 15.702 1.00 93.31 343 GLU A O 1
ATOM 2706 N N . ILE A 1 344 ? 10.209 3.488 14.371 1.00 95.75 344 ILE A N 1
ATOM 2707 C CA . ILE A 1 344 ? 10.507 4.133 13.094 1.00 95.75 344 ILE A CA 1
ATOM 2708 C C . ILE A 1 344 ? 9.343 4.098 12.119 1.00 95.75 344 ILE A C 1
ATOM 2710 O O . ILE A 1 344 ? 8.600 3.126 12.036 1.00 95.75 344 ILE A O 1
ATOM 2714 N N . SER A 1 345 ? 9.301 5.109 11.260 1.00 97.06 345 SER A N 1
ATOM 2715 C CA . SER A 1 345 ? 8.540 5.095 10.015 1.00 97.06 345 SER A CA 1
ATOM 2716 C C . SER A 1 345 ? 9.450 4.973 8.794 1.00 97.06 345 SER A C 1
ATOM 2718 O O . SER A 1 345 ? 10.534 5.558 8.741 1.00 97.06 345 SER A O 1
ATOM 2720 N N . LEU A 1 346 ? 8.991 4.226 7.794 1.00 98.25 346 LEU A N 1
ATOM 2721 C CA . LEU A 1 346 ? 9.638 4.012 6.507 1.00 98.25 346 LEU A CA 1
ATOM 2722 C C . LEU A 1 346 ? 8.983 4.888 5.437 1.00 98.25 346 LEU A C 1
ATOM 2724 O O . LEU A 1 346 ? 7.817 4.712 5.077 1.00 98.25 346 LEU A O 1
ATOM 2728 N N . VAL A 1 347 ? 9.769 5.800 4.875 1.00 98.44 347 VAL A N 1
ATOM 2729 C CA . VAL A 1 347 ? 9.384 6.642 3.741 1.00 98.44 347 VAL A CA 1
ATOM 2730 C C . VAL A 1 347 ? 10.223 6.249 2.531 1.00 98.44 347 VAL A C 1
ATOM 2732 O O . VAL A 1 347 ? 11.431 6.072 2.642 1.00 98.44 347 VAL A O 1
ATOM 2735 N N . LEU A 1 348 ? 9.611 6.118 1.359 1.00 98.62 348 LEU A N 1
ATOM 2736 C CA . LEU A 1 348 ? 10.301 5.744 0.126 1.00 98.62 348 LEU A CA 1
ATOM 2737 C C . LEU A 1 348 ? 10.341 6.923 -0.842 1.00 98.62 348 LEU A C 1
ATOM 2739 O O . LEU A 1 348 ? 9.305 7.407 -1.278 1.00 98.62 348 LEU A O 1
ATOM 2743 N N . GLU A 1 349 ? 11.531 7.336 -1.248 1.00 98.00 349 GLU A N 1
ATOM 2744 C CA . GLU A 1 349 ? 11.771 8.208 -2.392 1.00 98.00 349 GLU A CA 1
ATOM 2745 C C . GLU A 1 349 ? 12.266 7.352 -3.559 1.00 98.00 349 GLU A C 1
ATOM 2747 O O . GLU A 1 349 ? 13.434 6.959 -3.598 1.00 98.00 349 GLU A O 1
ATOM 2752 N N . SER A 1 350 ? 11.381 7.046 -4.510 1.00 97.19 350 SER A N 1
ATOM 2753 C CA . SER A 1 350 ? 11.713 6.093 -5.570 1.00 97.19 350 SER A CA 1
ATOM 2754 C C . SER A 1 350 ? 11.240 6.504 -6.955 1.00 97.19 350 SER A C 1
ATOM 2756 O O . SER A 1 350 ? 10.187 7.123 -7.126 1.00 97.19 350 SER A O 1
ATOM 2758 N N . GLY A 1 351 ? 12.040 6.144 -7.958 1.00 95.50 351 GLY A N 1
ATOM 2759 C CA . GLY A 1 351 ? 11.682 6.266 -9.361 1.00 95.50 351 GLY A CA 1
ATOM 2760 C C . GLY A 1 351 ? 10.829 5.108 -9.880 1.00 95.50 351 GLY 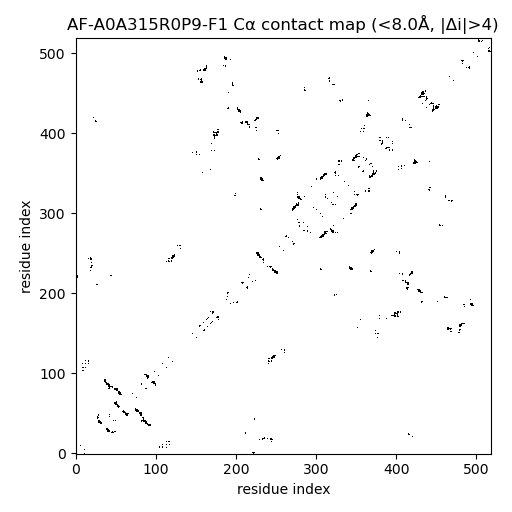A C 1
ATOM 2761 O O . GLY A 1 351 ? 10.168 5.258 -10.902 1.00 95.50 351 GLY A O 1
ATOM 2762 N N . GLU A 1 352 ? 10.798 3.977 -9.182 1.00 96.12 352 GLU A N 1
ATOM 2763 C CA . GLU A 1 352 ? 10.172 2.726 -9.622 1.00 96.12 352 GLU A CA 1
ATOM 2764 C C . GLU A 1 352 ? 8.624 2.686 -9.540 1.00 96.12 352 GLU A C 1
ATOM 2766 O O . GLU A 1 352 ? 7.982 2.242 -10.502 1.00 96.12 352 GLU A O 1
ATOM 2771 N N . PRO A 1 353 ? 7.968 3.120 -8.440 1.00 97.31 353 PRO A N 1
ATOM 2772 C CA . PRO A 1 353 ? 6.523 2.978 -8.298 1.00 97.31 353 PRO A CA 1
ATOM 2773 C C . PRO A 1 353 ? 5.760 4.016 -9.133 1.00 97.31 353 PRO A C 1
ATOM 2775 O O . PRO A 1 353 ? 5.953 5.224 -8.992 1.00 97.31 353 PRO A O 1
ATOM 2778 N N . LYS A 1 354 ? 4.855 3.532 -9.990 1.00 95.94 354 LYS A N 1
ATOM 2779 C CA . LYS A 1 354 ? 4.126 4.356 -10.970 1.00 95.94 354 LYS A CA 1
ATOM 2780 C C . LYS A 1 354 ? 2.651 3.979 -11.159 1.00 95.94 354 LYS A C 1
ATOM 2782 O O . LYS A 1 354 ? 1.917 4.692 -11.833 1.00 95.94 354 LYS A O 1
ATOM 2787 N N . GLU A 1 355 ? 2.207 2.873 -10.560 1.00 95.50 355 GLU A N 1
ATOM 2788 C CA . GLU A 1 355 ? 0.850 2.337 -10.720 1.00 95.50 355 GLU A CA 1
ATOM 2789 C C . GLU A 1 355 ? 0.211 2.037 -9.366 1.00 95.50 355 GLU A C 1
ATOM 2791 O O . GLU A 1 355 ? 0.905 1.769 -8.381 1.00 95.50 355 GLU A O 1
ATOM 2796 N N . VAL A 1 356 ? -1.125 1.993 -9.329 1.00 97.25 356 VAL A N 1
ATOM 2797 C CA . VAL A 1 356 ? -1.913 1.663 -8.127 1.00 97.25 356 VAL A CA 1
ATOM 2798 C C . VAL A 1 356 ? -1.432 0.373 -7.466 1.00 97.25 356 VAL A C 1
ATOM 2800 O O . VAL A 1 356 ? -1.332 0.301 -6.239 1.00 97.25 356 VAL A O 1
ATOM 2803 N N . HIS A 1 357 ? -1.111 -0.642 -8.270 1.00 97.50 357 HIS A N 1
ATOM 2804 C CA . HIS A 1 357 ? -0.625 -1.911 -7.753 1.00 97.50 357 HIS A CA 1
ATOM 2805 C C . HIS A 1 357 ? 0.707 -1.755 -7.014 1.00 97.50 357 HIS A C 1
ATOM 2807 O O . HIS A 1 357 ? 0.812 -2.265 -5.902 1.00 97.50 357 HIS A O 1
ATOM 2813 N N . HIS A 1 358 ? 1.668 -1.000 -7.561 1.00 98.06 358 HIS A N 1
ATOM 2814 C CA . HIS A 1 358 ? 2.982 -0.797 -6.939 1.00 98.06 358 HIS A CA 1
ATOM 2815 C C . HIS A 1 358 ? 2.831 -0.159 -5.556 1.00 98.06 358 HIS A C 1
ATOM 2817 O O . HIS A 1 358 ? 3.373 -0.665 -4.576 1.00 98.06 358 HIS A O 1
ATOM 2823 N N . PHE A 1 359 ? 2.014 0.895 -5.453 1.00 98.25 359 PHE A N 1
ATOM 2824 C CA . PHE A 1 359 ? 1.721 1.544 -4.173 1.00 98.25 359 PHE A CA 1
ATOM 2825 C C . PHE A 1 359 ? 1.039 0.592 -3.187 1.00 98.25 359 PHE A C 1
ATOM 2827 O O . PHE A 1 359 ? 1.413 0.534 -2.019 1.00 98.25 359 PHE A O 1
ATOM 2834 N N . SER A 1 360 ? 0.075 -0.200 -3.664 1.00 97.94 360 SER A N 1
ATOM 2835 C CA . SER A 1 360 ? -0.649 -1.164 -2.828 1.00 97.94 360 SER A CA 1
ATOM 2836 C C . SER A 1 360 ? 0.268 -2.260 -2.282 1.00 97.94 360 SER A C 1
ATOM 2838 O O . SER A 1 360 ? 0.075 -2.699 -1.151 1.00 97.94 360 SER A O 1
ATOM 2840 N N . VAL A 1 361 ? 1.247 -2.719 -3.069 1.00 97.94 361 VAL A N 1
ATOM 2841 C CA . VAL A 1 361 ? 2.214 -3.731 -2.625 1.00 97.94 361 VAL A CA 1
ATOM 2842 C C . VAL A 1 361 ? 3.173 -3.118 -1.609 1.00 97.94 361 VAL A C 1
ATOM 2844 O O . VAL A 1 361 ? 3.317 -3.655 -0.519 1.00 97.94 361 VAL A O 1
ATOM 2847 N N . LEU A 1 362 ? 3.747 -1.948 -1.902 1.00 98.38 362 LEU A N 1
ATOM 2848 C CA . LEU A 1 362 ? 4.660 -1.255 -0.987 1.00 98.38 362 LEU A CA 1
ATOM 2849 C C . LEU A 1 362 ? 4.042 -1.013 0.396 1.00 98.38 362 LEU A C 1
ATOM 2851 O O . LEU A 1 362 ? 4.653 -1.348 1.408 1.00 98.38 362 LEU A O 1
ATOM 2855 N N . ILE A 1 363 ? 2.817 -0.483 0.443 1.00 98.12 363 ILE A N 1
ATOM 2856 C CA . ILE A 1 363 ? 2.101 -0.258 1.707 1.00 98.12 363 ILE A CA 1
ATOM 2857 C C . ILE A 1 363 ? 1.817 -1.601 2.396 1.00 98.12 363 ILE A C 1
ATOM 2859 O O . ILE A 1 363 ? 2.081 -1.756 3.587 1.00 98.12 363 ILE A O 1
ATOM 2863 N N . GLY A 1 364 ? 1.351 -2.604 1.644 1.00 97.31 364 GLY A N 1
ATOM 2864 C CA . GLY A 1 364 ? 1.064 -3.939 2.176 1.00 97.31 364 GLY A CA 1
ATOM 2865 C C . GLY A 1 364 ? 2.277 -4.665 2.773 1.00 97.31 364 GLY A C 1
ATOM 2866 O O . GLY A 1 364 ? 2.082 -5.554 3.598 1.00 97.31 364 GLY A O 1
ATOM 2867 N N . TYR A 1 365 ? 3.499 -4.258 2.413 1.00 97.94 365 TYR A N 1
ATOM 2868 C CA . TYR A 1 365 ? 4.767 -4.738 2.981 1.00 97.94 365 TYR A CA 1
ATOM 2869 C C . TYR A 1 365 ? 5.447 -3.731 3.924 1.00 97.94 365 TYR A C 1
ATOM 2871 O O . TYR A 1 365 ? 6.653 -3.794 4.150 1.00 97.94 365 TYR A O 1
ATOM 2879 N N . GLY A 1 366 ? 4.671 -2.813 4.506 1.00 96.19 366 GLY A N 1
ATOM 2880 C CA . GLY A 1 366 ? 5.092 -2.034 5.670 1.00 96.19 366 GLY A CA 1
ATOM 2881 C C . GLY A 1 366 ? 5.615 -0.631 5.378 1.00 96.19 366 GLY A C 1
ATOM 2882 O O . GLY A 1 366 ? 6.195 -0.024 6.280 1.00 96.19 366 GLY A O 1
ATOM 2883 N N . LEU A 1 367 ? 5.418 -0.108 4.162 1.00 98.00 367 LEU A N 1
ATOM 2884 C CA . LEU A 1 367 ? 5.748 1.281 3.843 1.00 98.00 367 LEU A CA 1
ATOM 2885 C C . LEU A 1 367 ? 4.741 2.265 4.450 1.00 98.00 367 LEU A C 1
ATOM 2887 O O . LEU A 1 367 ? 3.527 2.094 4.287 1.00 98.00 367 LEU A O 1
ATOM 2891 N N . ASP A 1 368 ? 5.244 3.335 5.068 1.00 97.69 368 ASP A N 1
ATOM 2892 C CA . ASP A 1 368 ? 4.401 4.380 5.646 1.00 97.69 368 ASP A CA 1
ATOM 2893 C C . ASP A 1 368 ? 4.021 5.454 4.626 1.00 97.69 368 ASP A C 1
ATOM 2895 O O . ASP A 1 368 ? 2.838 5.766 4.476 1.00 97.69 368 ASP A O 1
ATOM 2899 N N . ALA A 1 369 ? 4.996 5.952 3.859 1.00 97.94 369 ALA A N 1
ATOM 2900 C CA . ALA A 1 369 ? 4.751 6.926 2.799 1.00 97.94 369 ALA A CA 1
ATOM 2901 C C . ALA A 1 369 ? 5.681 6.756 1.584 1.00 97.94 369 ALA A C 1
ATOM 2903 O O . ALA A 1 369 ? 6.788 6.233 1.690 1.00 97.94 369 ALA A O 1
ATOM 2904 N N . VAL A 1 370 ? 5.245 7.218 0.410 1.00 98.25 370 VAL A N 1
ATOM 2905 C CA . VAL A 1 370 ? 5.955 7.090 -0.869 1.00 98.25 370 VAL A CA 1
ATOM 2906 C C . VAL A 1 370 ? 5.939 8.389 -1.667 1.00 98.25 370 VAL A C 1
ATOM 2908 O O . VAL A 1 370 ? 4.891 8.968 -1.932 1.00 98.25 370 VAL A O 1
ATOM 2911 N N . ASN A 1 371 ? 7.111 8.810 -2.124 1.00 97.81 371 ASN A N 1
ATOM 2912 C CA . ASN A 1 371 ? 7.321 9.879 -3.085 1.00 97.81 371 ASN A CA 1
ATOM 2913 C C . ASN A 1 371 ? 7.790 9.280 -4.429 1.00 97.81 371 ASN A C 1
ATOM 2915 O O . ASN A 1 371 ? 8.974 8.961 -4.581 1.00 97.81 371 ASN A O 1
ATOM 2919 N N . PRO A 1 372 ? 6.885 9.116 -5.414 1.00 96.75 372 PRO A N 1
ATOM 2920 C CA . PRO A 1 372 ? 7.224 8.609 -6.743 1.00 96.75 372 PRO A CA 1
ATOM 2921 C C . PRO A 1 372 ? 7.822 9.720 -7.630 1.00 96.75 372 PRO A C 1
ATOM 2923 O O . PRO A 1 372 ? 7.203 10.166 -8.602 1.00 96.75 372 PRO A O 1
ATOM 2926 N N . TYR A 1 373 ? 9.023 10.209 -7.294 1.00 94.81 373 TYR A N 1
ATOM 2927 C CA . TYR A 1 373 ? 9.590 11.419 -7.913 1.00 94.81 373 TYR A CA 1
ATOM 2928 C C . TYR A 1 373 ? 9.738 11.320 -9.437 1.00 94.81 373 TYR A C 1
ATOM 2930 O O . TYR A 1 373 ? 9.584 12.326 -10.134 1.00 94.81 373 TYR A O 1
ATOM 2938 N N . LEU A 1 374 ? 10.036 10.131 -9.973 1.00 94.81 374 LEU A N 1
ATOM 2939 C CA . LEU A 1 374 ? 10.224 9.944 -11.414 1.00 94.81 374 LEU A CA 1
ATOM 2940 C C . LEU A 1 374 ? 8.894 9.965 -12.168 1.00 94.81 374 LEU A C 1
ATOM 2942 O O . LEU A 1 374 ? 8.838 10.494 -13.279 1.00 94.81 374 LEU A O 1
ATOM 2946 N N . ALA A 1 375 ? 7.815 9.464 -11.560 1.00 95.94 375 ALA A N 1
ATOM 2947 C CA . ALA A 1 375 ? 6.475 9.587 -12.120 1.00 95.94 375 ALA A CA 1
ATOM 2948 C C . ALA A 1 375 ? 6.075 11.068 -12.209 1.00 95.94 375 ALA A C 1
ATOM 2950 O O . ALA A 1 375 ? 5.604 11.511 -13.255 1.00 95.94 375 ALA A O 1
ATOM 2951 N N . PHE A 1 376 ? 6.358 11.866 -11.172 1.00 94.50 376 PHE A N 1
ATOM 2952 C CA . PHE A 1 376 ? 6.119 13.314 -11.207 1.00 94.50 376 PHE A CA 1
ATOM 2953 C C . PHE A 1 376 ? 6.955 14.018 -12.278 1.00 94.50 376 PHE A C 1
ATOM 2955 O O . PHE A 1 376 ? 6.399 14.749 -13.093 1.00 94.50 376 PHE A O 1
ATOM 2962 N N . ALA A 1 377 ? 8.260 13.735 -12.353 1.00 92.19 377 ALA A N 1
ATOM 2963 C CA . ALA A 1 377 ? 9.124 14.294 -13.394 1.00 92.19 377 ALA A CA 1
ATOM 2964 C C . ALA A 1 377 ? 8.645 13.920 -14.812 1.00 92.19 377 ALA A C 1
ATOM 2966 O O . ALA A 1 377 ? 8.702 14.737 -15.730 1.00 92.19 377 ALA A O 1
ATOM 2967 N N . THR A 1 378 ? 8.117 12.705 -14.982 1.00 93.81 378 THR A N 1
ATOM 2968 C CA . THR A 1 378 ? 7.522 12.237 -16.241 1.00 93.81 378 THR A CA 1
ATOM 2969 C C . THR A 1 378 ? 6.255 13.015 -16.593 1.00 93.81 378 THR A C 1
ATOM 2971 O O . THR A 1 378 ? 6.094 13.437 -17.736 1.00 93.81 378 THR A O 1
ATOM 2974 N N . LEU A 1 379 ? 5.364 13.250 -15.627 1.00 93.69 379 LEU A N 1
ATOM 2975 C CA . LEU A 1 379 ? 4.155 14.053 -15.835 1.00 93.69 379 LEU A CA 1
ATOM 2976 C C . LEU A 1 379 ? 4.490 15.503 -16.193 1.00 93.69 379 LEU A C 1
ATOM 2978 O O . LEU A 1 379 ? 3.873 16.071 -17.093 1.00 93.69 379 LEU A O 1
ATOM 2982 N N . GLU A 1 380 ? 5.489 16.093 -15.539 1.00 91.19 380 GLU A N 1
ATOM 2983 C CA . GLU A 1 380 ? 5.956 17.438 -15.867 1.00 91.19 380 GLU A CA 1
ATOM 2984 C C . GLU A 1 380 ? 6.507 17.533 -17.295 1.00 91.19 380 GLU A C 1
ATOM 2986 O O . GLU A 1 380 ? 6.216 18.503 -17.997 1.00 91.19 380 GLU A O 1
ATOM 2991 N N . ASP A 1 381 ? 7.273 16.536 -17.743 1.00 91.12 381 ASP A N 1
ATOM 2992 C CA . ASP A 1 381 ? 7.767 16.451 -19.121 1.00 91.12 381 ASP A CA 1
ATOM 2993 C C . ASP A 1 381 ? 6.621 16.280 -20.134 1.00 91.12 381 ASP A C 1
ATOM 2995 O O . ASP A 1 381 ? 6.596 16.958 -21.162 1.00 91.12 381 ASP A O 1
ATOM 2999 N N . LEU A 1 382 ? 5.613 15.459 -19.819 1.00 91.50 382 LEU A N 1
ATOM 3000 C CA . LEU A 1 382 ? 4.415 15.288 -20.651 1.00 91.50 382 LEU A CA 1
ATOM 3001 C C . LEU A 1 382 ? 3.601 16.584 -20.786 1.00 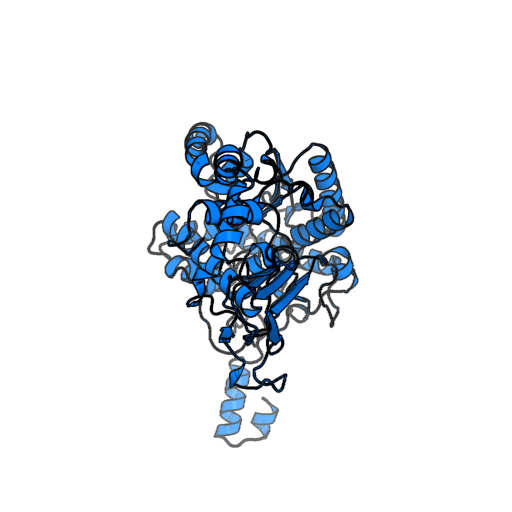91.50 382 LEU A C 1
ATOM 3003 O O . LEU A 1 382 ? 3.121 16.892 -21.879 1.00 91.50 382 LEU A O 1
ATOM 3007 N N . VAL A 1 383 ? 3.484 17.365 -19.708 1.00 91.81 383 VAL A N 1
ATOM 3008 C CA . VAL A 1 383 ? 2.868 18.702 -19.734 1.00 91.81 383 VAL A CA 1
ATOM 3009 C C . VAL A 1 383 ? 3.704 19.663 -20.583 1.00 91.81 383 VAL A C 1
ATOM 3011 O O . VAL A 1 383 ? 3.158 20.328 -21.460 1.00 91.81 383 VAL A O 1
ATOM 3014 N N . LYS A 1 384 ? 5.034 19.702 -20.392 1.00 89.56 384 LYS A N 1
ATOM 3015 C CA . LYS A 1 384 ? 5.948 20.544 -21.192 1.00 89.56 384 LYS A CA 1
ATOM 3016 C C . LYS A 1 384 ? 5.857 20.230 -22.694 1.00 89.56 384 LYS A C 1
ATOM 3018 O O . LYS A 1 384 ? 5.935 21.146 -23.507 1.00 89.56 384 LYS A O 1
ATOM 3023 N N . LYS A 1 385 ? 5.669 18.958 -23.062 1.00 88.50 385 LYS A N 1
ATOM 3024 C CA . LYS A 1 385 ? 5.509 18.490 -24.453 1.00 88.50 385 LYS A CA 1
ATOM 3025 C C . LYS A 1 385 ? 4.096 18.673 -25.024 1.00 88.50 385 LYS A C 1
ATOM 3027 O O . LYS A 1 385 ? 3.891 18.402 -26.203 1.00 88.50 385 LYS A O 1
ATOM 3032 N N . GLY A 1 386 ? 3.126 19.120 -24.222 1.00 89.75 386 GLY A N 1
ATOM 3033 C CA . GLY A 1 386 ? 1.743 19.336 -24.659 1.00 89.75 386 GLY A CA 1
ATOM 3034 C C . GLY A 1 386 ? 0.899 18.061 -24.782 1.00 89.75 386 GLY A C 1
ATOM 3035 O O . GLY A 1 386 ? -0.157 18.093 -25.401 1.00 89.75 386 GLY A O 1
ATOM 3036 N N . HIS A 1 387 ? 1.328 16.939 -24.194 1.00 89.75 387 HIS A N 1
ATOM 3037 C CA . HIS A 1 387 ? 0.529 15.705 -24.147 1.00 89.75 387 HIS A CA 1
ATOM 3038 C C . HIS A 1 387 ? -0.555 15.728 -23.055 1.00 89.75 387 HIS A C 1
ATOM 3040 O O . HIS A 1 387 ? -1.452 14.887 -23.062 1.00 89.75 387 HIS A O 1
ATOM 3046 N N . LEU A 1 388 ? -0.477 16.680 -22.119 1.00 89.25 388 LEU A N 1
ATOM 3047 C CA . LEU A 1 388 ? -1.450 16.901 -21.050 1.00 89.25 388 LEU A CA 1
ATOM 3048 C C . LEU A 1 388 ? -1.849 18.379 -21.001 1.00 89.25 388 LEU A C 1
ATOM 3050 O O . LEU A 1 388 ? -1.023 19.245 -20.719 1.00 89.25 388 LEU A O 1
ATOM 3054 N N . GLU A 1 389 ? -3.132 18.663 -21.224 1.00 87.62 389 GLU A N 1
ATOM 3055 C CA . GLU A 1 389 ? -3.708 20.012 -21.152 1.00 87.62 389 GLU A CA 1
ATOM 3056 C C . GLU A 1 389 ? -4.017 20.414 -19.695 1.00 87.62 389 GLU A C 1
ATOM 3058 O O . GLU A 1 389 ? -5.166 20.575 -19.281 1.00 87.62 389 GLU A O 1
ATOM 3063 N N . SER A 1 390 ? -2.981 20.536 -18.866 1.00 87.94 390 SER A N 1
ATOM 3064 C CA . SER A 1 390 ? -3.107 20.957 -17.465 1.00 87.94 390 SER A CA 1
ATOM 3065 C C . SER A 1 390 ? -1.827 21.612 -16.954 1.00 87.94 390 SER A C 1
ATOM 3067 O O . SER A 1 390 ? -0.757 21.381 -17.505 1.00 87.94 390 SER A O 1
ATOM 3069 N N . SER A 1 391 ? -1.907 22.386 -15.865 1.00 90.50 391 SER A N 1
ATOM 3070 C CA . SER A 1 391 ? -0.688 22.811 -15.163 1.00 90.50 391 SER A CA 1
ATOM 3071 C C . SER A 1 391 ? 0.010 21.605 -14.523 1.00 90.50 391 SER A C 1
ATOM 3073 O O . SER A 1 391 ? -0.633 20.585 -14.245 1.00 90.50 391 SER A O 1
ATOM 3075 N N . LYS A 1 392 ? 1.319 21.722 -14.283 1.00 88.94 392 LYS A N 1
ATOM 3076 C CA . LYS A 1 392 ? 2.135 20.654 -13.687 1.00 88.94 392 LYS A CA 1
ATOM 3077 C C . LYS A 1 392 ? 1.589 20.226 -12.324 1.00 88.94 392 LYS A C 1
ATOM 3079 O O . LYS A 1 392 ? 1.409 19.041 -12.064 1.00 88.94 392 LYS A O 1
ATOM 3084 N N . GLU A 1 393 ? 1.224 21.202 -11.503 1.00 89.38 393 GLU A N 1
ATOM 3085 C CA . GLU A 1 393 ? 0.718 21.016 -10.142 1.00 89.38 393 GLU A CA 1
ATOM 3086 C C . GLU A 1 393 ? -0.625 20.278 -10.172 1.00 89.38 393 GLU A C 1
ATOM 3088 O O . GLU A 1 393 ? -0.838 19.318 -9.433 1.00 89.38 393 GLU A O 1
ATOM 3093 N N . LYS A 1 394 ? -1.520 20.662 -11.095 1.00 93.19 394 LYS A N 1
ATOM 3094 C CA . LYS A 1 394 ? -2.815 19.989 -11.275 1.00 93.19 394 LYS A CA 1
ATOM 3095 C C . LYS A 1 394 ? -2.656 18.550 -11.764 1.00 93.19 394 LYS A C 1
ATOM 3097 O O . LYS A 1 394 ? -3.416 17.690 -11.320 1.00 93.19 394 LYS A O 1
ATOM 3102 N N . ALA A 1 395 ? -1.704 18.285 -12.660 1.00 93.81 395 ALA A N 1
ATOM 3103 C CA . ALA A 1 395 ? -1.420 16.934 -13.145 1.00 93.81 395 ALA A CA 1
ATOM 3104 C C . ALA A 1 395 ? -0.937 16.025 -12.003 1.00 93.81 395 ALA A C 1
ATOM 3106 O O . ALA A 1 395 ? -1.472 14.931 -11.822 1.00 93.81 395 ALA A O 1
ATOM 3107 N N . VAL A 1 396 ? 0.007 16.510 -11.187 1.00 93.31 396 VAL A N 1
ATOM 3108 C CA . VAL A 1 396 ? 0.527 15.791 -10.012 1.00 93.31 396 VAL A CA 1
ATOM 3109 C C . VAL A 1 396 ? -0.577 15.542 -8.983 1.00 93.31 396 VAL A C 1
ATOM 3111 O O . VAL A 1 396 ? -0.765 14.404 -8.559 1.00 93.31 396 VAL A O 1
ATOM 3114 N N . GLN A 1 397 ? -1.377 16.556 -8.639 1.00 94.62 397 GLN A N 1
ATOM 3115 C CA . GLN A 1 397 ? -2.491 16.406 -7.694 1.00 94.62 397 GLN A CA 1
ATOM 3116 C C . GLN A 1 397 ? -3.533 15.385 -8.169 1.00 94.62 397 GLN A C 1
ATOM 3118 O O . GLN A 1 397 ? -4.014 14.569 -7.382 1.00 94.62 397 GLN A O 1
ATOM 3123 N N . LYS A 1 398 ? -3.891 15.402 -9.461 1.00 96.56 398 LYS A N 1
ATOM 3124 C CA . LYS A 1 398 ? -4.822 14.418 -10.031 1.00 96.56 398 LYS A CA 1
ATOM 3125 C C . LYS A 1 398 ? -4.236 13.011 -10.024 1.00 96.56 398 LYS A C 1
ATOM 3127 O O . LYS A 1 398 ? -4.949 12.083 -9.654 1.00 96.56 398 LYS A O 1
ATOM 3132 N N . TYR A 1 399 ? -2.960 12.859 -10.363 1.00 97.56 399 TYR A N 1
ATOM 3133 C CA . TYR A 1 399 ? -2.276 11.572 -10.300 1.00 97.56 399 TYR A CA 1
ATOM 3134 C C . TYR A 1 399 ? -2.236 11.011 -8.869 1.00 97.56 399 TYR A C 1
ATOM 3136 O O . TYR A 1 399 ? -2.616 9.859 -8.661 1.00 97.56 399 TYR A O 1
ATOM 3144 N N . ILE A 1 400 ? -1.879 11.829 -7.871 1.00 97.00 400 ILE A N 1
ATOM 3145 C CA . ILE A 1 400 ? -1.909 11.437 -6.451 1.00 97.00 400 ILE A CA 1
ATOM 3146 C C . ILE A 1 400 ? -3.325 11.006 -6.058 1.00 97.00 400 ILE A C 1
ATOM 3148 O O . ILE A 1 400 ? -3.521 9.912 -5.531 1.00 97.00 400 ILE A O 1
ATOM 3152 N N . LYS A 1 401 ? -4.340 11.808 -6.399 1.00 96.56 401 LYS A N 1
ATOM 3153 C CA . LYS A 1 401 ? -5.749 11.479 -6.143 1.00 96.56 401 LYS A CA 1
ATOM 3154 C C . LYS A 1 401 ? -6.170 10.155 -6.791 1.00 96.56 401 LYS A C 1
ATOM 3156 O O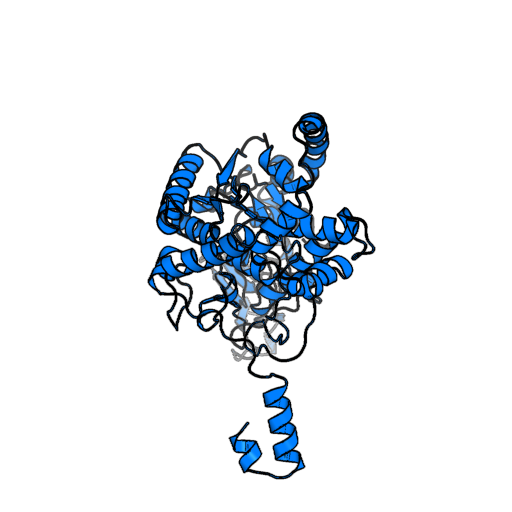 . LYS A 1 401 ? -6.890 9.381 -6.159 1.00 96.56 401 LYS A O 1
ATOM 3161 N N . ALA A 1 402 ? -5.746 9.897 -8.029 1.00 97.38 402 ALA A N 1
ATOM 3162 C CA . ALA A 1 402 ? -6.020 8.652 -8.741 1.00 97.38 402 ALA A CA 1
ATOM 3163 C C . ALA A 1 402 ? -5.394 7.453 -8.021 1.00 97.38 402 ALA A C 1
ATOM 3165 O O . ALA A 1 402 ? -6.076 6.459 -7.774 1.00 97.38 402 ALA A O 1
ATOM 3166 N N . ALA A 1 403 ? -4.123 7.576 -7.637 1.00 97.56 403 ALA A N 1
ATOM 3167 C CA . ALA A 1 403 ? -3.383 6.532 -6.949 1.00 97.56 403 ALA A CA 1
ATOM 3168 C C . ALA A 1 403 ? -3.968 6.227 -5.561 1.00 97.56 403 ALA A C 1
ATOM 3170 O O . ALA A 1 403 ? -4.226 5.064 -5.262 1.00 97.56 403 ALA A O 1
ATOM 3171 N N . VAL A 1 404 ? -4.277 7.250 -4.754 1.00 96.75 404 VAL A N 1
ATOM 3172 C CA . VAL A 1 404 ? -4.900 7.087 -3.425 1.00 96.75 404 VAL A CA 1
ATOM 3173 C C . VAL A 1 404 ? -6.264 6.404 -3.539 1.00 96.75 404 VAL A C 1
ATOM 3175 O O . VAL A 1 404 ? -6.530 5.427 -2.840 1.00 96.75 404 VAL A O 1
ATOM 3178 N N . LYS A 1 405 ? -7.119 6.847 -4.472 1.00 95.81 405 LYS A N 1
ATOM 3179 C CA . LYS A 1 405 ? -8.403 6.177 -4.742 1.00 95.81 405 LYS A CA 1
ATOM 3180 C C . LYS A 1 405 ? -8.221 4.730 -5.196 1.00 95.81 405 LYS A C 1
ATOM 3182 O O . LYS A 1 405 ? -9.017 3.870 -4.826 1.00 95.81 405 LYS A O 1
ATOM 3187 N N . GLY A 1 406 ? -7.196 4.466 -6.001 1.00 96.12 406 GLY A N 1
ATOM 3188 C CA . GLY A 1 406 ? -6.842 3.125 -6.443 1.00 96.12 406 GLY A CA 1
ATOM 3189 C C . GLY A 1 406 ? -6.446 2.214 -5.281 1.00 96.12 406 GLY A C 1
ATOM 3190 O O . GLY A 1 406 ? -6.966 1.106 -5.185 1.00 96.12 406 GLY A O 1
ATOM 3191 N N . VAL A 1 407 ? -5.595 2.685 -4.365 1.00 96.50 407 VAL A N 1
ATOM 3192 C CA . VAL A 1 407 ? -5.196 1.930 -3.161 1.00 96.50 407 VAL A CA 1
ATOM 3193 C C . VAL A 1 407 ? -6.418 1.628 -2.289 1.00 96.50 407 VAL A C 1
ATOM 3195 O O . VAL A 1 407 ? -6.639 0.479 -1.912 1.00 96.50 407 VAL A O 1
ATOM 3198 N N . VAL A 1 408 ? -7.280 2.625 -2.069 1.00 95.44 408 VAL A N 1
ATOM 3199 C CA . VAL A 1 408 ? -8.553 2.470 -1.343 1.00 95.44 408 VAL A CA 1
ATOM 3200 C C . VAL A 1 408 ? -9.474 1.434 -2.007 1.00 95.44 408 VAL A C 1
ATOM 3202 O O . VAL A 1 408 ? -10.119 0.632 -1.336 1.00 95.44 408 VAL A O 1
ATOM 3205 N N . LYS A 1 409 ? -9.518 1.391 -3.341 1.00 95.00 409 LYS A N 1
ATOM 3206 C CA . LYS A 1 409 ? -10.239 0.354 -4.093 1.00 95.00 409 LYS A CA 1
ATOM 3207 C C . LYS A 1 409 ? -9.612 -1.031 -3.904 1.00 95.00 409 LYS A C 1
ATOM 3209 O O . LYS A 1 409 ? -10.356 -2.002 -3.822 1.00 95.00 409 LYS A O 1
ATOM 3214 N N . VAL A 1 410 ? -8.284 -1.149 -3.849 1.00 95.25 410 VAL A N 1
ATOM 3215 C CA . VAL A 1 410 ? -7.595 -2.436 -3.638 1.00 95.25 410 VAL A CA 1
ATOM 3216 C C . VAL A 1 410 ? -7.847 -2.973 -2.229 1.00 95.25 410 VAL A C 1
ATOM 3218 O O . VAL A 1 410 ? -8.271 -4.120 -2.111 1.00 95.25 410 VAL A O 1
ATOM 3221 N N . MET A 1 411 ? -7.683 -2.159 -1.182 1.00 94.25 411 MET A N 1
ATOM 3222 C CA . MET A 1 411 ? -7.931 -2.589 0.206 1.00 94.25 411 MET A CA 1
ATOM 3223 C C . MET A 1 411 ? -9.399 -2.997 0.430 1.00 94.25 411 MET A C 1
ATOM 3225 O O . MET A 1 411 ? -9.684 -4.009 1.075 1.00 94.25 411 MET A O 1
ATOM 3229 N N . ALA A 1 412 ? -10.340 -2.286 -0.204 1.00 92.56 412 ALA A N 1
ATOM 3230 C CA . ALA A 1 412 ? -11.765 -2.567 -0.081 1.00 92.56 412 ALA A CA 1
ATOM 3231 C C . ALA A 1 412 ? -12.166 -3.939 -0.660 1.00 92.56 412 ALA A C 1
ATOM 3233 O O . ALA A 1 412 ? -13.119 -4.544 -0.169 1.00 92.56 412 ALA A O 1
ATOM 3234 N N . LYS A 1 413 ? -11.404 -4.502 -1.618 1.00 92.56 413 LYS A N 1
ATOM 3235 C CA . LYS A 1 413 ? -11.616 -5.882 -2.122 1.00 92.56 413 LYS A CA 1
ATOM 3236 C C . LYS A 1 413 ? -11.476 -6.950 -1.034 1.00 92.56 413 LYS A C 1
ATOM 3238 O O . LYS A 1 413 ? -11.937 -8.073 -1.215 1.00 92.56 413 LYS A O 1
ATOM 3243 N N . MET A 1 414 ? -10.806 -6.618 0.063 1.00 90.94 414 MET A N 1
ATOM 3244 C CA . MET A 1 414 ? -10.601 -7.487 1.219 1.00 90.94 414 MET A CA 1
ATOM 3245 C C . MET A 1 414 ? -11.453 -7.072 2.418 1.00 90.94 414 MET A C 1
ATOM 3247 O O . MET A 1 414 ? -11.317 -7.656 3.486 1.00 90.94 414 MET A O 1
ATOM 3251 N N . GLY A 1 415 ? -12.331 -6.078 2.251 1.00 90.25 415 GLY A N 1
ATOM 3252 C CA . GLY A 1 415 ? -13.140 -5.530 3.337 1.00 90.25 415 GLY A CA 1
ATOM 3253 C C . GLY A 1 415 ? -12.336 -4.717 4.356 1.00 90.25 415 GLY A C 1
ATOM 3254 O O . GLY A 1 415 ? -12.788 -4.555 5.484 1.00 90.25 415 GLY A O 1
ATOM 3255 N N . ILE A 1 416 ? -11.151 -4.224 3.979 1.00 92.56 416 ILE A N 1
ATOM 3256 C CA . ILE A 1 416 ? -10.320 -3.362 4.828 1.00 92.56 416 ILE A CA 1
ATOM 3257 C C . ILE A 1 416 ? -10.727 -1.905 4.596 1.00 92.56 416 ILE A C 1
ATOM 3259 O O . ILE A 1 416 ? -10.882 -1.478 3.448 1.00 92.56 416 ILE A O 1
ATOM 3263 N N . SER A 1 417 ? -10.900 -1.146 5.680 1.00 91.38 417 SER A N 1
ATOM 3264 C CA . SER A 1 417 ? -11.439 0.217 5.637 1.00 91.38 417 SER A CA 1
ATOM 3265 C C . SER A 1 417 ? -10.366 1.297 5.771 1.00 91.38 417 SER A C 1
ATOM 3267 O O . SER A 1 417 ? -10.592 2.425 5.335 1.00 91.38 417 SER A O 1
ATOM 3269 N N . THR A 1 418 ? -9.204 0.993 6.353 1.00 92.69 418 THR A N 1
ATOM 3270 C CA . THR A 1 418 ? -8.156 1.998 6.594 1.00 92.69 418 THR A CA 1
ATOM 3271 C C . THR A 1 418 ? -6.820 1.612 5.964 1.00 92.69 418 THR A C 1
ATOM 3273 O O . THR A 1 418 ? -6.457 0.435 5.910 1.00 92.69 418 THR A O 1
ATOM 3276 N N . VAL A 1 419 ? -6.066 2.615 5.501 1.00 94.56 419 VAL A N 1
ATOM 3277 C CA . VAL A 1 419 ? -4.692 2.417 5.006 1.00 94.56 419 VAL A CA 1
ATOM 3278 C C . VAL A 1 419 ? -3.774 1.902 6.118 1.00 94.56 419 VAL A C 1
ATOM 3280 O O . VAL A 1 419 ? -2.922 1.058 5.849 1.00 94.56 419 VAL A O 1
ATOM 3283 N N . GLN A 1 420 ? -3.980 2.356 7.355 1.00 93.50 420 GLN A N 1
ATOM 3284 C CA . GLN A 1 420 ? -3.215 1.925 8.525 1.00 93.50 420 GLN A CA 1
ATOM 3285 C C . GLN A 1 420 ? -3.364 0.414 8.771 1.00 93.50 420 GLN A C 1
ATOM 3287 O O . GLN A 1 420 ? -2.362 -0.283 8.849 1.00 93.50 420 GLN A O 1
ATOM 3292 N N . SER A 1 421 ? -4.592 -0.119 8.758 1.00 93.38 421 SER A N 1
ATOM 3293 C CA . SER A 1 421 ? -4.854 -1.565 8.890 1.00 93.38 421 SER A CA 1
ATOM 3294 C C . SER A 1 421 ? -4.369 -2.382 7.688 1.00 93.38 421 SER A C 1
ATOM 3296 O O . SER A 1 421 ? -4.132 -3.582 7.795 1.00 93.38 421 SER A O 1
ATOM 3298 N N . TYR A 1 422 ? -4.274 -1.761 6.510 1.00 95.69 422 TYR A N 1
ATOM 3299 C CA . TYR A 1 422 ? -3.768 -2.411 5.301 1.00 95.69 422 TYR A CA 1
ATOM 3300 C C . TYR A 1 422 ? -2.232 -2.517 5.294 1.00 95.69 422 TYR A C 1
ATOM 3302 O O . TYR A 1 422 ? -1.669 -3.396 4.631 1.00 95.69 422 TYR A O 1
ATOM 3310 N N . ARG A 1 423 ? -1.538 -1.637 6.025 1.00 96.25 423 ARG A N 1
ATOM 3311 C CA . ARG A 1 423 ? -0.078 -1.613 6.111 1.00 96.25 423 ARG A CA 1
ATOM 3312 C C . ARG A 1 423 ? 0.451 -2.875 6.779 1.00 96.25 423 ARG A C 1
ATOM 3314 O O . ARG A 1 423 ? -0.017 -3.276 7.834 1.00 96.25 423 ARG A O 1
ATOM 3321 N N . GLY A 1 424 ? 1.435 -3.514 6.150 1.00 94.44 424 GLY A N 1
ATOM 3322 C CA . GLY A 1 424 ? 2.044 -4.739 6.686 1.00 94.44 424 GLY A CA 1
ATOM 3323 C C . GLY A 1 424 ? 1.110 -5.959 6.723 1.00 94.44 424 GLY A C 1
ATOM 3324 O O . GLY A 1 424 ? 1.519 -7.016 7.192 1.00 94.44 424 GLY A O 1
ATOM 3325 N N . ALA A 1 425 ? -0.121 -5.860 6.205 1.00 93.81 425 ALA A N 1
ATOM 3326 C CA . ALA A 1 425 ? -1.087 -6.958 6.215 1.00 93.81 425 ALA A CA 1
ATOM 3327 C C . ALA A 1 425 ? -0.759 -8.074 5.200 1.00 93.81 425 ALA A C 1
ATOM 3329 O O . ALA A 1 425 ? -1.377 -9.137 5.239 1.00 93.81 425 ALA A O 1
ATOM 3330 N N . GLN A 1 426 ? 0.185 -7.839 4.275 1.00 94.38 426 GLN A N 1
ATOM 3331 C CA . GLN A 1 426 ? 0.673 -8.818 3.292 1.00 94.38 426 GLN A CA 1
ATOM 3332 C C . GLN A 1 426 ? -0.451 -9.529 2.514 1.00 94.38 426 GLN A C 1
ATOM 3334 O O . GLN A 1 426 ? -0.445 -10.747 2.326 1.00 94.38 426 GLN A O 1
ATOM 3339 N N . ILE A 1 427 ? -1.444 -8.772 2.034 1.00 94.06 427 ILE A N 1
ATOM 3340 C CA . ILE A 1 427 ? -2.633 -9.314 1.352 1.00 94.06 427 ILE A CA 1
ATOM 3341 C C . ILE A 1 427 ? -2.346 -9.663 -0.122 1.00 94.06 427 ILE A C 1
ATOM 3343 O O . ILE A 1 427 ? -3.062 -9.293 -1.057 1.00 94.06 427 ILE A O 1
ATOM 3347 N N . PHE A 1 428 ? -1.263 -10.405 -0.328 1.00 96.75 428 PHE A N 1
ATOM 3348 C CA . PHE A 1 428 ? -0.737 -10.800 -1.623 1.00 96.75 428 PHE A CA 1
ATOM 3349 C C . PHE A 1 428 ? -0.368 -12.284 -1.632 1.00 96.75 428 PHE A C 1
ATOM 3351 O O . PHE A 1 428 ? -0.153 -12.907 -0.594 1.00 96.75 428 PHE A O 1
ATOM 3358 N N . GLU A 1 429 ? -0.313 -12.851 -2.829 1.00 96.44 429 GLU A N 1
ATOM 3359 C CA . GLU A 1 429 ? 0.287 -14.155 -3.094 1.00 96.44 429 GLU A CA 1
ATOM 3360 C C . GLU A 1 429 ? 1.432 -13.953 -4.085 1.00 96.44 429 GLU A C 1
ATOM 3362 O O . GLU A 1 429 ? 1.243 -13.338 -5.136 1.00 96.44 429 GLU A O 1
ATOM 3367 N N . ALA A 1 430 ? 2.622 -14.424 -3.734 1.00 97.31 430 ALA A N 1
ATOM 3368 C CA . ALA A 1 430 ? 3.766 -14.429 -4.627 1.00 97.31 430 ALA A CA 1
ATOM 3369 C C . ALA A 1 430 ? 3.684 -15.653 -5.548 1.00 97.31 430 ALA A C 1
ATOM 3371 O O . ALA A 1 430 ? 3.388 -16.764 -5.108 1.00 97.31 430 ALA A O 1
ATOM 3372 N N . ILE A 1 431 ? 3.942 -15.457 -6.837 1.00 96.94 431 ILE A N 1
ATOM 3373 C CA . ILE A 1 431 ? 3.978 -16.537 -7.824 1.00 96.94 431 ILE A CA 1
ATOM 3374 C C . ILE A 1 431 ? 5.322 -16.478 -8.533 1.00 96.94 431 ILE A C 1
ATOM 3376 O O . ILE A 1 431 ? 5.620 -15.492 -9.202 1.00 96.94 431 ILE A O 1
ATOM 3380 N N . GLY A 1 432 ? 6.112 -17.546 -8.411 1.00 95.62 432 GLY A N 1
ATOM 3381 C CA . GLY A 1 432 ? 7.405 -17.661 -9.076 1.00 95.62 432 GLY A CA 1
ATOM 3382 C C . GLY A 1 432 ? 8.568 -17.026 -8.317 1.00 95.62 432 GLY A C 1
ATOM 3383 O O . GLY A 1 432 ? 9.585 -16.745 -8.938 1.00 95.62 432 GLY A O 1
ATOM 3384 N N . ILE A 1 433 ? 8.445 -16.816 -7.001 1.00 97.00 433 ILE A N 1
ATOM 3385 C CA . ILE A 1 433 ? 9.544 -16.382 -6.120 1.00 97.00 433 ILE A CA 1
ATOM 3386 C C . ILE A 1 433 ? 9.935 -17.548 -5.210 1.00 97.00 433 ILE A C 1
ATOM 3388 O O . ILE A 1 433 ? 9.071 -18.190 -4.609 1.00 97.00 433 ILE A O 1
ATOM 3392 N N . SER A 1 434 ? 11.234 -17.825 -5.103 1.00 97.12 434 SER A N 1
ATOM 3393 C CA . SER A 1 434 ? 11.772 -18.878 -4.234 1.00 97.12 434 SER A CA 1
ATOM 3394 C C . SER A 1 434 ? 11.432 -18.673 -2.752 1.00 97.12 434 SER A C 1
ATOM 3396 O O . SER A 1 434 ? 11.391 -17.553 -2.242 1.00 97.12 434 SER A O 1
ATOM 3398 N N . GLU A 1 435 ? 11.244 -19.783 -2.036 1.00 95.88 435 GLU A N 1
ATOM 3399 C CA . GLU A 1 435 ? 10.945 -19.786 -0.598 1.00 95.88 435 GLU A CA 1
ATOM 3400 C C . GLU A 1 435 ? 12.042 -19.086 0.218 1.00 95.88 435 GLU A C 1
ATOM 3402 O O . GLU A 1 435 ? 11.734 -18.294 1.098 1.00 95.88 435 GLU A O 1
ATOM 3407 N N . ALA A 1 436 ? 13.317 -19.244 -0.159 1.00 96.44 436 ALA A N 1
ATOM 3408 C CA . ALA A 1 436 ? 14.436 -18.567 0.499 1.00 96.44 436 ALA A CA 1
ATOM 3409 C C . ALA A 1 436 ? 14.332 -17.028 0.457 1.00 96.44 436 ALA A C 1
ATOM 3411 O O . ALA A 1 436 ? 14.660 -16.354 1.434 1.00 96.44 436 ALA A O 1
ATOM 3412 N N . VAL A 1 437 ? 13.860 -16.458 -0.660 1.00 97.38 437 VAL A N 1
ATOM 3413 C CA . VAL A 1 437 ? 13.626 -15.009 -0.779 1.00 97.38 437 VAL A CA 1
ATOM 3414 C C . VAL A 1 437 ? 12.410 -14.595 0.047 1.00 97.38 437 VAL A C 1
ATOM 3416 O O . VAL A 1 437 ? 12.454 -13.565 0.721 1.00 97.38 437 VAL A O 1
ATOM 3419 N N . ILE A 1 438 ? 11.343 -15.397 0.033 1.00 97.56 438 ILE A N 1
ATOM 3420 C CA . ILE A 1 438 ? 10.135 -15.140 0.825 1.00 97.56 438 ILE A CA 1
ATOM 3421 C C . ILE A 1 438 ? 10.447 -15.153 2.321 1.00 97.56 438 ILE A C 1
ATOM 3423 O O . ILE A 1 438 ? 10.143 -14.185 3.011 1.00 97.56 438 ILE A O 1
ATOM 3427 N N . ASP A 1 439 ? 11.111 -16.190 2.817 1.00 96.00 439 ASP A N 1
ATOM 3428 C CA . ASP A 1 439 ? 11.436 -16.344 4.235 1.00 96.00 439 ASP A CA 1
ATOM 3429 C C . ASP A 1 439 ? 12.341 -15.234 4.758 1.00 96.00 439 ASP A C 1
ATOM 3431 O O . ASP A 1 439 ? 12.243 -14.861 5.927 1.00 96.00 439 ASP A O 1
ATOM 3435 N N . LYS A 1 440 ? 13.206 -14.683 3.901 1.00 96.50 440 LYS A N 1
ATOM 3436 C CA . LYS A 1 440 ? 14.152 -13.634 4.284 1.00 96.50 440 LYS A CA 1
ATOM 3437 C C . LYS A 1 440 ? 13.587 -12.221 4.141 1.00 96.50 440 LYS A C 1
ATOM 3439 O O . LYS A 1 440 ? 13.856 -11.383 4.997 1.00 96.50 440 LYS A O 1
ATOM 3444 N N . TYR A 1 441 ? 12.847 -11.937 3.068 1.00 97.62 441 TYR A N 1
ATOM 3445 C CA . TYR A 1 441 ? 12.470 -10.567 2.698 1.00 97.62 441 TYR A CA 1
ATOM 3446 C C . TYR A 1 441 ? 10.963 -10.307 2.661 1.00 97.62 441 TYR A C 1
ATOM 3448 O O . TYR A 1 441 ? 10.572 -9.146 2.687 1.00 97.62 441 TYR A O 1
ATOM 3456 N N . PHE A 1 442 ? 10.117 -11.336 2.611 1.00 97.38 442 PHE A N 1
ATOM 3457 C CA . PHE A 1 442 ? 8.653 -11.227 2.512 1.00 97.38 442 PHE A CA 1
ATOM 3458 C C . PHE A 1 442 ? 7.973 -12.226 3.458 1.00 97.38 442 PHE A C 1
ATOM 3460 O O . PHE A 1 442 ? 7.032 -12.924 3.068 1.00 97.38 442 PHE A O 1
ATOM 3467 N N . CYS A 1 443 ? 8.498 -12.349 4.682 1.00 94.50 443 CYS A N 1
ATOM 3468 C CA . CYS A 1 443 ? 8.217 -13.452 5.599 1.00 94.50 443 CYS A CA 1
ATOM 3469 C C . CYS A 1 443 ? 6.717 -13.754 5.691 1.00 94.50 443 CYS A C 1
ATOM 3471 O O . CYS A 1 443 ? 5.929 -12.832 5.875 1.00 94.50 443 CYS A O 1
ATOM 3473 N N . ARG A 1 444 ? 6.328 -15.037 5.641 1.00 92.94 444 ARG A N 1
ATOM 3474 C CA . ARG A 1 444 ? 4.926 -15.516 5.722 1.00 92.94 444 ARG A CA 1
ATOM 3475 C C . ARG A 1 444 ? 4.031 -15.203 4.516 1.00 92.94 444 ARG A C 1
ATOM 3477 O O . ARG A 1 444 ? 2.849 -15.547 4.544 1.00 92.94 444 ARG A O 1
ATOM 3484 N N . THR A 1 445 ? 4.569 -14.634 3.442 1.00 96.50 445 THR A N 1
ATOM 3485 C CA . THR A 1 445 ? 3.826 -14.516 2.181 1.00 96.50 445 THR A CA 1
ATOM 3486 C C . THR A 1 445 ? 3.616 -15.894 1.563 1.00 96.50 445 THR A C 1
ATOM 3488 O O . THR A 1 445 ? 4.533 -16.708 1.501 1.00 96.50 445 THR A O 1
ATOM 3491 N N . ALA A 1 446 ? 2.411 -16.168 1.065 1.00 94.62 446 ALA A N 1
ATOM 3492 C CA . ALA A 1 446 ? 2.164 -17.404 0.334 1.00 94.62 446 ALA A CA 1
ATOM 3493 C C . ALA A 1 446 ? 2.936 -17.393 -0.997 1.00 94.62 446 ALA A C 1
ATOM 3495 O O . ALA A 1 446 ? 2.702 -16.514 -1.822 1.00 94.62 446 ALA A O 1
ATOM 3496 N N . SER A 1 447 ? 3.808 -18.381 -1.209 1.00 94.50 447 SER A N 1
ATOM 3497 C CA . SER A 1 447 ? 4.457 -18.659 -2.497 1.00 94.50 447 SER A CA 1
ATOM 3498 C C . SER A 1 447 ? 4.387 -20.153 -2.790 1.00 94.50 447 SER A C 1
ATOM 3500 O O . SER A 1 447 ? 5.259 -20.930 -2.416 1.00 94.50 447 SER A O 1
ATOM 3502 N N . ARG A 1 448 ? 3.277 -20.589 -3.394 1.00 93.00 448 ARG A N 1
ATOM 3503 C CA . ARG A 1 448 ? 3.022 -22.023 -3.644 1.00 93.00 448 ARG A CA 1
ATOM 3504 C C . ARG A 1 448 ? 3.875 -22.581 -4.776 1.00 93.00 448 ARG A C 1
ATOM 3506 O O . ARG A 1 448 ? 4.137 -23.778 -4.822 1.00 93.00 448 ARG A O 1
ATOM 3513 N N . ILE A 1 449 ? 4.249 -21.710 -5.705 1.00 92.81 449 ILE A N 1
ATOM 3514 C CA . ILE A 1 449 ? 5.089 -22.022 -6.852 1.00 92.81 449 ILE A CA 1
ATOM 3515 C C . ILE A 1 449 ? 6.356 -21.197 -6.675 1.00 92.81 449 ILE A C 1
ATOM 3517 O O . ILE A 1 449 ? 6.328 -19.976 -6.846 1.00 92.81 449 ILE A O 1
ATOM 3521 N N . GLY A 1 450 ? 7.443 -21.874 -6.303 1.00 92.00 450 GLY A N 1
ATOM 3522 C CA . GLY A 1 450 ? 8.767 -21.267 -6.223 1.00 92.00 450 GLY A CA 1
ATOM 3523 C C . GLY A 1 450 ? 9.275 -20.819 -7.594 1.00 92.00 450 GLY A C 1
ATOM 3524 O O . GLY A 1 450 ? 8.689 -21.129 -8.631 1.00 92.00 450 GLY A O 1
ATOM 3525 N N . GLY A 1 451 ? 10.387 -20.097 -7.608 1.00 94.31 451 GLY A N 1
ATOM 3526 C CA . GLY A 1 451 ? 11.007 -19.653 -8.849 1.00 94.31 451 GLY A CA 1
ATOM 3527 C C . GLY A 1 451 ? 12.275 -18.874 -8.567 1.00 94.31 451 GLY A C 1
ATOM 3528 O O . GLY A 1 451 ? 13.202 -19.421 -7.975 1.00 94.31 451 GLY A O 1
ATOM 3529 N N . ILE A 1 452 ? 12.299 -17.609 -8.966 1.00 96.44 452 ILE A N 1
ATOM 3530 C CA . ILE A 1 452 ? 13.499 -16.778 -8.946 1.00 96.44 452 ILE A CA 1
ATOM 3531 C C . ILE A 1 452 ? 14.077 -16.600 -7.534 1.00 96.44 452 ILE A C 1
ATOM 3533 O O . ILE A 1 452 ? 13.350 -16.482 -6.536 1.00 96.44 452 ILE A O 1
ATOM 3537 N N . GLY A 1 453 ? 15.404 -16.603 -7.449 1.00 97.00 453 GLY A N 1
ATOM 3538 C CA . GLY A 1 453 ? 16.181 -16.259 -6.270 1.00 97.00 453 GLY A CA 1
ATOM 3539 C C . GLY A 1 453 ? 16.603 -14.792 -6.270 1.00 97.00 453 GLY A C 1
ATOM 3540 O O . GLY A 1 453 ? 16.200 -13.989 -7.112 1.00 97.00 453 GLY A O 1
ATOM 3541 N N . ILE A 1 454 ? 17.432 -14.434 -5.289 1.00 97.06 454 ILE A N 1
ATOM 3542 C CA . ILE A 1 454 ? 17.975 -13.077 -5.171 1.00 97.06 454 ILE A CA 1
ATOM 3543 C C . ILE A 1 454 ? 18.912 -12.730 -6.340 1.00 97.06 454 ILE A C 1
ATOM 3545 O O . ILE A 1 454 ? 18.923 -11.587 -6.792 1.00 97.06 454 ILE A O 1
ATOM 3549 N N . GLU A 1 455 ? 19.640 -13.721 -6.863 1.00 96.12 455 GLU A N 1
ATOM 3550 C CA . GLU A 1 455 ? 20.572 -13.567 -7.986 1.00 96.12 455 GLU A CA 1
ATOM 3551 C C . GLU A 1 455 ? 19.833 -13.249 -9.294 1.00 96.12 455 GLU A C 1
ATOM 3553 O O . GLU A 1 455 ? 20.255 -12.382 -10.060 1.00 96.12 455 GLU A O 1
ATOM 3558 N N . GLU A 1 456 ? 18.694 -13.896 -9.548 1.00 96.38 456 GLU A N 1
ATOM 3559 C CA . GLU A 1 456 ? 17.857 -13.592 -10.708 1.00 96.38 456 GLU A CA 1
ATOM 3560 C C . GLU A 1 456 ? 17.214 -12.202 -10.598 1.00 96.38 456 GLU A C 1
ATOM 3562 O O . GLU A 1 456 ? 17.231 -11.453 -11.575 1.00 96.38 456 GLU A O 1
ATOM 3567 N N . ILE A 1 457 ? 16.725 -11.811 -9.411 1.00 96.88 457 ILE A N 1
ATOM 3568 C CA . ILE A 1 457 ? 16.188 -10.457 -9.163 1.00 96.88 457 ILE A CA 1
ATOM 3569 C C . ILE A 1 457 ? 17.267 -9.391 -9.422 1.00 96.88 457 ILE A C 1
ATOM 3571 O O . ILE A 1 457 ? 17.001 -8.341 -10.025 1.00 96.88 457 ILE A O 1
ATOM 3575 N N . GLU A 1 458 ? 18.499 -9.654 -8.983 1.00 96.69 458 GLU A N 1
ATOM 3576 C CA . GLU A 1 458 ? 19.655 -8.806 -9.264 1.00 96.69 458 GLU A CA 1
ATOM 3577 C C . GLU A 1 458 ? 19.915 -8.714 -10.770 1.00 96.69 458 GLU A C 1
ATOM 3579 O O . GLU A 1 458 ? 20.020 -7.613 -11.319 1.00 96.69 458 GLU A O 1
ATOM 3584 N N . LYS A 1 459 ? 19.954 -9.858 -11.458 1.00 95.31 459 LYS A N 1
ATOM 3585 C CA . LYS A 1 459 ? 20.194 -9.933 -12.899 1.00 95.31 459 LYS A CA 1
ATOM 3586 C C . LYS A 1 459 ? 19.150 -9.153 -13.695 1.00 95.31 459 LYS A C 1
ATOM 3588 O O . LYS A 1 459 ? 19.531 -8.372 -14.564 1.00 95.31 459 LYS A O 1
ATOM 3593 N N . GLU A 1 460 ? 17.861 -9.300 -13.392 1.00 94.94 460 GLU A N 1
ATOM 3594 C CA . GLU A 1 460 ? 16.786 -8.538 -14.043 1.00 94.94 460 GLU A CA 1
ATOM 3595 C C . GLU A 1 460 ? 16.952 -7.023 -13.841 1.00 94.94 460 GLU A C 1
ATOM 3597 O O . GLU A 1 460 ? 16.780 -6.233 -14.776 1.00 94.94 460 GLU A O 1
ATOM 3602 N N . SER A 1 461 ? 17.344 -6.609 -12.633 1.00 94.94 461 SER A N 1
ATOM 3603 C CA . SER A 1 461 ? 17.589 -5.201 -12.297 1.00 94.94 461 SER A CA 1
ATOM 3604 C C . SER A 1 461 ? 18.785 -4.636 -13.067 1.00 94.94 461 SER A C 1
ATOM 3606 O O . SER A 1 461 ? 18.707 -3.540 -13.630 1.00 94.94 461 SER A O 1
ATOM 3608 N N . ILE A 1 462 ? 19.872 -5.407 -13.173 1.00 95.06 462 ILE A N 1
ATOM 3609 C CA . ILE A 1 462 ? 21.050 -5.046 -13.968 1.00 95.06 462 ILE A CA 1
ATOM 3610 C C . ILE A 1 462 ? 20.719 -5.028 -15.465 1.00 95.06 462 ILE A C 1
ATOM 3612 O O . ILE A 1 462 ? 21.194 -4.138 -16.165 1.00 95.06 462 ILE A O 1
ATOM 3616 N N . MET A 1 463 ? 19.889 -5.946 -15.971 1.00 93.31 463 MET A N 1
ATOM 3617 C CA . MET A 1 463 ? 19.476 -5.978 -17.380 1.00 93.31 463 MET A CA 1
ATOM 3618 C C . MET A 1 463 ? 18.710 -4.712 -17.782 1.00 93.31 463 MET A C 1
ATOM 3620 O O . MET A 1 463 ? 19.049 -4.096 -18.795 1.00 93.31 463 MET A O 1
ATOM 3624 N N . ARG A 1 464 ? 17.733 -4.271 -16.974 1.00 91.56 464 ARG A N 1
ATOM 3625 C CA . ARG A 1 464 ? 17.017 -2.995 -17.198 1.00 91.56 464 ARG A CA 1
ATOM 3626 C C . ARG A 1 464 ? 17.939 -1.786 -17.091 1.00 91.56 464 ARG A C 1
ATOM 3628 O O . ARG A 1 464 ? 17.830 -0.826 -17.850 1.00 91.56 464 ARG A O 1
ATOM 3635 N N . HIS A 1 465 ? 18.875 -1.819 -16.149 1.00 93.56 465 HIS A N 1
ATOM 3636 C CA . HIS A 1 465 ? 19.864 -0.758 -16.010 1.00 93.56 465 HIS A CA 1
ATOM 3637 C C . HIS A 1 465 ? 20.790 -0.678 -17.229 1.00 93.56 465 HIS A C 1
ATOM 3639 O O . HIS A 1 465 ? 20.983 0.387 -17.813 1.00 93.56 465 HIS A O 1
ATOM 3645 N N . ASP A 1 466 ? 21.330 -1.809 -17.669 1.00 91.81 466 ASP A N 1
ATOM 3646 C CA . ASP A 1 466 ? 22.226 -1.876 -18.816 1.00 91.81 466 ASP A CA 1
ATOM 3647 C C . ASP A 1 466 ? 21.512 -1.512 -20.125 1.00 91.81 466 ASP A C 1
ATOM 3649 O O . ASP A 1 466 ? 22.129 -0.864 -20.971 1.00 91.81 466 ASP A O 1
ATOM 3653 N N . SER A 1 467 ? 20.220 -1.820 -20.290 1.00 88.12 467 SER A N 1
ATOM 3654 C CA . SER A 1 467 ? 19.457 -1.365 -21.463 1.00 88.12 467 SER A CA 1
ATOM 3655 C C . SER A 1 467 ? 19.347 0.167 -21.528 1.00 88.12 467 SER A C 1
ATOM 3657 O O . SER A 1 467 ? 19.396 0.749 -22.615 1.00 88.12 467 SER A O 1
ATOM 3659 N N . ALA A 1 468 ? 19.294 0.838 -20.373 1.00 86.62 468 ALA A N 1
ATOM 3660 C CA . ALA A 1 468 ? 19.260 2.293 -20.270 1.00 86.62 468 ALA A CA 1
ATOM 3661 C C . ALA A 1 468 ? 20.634 2.962 -20.459 1.00 86.62 468 ALA A C 1
ATOM 3663 O O . ALA A 1 468 ? 20.718 4.048 -21.039 1.00 86.62 468 ALA A O 1
ATOM 3664 N N . PHE A 1 469 ? 21.710 2.339 -19.959 1.00 84.19 469 PHE A N 1
ATOM 3665 C CA . PHE A 1 469 ? 23.038 2.964 -19.864 1.00 84.19 469 PHE A CA 1
ATOM 3666 C C . PHE A 1 469 ? 24.105 2.398 -20.824 1.00 84.19 469 PHE A C 1
ATOM 3668 O O . PHE A 1 469 ? 25.086 3.095 -21.085 1.00 84.19 469 PHE A O 1
ATOM 3675 N N . LYS A 1 470 ? 23.958 1.175 -21.362 1.00 73.00 470 LYS A N 1
ATOM 3676 C CA . LYS A 1 470 ? 24.975 0.488 -22.196 1.00 73.00 470 LYS A CA 1
ATOM 3677 C C . LYS A 1 470 ? 24.618 0.340 -23.695 1.00 73.00 470 LYS A C 1
ATOM 3679 O O . LYS A 1 470 ? 25.344 -0.340 -24.419 1.00 73.00 470 LYS A O 1
ATOM 3684 N N . GLY A 1 471 ? 23.576 1.001 -24.213 1.00 57.81 471 GLY A N 1
ATOM 3685 C CA . GLY A 1 471 ? 23.093 0.824 -25.599 1.00 57.81 471 GLY A CA 1
ATOM 3686 C C . GLY A 1 471 ? 23.340 1.975 -26.601 1.00 57.81 471 GLY A C 1
ATOM 3687 O O . GLY A 1 471 ? 22.610 2.956 -26.588 1.00 57.81 471 GLY A O 1
ATOM 3688 N N . VAL A 1 472 ? 24.279 1.746 -27.541 1.00 47.94 472 VAL A N 1
ATOM 3689 C CA . VAL A 1 472 ? 24.457 2.283 -28.928 1.00 47.94 472 VAL A CA 1
ATOM 3690 C C . VAL A 1 472 ? 24.781 3.782 -29.153 1.00 47.94 472 VAL A C 1
ATOM 3692 O O . VAL A 1 472 ? 24.086 4.682 -28.708 1.00 47.94 472 VAL A O 1
ATOM 3695 N N . LYS A 1 473 ? 25.797 4.031 -30.010 1.00 47.09 473 LYS A N 1
ATOM 3696 C CA . LYS A 1 473 ? 26.257 5.320 -30.603 1.00 47.09 473 LYS A CA 1
ATOM 3697 C C . LYS A 1 473 ? 25.177 6.199 -31.271 1.00 47.09 473 LYS A C 1
ATOM 3699 O O . LYS A 1 473 ? 25.487 7.306 -31.701 1.00 47.09 473 LYS A O 1
ATOM 3704 N N . VAL A 1 474 ? 23.949 5.703 -31.388 1.00 47.81 474 VAL A N 1
ATOM 3705 C CA . VAL A 1 474 ? 22.761 6.468 -31.766 1.00 47.81 474 VAL A CA 1
ATOM 3706 C C . VAL A 1 474 ? 21.807 6.282 -30.598 1.00 47.81 474 VAL A C 1
ATOM 3708 O O . VAL A 1 474 ? 21.136 5.255 -30.508 1.00 47.81 474 VAL A O 1
ATOM 3711 N N . GLU A 1 475 ? 21.842 7.220 -29.653 1.00 50.91 475 GLU A N 1
ATOM 3712 C CA . GLU A 1 475 ? 20.960 7.205 -28.491 1.00 50.91 475 GLU A CA 1
ATOM 3713 C C . GLU A 1 475 ? 19.515 7.146 -29.005 1.00 50.91 475 GLU A C 1
ATOM 3715 O O . GLU A 1 475 ? 19.007 8.109 -29.577 1.00 50.91 475 GLU A O 1
ATOM 3720 N N . LYS A 1 476 ? 18.833 6.004 -28.849 1.00 55.09 476 LYS A N 1
ATOM 3721 C CA . LYS A 1 476 ? 17.372 5.997 -28.954 1.00 55.09 476 LYS A CA 1
ATOM 3722 C C . LYS A 1 476 ? 16.865 6.754 -27.730 1.00 55.09 476 LYS A C 1
ATOM 3724 O O . LYS A 1 476 ? 16.647 6.156 -26.676 1.00 55.09 476 LYS A O 1
ATOM 3729 N N . GLU A 1 477 ? 16.695 8.067 -27.875 1.00 66.38 477 GLU A N 1
ATOM 3730 C CA . GLU A 1 477 ? 16.133 8.993 -26.873 1.00 66.38 477 GLU A CA 1
ATOM 3731 C C . GLU A 1 477 ? 14.647 8.716 -26.554 1.00 66.38 477 GLU A C 1
ATOM 3733 O O . GLU A 1 477 ? 13.967 9.519 -25.923 1.00 66.38 477 GLU A O 1
ATOM 3738 N N . THR A 1 478 ? 14.113 7.577 -26.990 1.00 82.12 478 THR A N 1
ATOM 3739 C CA . THR A 1 478 ? 12.717 7.175 -26.833 1.00 82.12 478 THR A CA 1
ATOM 3740 C C . THR A 1 478 ? 12.599 5.958 -25.930 1.00 82.12 478 THR A C 1
ATOM 3742 O O . THR A 1 478 ? 13.459 5.075 -25.965 1.00 82.12 478 THR A O 1
ATOM 3745 N N . LEU A 1 479 ? 11.515 5.889 -25.159 1.00 86.56 479 LEU A N 1
ATOM 3746 C CA . LEU A 1 479 ? 11.138 4.703 -24.390 1.00 86.56 479 LEU A CA 1
ATOM 3747 C C . LEU A 1 479 ? 10.780 3.530 -25.300 1.00 86.56 479 LEU A C 1
ATOM 3749 O O . LEU A 1 479 ? 10.414 3.720 -26.464 1.00 86.56 479 LEU A O 1
ATOM 3753 N N . ASP A 1 480 ? 10.868 2.331 -24.739 1.00 86.94 480 ASP A N 1
ATOM 3754 C CA . ASP A 1 480 ? 10.409 1.122 -25.408 1.00 86.94 480 ASP A CA 1
ATOM 3755 C C . ASP A 1 480 ? 8.879 1.160 -25.552 1.00 86.94 480 ASP A C 1
ATOM 3757 O O . ASP A 1 480 ? 8.189 1.746 -24.707 1.00 86.94 480 ASP A O 1
ATOM 3761 N N . PRO A 1 481 ? 8.317 0.585 -26.629 1.00 87.75 481 PRO A N 1
ATOM 3762 C CA . PRO A 1 481 ? 6.886 0.678 -26.915 1.00 87.75 481 PRO A CA 1
ATOM 3763 C C . PRO A 1 481 ? 6.000 0.030 -25.840 1.00 87.75 481 PRO A C 1
ATOM 3765 O O . PRO A 1 481 ? 4.825 0.385 -25.756 1.00 87.75 481 PRO A O 1
ATOM 3768 N N . GLY A 1 482 ? 6.552 -0.874 -25.026 1.00 88.06 482 GLY A N 1
ATOM 3769 C CA . GLY A 1 482 ? 5.803 -1.712 -24.094 1.00 88.06 482 GLY A CA 1
ATOM 3770 C C . GLY A 1 482 ? 5.194 -2.922 -24.798 1.00 88.06 482 GLY A C 1
ATOM 3771 O O . GLY A 1 482 ? 5.656 -3.329 -25.866 1.00 88.06 482 GLY A O 1
ATOM 3772 N N . GLY A 1 483 ? 4.144 -3.475 -24.207 1.00 86.94 483 GLY A N 1
ATOM 3773 C CA . GLY A 1 483 ? 3.533 -4.722 -24.654 1.00 86.94 483 GLY A CA 1
ATOM 3774 C C . GLY A 1 483 ? 3.021 -5.582 -23.508 1.00 86.94 483 GLY A C 1
ATOM 3775 O O . GLY A 1 483 ? 2.944 -6.778 -23.684 1.00 86.94 483 GLY A O 1
ATOM 3776 N N . ASN A 1 484 ? 2.721 -4.997 -22.345 1.00 86.50 484 ASN A N 1
ATOM 3777 C CA . ASN A 1 484 ? 2.173 -5.720 -21.197 1.00 86.50 484 ASN A CA 1
ATOM 3778 C C . ASN A 1 484 ? 0.639 -5.731 -21.235 1.00 86.50 484 ASN A C 1
ATOM 3780 O O . ASN A 1 484 ? 0.002 -6.694 -20.822 1.00 86.50 484 ASN A O 1
ATOM 3784 N N . PHE A 1 485 ? 0.024 -4.639 -21.709 1.00 87.75 485 PHE A N 1
ATOM 3785 C CA . PHE A 1 485 ? -1.438 -4.497 -21.739 1.00 87.75 485 PHE A CA 1
ATOM 3786 C C . PHE A 1 485 ? -2.036 -4.735 -23.129 1.00 87.75 485 PHE A C 1
ATOM 3788 O O . PHE A 1 485 ? -3.257 -4.783 -23.290 1.00 87.75 485 PHE A O 1
ATOM 3795 N N . SER A 1 486 ? -1.219 -4.749 -24.175 1.00 87.50 486 SER A N 1
ATOM 3796 C CA . SER A 1 486 ? -1.652 -5.035 -25.537 1.00 87.50 486 SER A CA 1
ATOM 3797 C C . SER A 1 486 ? -0.518 -5.639 -26.326 1.00 87.50 486 SER A C 1
ATOM 3799 O O . SER A 1 486 ? 0.593 -5.115 -26.295 1.00 87.50 486 SER A O 1
ATOM 3801 N N . TRP A 1 487 ? -0.859 -6.642 -27.129 1.00 89.88 487 TRP A N 1
ATOM 3802 C CA . TRP A 1 487 ? 0.094 -7.308 -27.994 1.00 89.88 487 TRP A CA 1
ATOM 3803 C C . TRP A 1 487 ? 0.868 -6.323 -28.879 1.00 89.88 487 TRP A C 1
ATOM 3805 O O . TRP A 1 487 ? 0.307 -5.437 -29.542 1.00 89.88 487 TRP A O 1
ATOM 3815 N N . ARG A 1 488 ? 2.186 -6.513 -28.902 1.00 87.88 488 ARG A N 1
ATOM 3816 C CA . ARG A 1 488 ? 3.136 -5.844 -29.788 1.00 87.88 488 ARG A CA 1
ATOM 3817 C C . ARG A 1 488 ? 4.105 -6.893 -30.310 1.00 87.88 488 ARG A C 1
ATOM 3819 O O . ARG A 1 488 ? 4.503 -7.781 -29.574 1.00 87.88 488 ARG A O 1
ATOM 3826 N N . LYS A 1 489 ? 4.543 -6.735 -31.560 1.00 83.94 489 LYS A N 1
ATOM 3827 C CA . LYS A 1 489 ? 5.471 -7.674 -32.204 1.00 83.94 489 LYS A CA 1
ATOM 3828 C C . LYS A 1 489 ? 6.786 -7.868 -31.432 1.00 83.94 489 LYS A C 1
ATOM 3830 O O . LYS A 1 489 ? 7.295 -8.976 -31.398 1.00 83.94 489 LYS A O 1
ATOM 3835 N N . ASP A 1 490 ? 7.311 -6.793 -30.846 1.00 82.12 490 ASP A N 1
ATOM 3836 C CA . ASP A 1 490 ? 8.552 -6.801 -30.059 1.00 82.12 490 ASP A CA 1
ATOM 3837 C C . ASP A 1 490 ? 8.267 -6.666 -28.541 1.00 82.12 490 ASP A C 1
ATOM 3839 O O . ASP A 1 490 ? 9.114 -6.171 -27.800 1.00 82.12 490 ASP A O 1
ATOM 3843 N N . GLY A 1 491 ? 7.039 -6.982 -28.104 1.00 85.12 491 GLY A N 1
ATOM 3844 C CA . GLY A 1 491 ? 6.574 -6.851 -26.717 1.00 85.12 491 GLY A CA 1
ATOM 3845 C C . GLY A 1 491 ? 6.586 -8.172 -25.945 1.00 85.12 491 GLY A C 1
ATOM 3846 O O . GLY A 1 491 ? 7.295 -9.103 -26.316 1.00 85.12 491 GLY A O 1
ATOM 3847 N N . GLU A 1 492 ? 5.795 -8.240 -24.870 1.00 87.75 492 GLU A N 1
ATOM 3848 C CA . GLU A 1 492 ? 5.540 -9.495 -24.157 1.00 87.75 492 GLU A CA 1
ATOM 3849 C C . GLU A 1 492 ? 4.776 -10.469 -25.064 1.00 87.75 492 GLU A C 1
ATOM 3851 O O . GLU A 1 492 ? 4.010 -10.053 -25.942 1.00 87.75 492 GLU A O 1
ATOM 3856 N N . GLU A 1 493 ? 4.964 -11.769 -24.851 1.00 87.62 493 GLU A N 1
ATOM 3857 C CA . GLU A 1 493 ? 4.127 -12.765 -25.510 1.00 87.62 493 GLU A CA 1
ATOM 3858 C C . GLU A 1 493 ? 2.714 -12.755 -24.914 1.00 87.62 493 GLU A C 1
ATOM 3860 O O . GLU A 1 493 ? 2.527 -12.724 -23.695 1.00 87.62 493 GLU A O 1
ATOM 3865 N N . HIS A 1 494 ? 1.714 -12.798 -25.795 1.00 91.75 494 HIS A N 1
ATOM 3866 C CA . HIS A 1 494 ? 0.304 -12.888 -25.432 1.00 91.75 494 HIS A CA 1
ATOM 3867 C C . HIS A 1 494 ? -0.305 -14.150 -26.031 1.00 91.75 494 HIS A C 1
ATOM 3869 O O . HIS A 1 494 ? 0.013 -14.511 -27.163 1.00 91.75 494 HIS A O 1
ATOM 3875 N N . LEU A 1 495 ? -1.239 -14.772 -25.307 1.00 90.12 495 LEU A N 1
ATOM 3876 C CA . LEU A 1 495 ? -2.006 -15.914 -25.812 1.00 90.12 495 LEU A CA 1
ATOM 3877 C C . LEU A 1 495 ? -2.817 -15.561 -27.070 1.00 90.12 495 LEU A C 1
ATOM 3879 O O . LEU A 1 495 ? -3.018 -16.420 -27.925 1.00 90.12 495 LEU A O 1
ATOM 3883 N N . TYR A 1 496 ? -3.319 -14.323 -27.161 1.00 90.50 496 TYR A N 1
ATOM 3884 C CA . TYR A 1 496 ? -4.034 -13.835 -28.334 1.00 90.50 496 TYR A CA 1
ATOM 3885 C C . TYR A 1 496 ? -3.173 -12.851 -29.125 1.00 90.50 496 TYR A C 1
ATOM 3887 O O . TYR A 1 496 ? -3.038 -11.675 -28.784 1.00 90.50 496 TYR A O 1
ATOM 3895 N N . ASP A 1 497 ? -2.665 -13.323 -30.252 1.00 91.12 497 ASP A N 1
ATOM 3896 C CA . ASP A 1 497 ? -1.932 -12.538 -31.235 1.00 91.12 497 ASP A CA 1
ATOM 3897 C C . ASP A 1 497 ? -2.691 -12.515 -32.587 1.00 91.12 497 ASP A C 1
ATOM 3899 O O . ASP A 1 497 ? -3.680 -13.234 -32.786 1.00 91.12 497 ASP A O 1
ATOM 3903 N N . PRO A 1 498 ? -2.302 -11.652 -33.543 1.00 92.75 498 PRO A N 1
ATOM 3904 C CA . PRO A 1 498 ? -3.004 -11.552 -34.820 1.00 92.75 498 PRO A CA 1
ATOM 3905 C C . PRO A 1 498 ? -3.048 -12.854 -35.631 1.00 92.75 498 PRO A C 1
ATOM 3907 O O . PRO A 1 498 ? -4.020 -13.066 -36.358 1.00 92.75 498 PRO A O 1
ATOM 3910 N N . GLU A 1 499 ? -2.022 -13.699 -35.537 1.00 92.69 499 GLU A N 1
ATOM 3911 C CA . GLU A 1 499 ? -1.928 -14.975 -36.244 1.00 92.69 499 GLU A CA 1
ATOM 3912 C C . GLU A 1 499 ? -2.881 -16.001 -35.631 1.00 92.69 499 GLU A C 1
ATOM 3914 O O . GLU A 1 499 ? -3.724 -16.545 -36.349 1.00 92.69 499 GLU A O 1
ATOM 3919 N N . THR A 1 500 ? -2.858 -16.173 -34.307 1.00 93.19 500 THR A N 1
ATOM 3920 C CA . THR A 1 500 ? -3.781 -17.085 -33.608 1.00 93.19 500 THR A CA 1
ATOM 3921 C C . THR A 1 500 ? -5.246 -16.695 -33.819 1.00 93.19 500 THR A C 1
ATOM 3923 O O . THR A 1 500 ? -6.086 -17.545 -34.134 1.00 93.19 500 THR A O 1
ATOM 3926 N N . ILE A 1 501 ? -5.576 -15.399 -33.752 1.00 94.06 501 ILE A N 1
ATOM 3927 C CA . ILE A 1 501 ? -6.935 -14.905 -34.033 1.00 94.06 501 ILE A CA 1
ATOM 3928 C C . ILE A 1 501 ? -7.332 -15.178 -35.491 1.00 94.06 501 ILE A C 1
ATOM 3930 O O . ILE A 1 501 ? -8.466 -15.590 -35.759 1.00 94.06 501 ILE A O 1
ATOM 3934 N N . TYR A 1 502 ? -6.427 -14.938 -36.441 1.00 95.56 502 TYR A N 1
ATOM 3935 C CA . TYR A 1 502 ? -6.692 -15.153 -37.861 1.00 95.56 502 TYR A CA 1
ATOM 3936 C C . TYR A 1 502 ? -6.942 -16.632 -38.180 1.00 95.56 502 TYR A C 1
ATOM 3938 O O . TYR A 1 502 ? -7.939 -16.952 -38.837 1.00 95.56 502 TYR A O 1
ATOM 3946 N N . LEU A 1 503 ? -6.088 -17.532 -37.683 1.00 95.94 503 LEU A N 1
ATOM 3947 C CA . LEU A 1 503 ? -6.205 -18.976 -37.899 1.00 95.94 503 LEU A CA 1
ATOM 3948 C C . LEU A 1 503 ? -7.501 -19.534 -37.295 1.00 95.94 503 LEU A C 1
ATOM 3950 O O . LEU A 1 503 ? -8.239 -20.256 -37.974 1.00 95.94 503 LEU A O 1
ATOM 3954 N N . LEU A 1 504 ? -7.859 -19.120 -36.075 1.00 96.44 504 LEU A N 1
ATOM 3955 C CA . LEU A 1 504 ? -9.113 -19.527 -35.441 1.00 96.44 504 LEU A CA 1
ATOM 3956 C C . LEU A 1 504 ? -10.343 -19.025 -36.215 1.00 96.44 504 LEU A C 1
ATOM 3958 O O . LEU A 1 504 ? -11.273 -19.785 -36.486 1.00 96.44 504 LEU A O 1
ATOM 3962 N N . GLN A 1 505 ? -10.365 -17.750 -36.619 1.00 96.81 505 GLN A N 1
ATOM 3963 C CA . GLN A 1 505 ? -11.492 -17.207 -37.385 1.00 96.81 505 GLN A CA 1
ATOM 3964 C C . GLN A 1 505 ? -11.658 -17.910 -38.733 1.00 96.81 505 GLN A C 1
ATOM 3966 O O . GLN A 1 505 ? -12.785 -18.171 -39.165 1.00 96.81 505 GLN A O 1
ATOM 3971 N N . ARG A 1 506 ? -10.547 -18.201 -39.412 1.00 96.81 506 ARG A N 1
ATOM 3972 C CA . ARG A 1 506 ? -10.557 -18.832 -40.729 1.00 96.81 506 ARG A CA 1
ATOM 3973 C C . ARG A 1 506 ? -10.961 -20.301 -40.653 1.00 96.81 506 ARG A C 1
ATOM 3975 O O . ARG A 1 506 ? -11.822 -20.713 -41.426 1.00 96.81 506 ARG A O 1
ATOM 3982 N N . SER A 1 507 ? -10.415 -21.061 -39.703 1.00 97.06 507 SER A N 1
ATOM 3983 C CA . SER A 1 507 ? -10.750 -22.478 -39.519 1.00 97.06 507 SER A CA 1
ATOM 3984 C C . SER A 1 507 ? -12.243 -22.690 -39.256 1.00 97.06 507 SER A C 1
ATOM 3986 O O . SER A 1 507 ? -12.858 -23.551 -39.885 1.00 97.06 507 SER A O 1
ATOM 3988 N N . VAL A 1 508 ? -12.862 -21.849 -38.420 1.00 96.75 508 VAL A N 1
ATOM 3989 C CA . VAL A 1 508 ? -14.299 -21.929 -38.114 1.00 96.75 508 VAL A CA 1
ATOM 3990 C C . VAL A 1 508 ? -15.167 -21.479 -39.296 1.00 96.75 508 VAL A C 1
ATOM 3992 O O . VAL A 1 508 ? -16.180 -22.113 -39.583 1.00 96.75 508 VAL A O 1
ATOM 3995 N N . ARG A 1 509 ? -14.786 -20.413 -40.020 1.00 96.62 509 ARG A N 1
ATOM 3996 C CA . ARG A 1 509 ? -15.548 -19.930 -41.193 1.00 96.62 509 ARG A CA 1
ATOM 3997 C C . ARG A 1 509 ? -15.502 -20.897 -42.372 1.00 96.62 509 ARG A C 1
ATOM 3999 O O . ARG A 1 509 ? -16.508 -21.068 -43.053 1.00 96.62 509 ARG A O 1
ATOM 4006 N N . GLU A 1 510 ? -14.342 -21.496 -42.624 1.00 96.56 510 GLU A N 1
ATOM 4007 C CA . GLU A 1 510 ? -14.139 -22.460 -43.710 1.00 96.56 510 GLU A CA 1
ATOM 4008 C C . GLU A 1 510 ? -14.527 -23.892 -43.300 1.00 96.56 510 GLU A C 1
ATOM 4010 O O . GLU A 1 510 ? -14.512 -24.788 -44.142 1.00 96.56 510 GLU A O 1
ATOM 4015 N N . ASN A 1 511 ? -14.882 -24.114 -42.026 1.00 95.69 511 ASN A N 1
ATOM 4016 C CA . ASN A 1 511 ? -15.091 -25.433 -41.423 1.00 95.69 511 ASN A CA 1
ATOM 4017 C C . ASN A 1 511 ? -13.924 -26.399 -41.720 1.00 95.69 511 ASN A C 1
ATOM 4019 O O . ASN A 1 511 ? -14.118 -27.558 -42.094 1.00 95.69 511 ASN A O 1
ATOM 4023 N N . ASN A 1 512 ? -12.698 -25.884 -41.609 1.00 96.62 512 ASN A N 1
ATOM 4024 C CA . ASN A 1 512 ? -11.472 -26.576 -41.979 1.00 96.62 512 ASN A CA 1
ATOM 4025 C C . ASN A 1 512 ? -10.712 -27.022 -40.725 1.00 96.62 512 ASN A C 1
ATOM 4027 O O . ASN A 1 512 ? -10.081 -26.215 -40.042 1.00 96.62 512 ASN A O 1
ATOM 4031 N N . TYR A 1 513 ? -10.754 -28.326 -40.452 1.00 95.88 513 TYR A N 1
ATOM 4032 C CA . TYR A 1 513 ? -10.109 -28.920 -39.284 1.00 95.88 513 TYR A CA 1
ATOM 4033 C C . TYR A 1 513 ? -8.575 -28.886 -39.342 1.00 95.88 513 TYR A C 1
ATOM 4035 O O . TYR A 1 513 ? -7.942 -28.818 -38.297 1.00 95.88 513 TYR A O 1
ATOM 4043 N N . GLU A 1 514 ? -7.961 -28.887 -40.528 1.00 96.44 514 GLU A N 1
ATOM 4044 C CA . GLU A 1 514 ? -6.498 -28.791 -40.626 1.00 96.44 514 GLU A CA 1
ATOM 4045 C C . GLU A 1 514 ? -6.012 -27.389 -40.244 1.00 96.44 514 GLU A C 1
ATOM 4047 O O . GLU A 1 514 ? -5.063 -27.270 -39.478 1.00 96.44 514 GLU A O 1
ATOM 4052 N N . LEU A 1 515 ? -6.732 -26.334 -40.648 1.00 94.12 515 LEU A N 1
ATOM 4053 C CA . LEU A 1 515 ? -6.459 -24.974 -40.159 1.00 94.12 515 LEU A CA 1
ATOM 4054 C C . LEU A 1 515 ? -6.695 -24.841 -38.647 1.00 94.12 515 LEU A C 1
ATOM 4056 O O . LEU A 1 515 ? -6.044 -24.032 -38.000 1.00 94.12 515 LEU A O 1
ATOM 4060 N N . PHE A 1 516 ? -7.619 -25.623 -38.079 1.00 95.88 516 PHE A N 1
ATOM 4061 C CA . PHE A 1 516 ? -7.840 -25.656 -36.630 1.00 95.88 516 PHE A CA 1
ATOM 4062 C C . PHE A 1 516 ? -6.729 -26.391 -35.865 1.00 95.88 516 PHE A C 1
ATOM 4064 O O . PHE A 1 516 ? -6.616 -26.183 -34.670 1.00 95.88 516 PHE A O 1
ATOM 4071 N N . LYS A 1 517 ? -5.959 -27.276 -36.513 1.00 96.00 517 LYS A N 1
ATOM 4072 C CA . LYS A 1 517 ? -4.762 -27.897 -35.914 1.00 96.00 517 LYS A CA 1
ATOM 4073 C C . LYS A 1 517 ? -3.511 -27.027 -36.047 1.00 96.00 517 LYS A C 1
ATOM 4075 O O . LYS A 1 517 ? -2.537 -27.278 -35.345 1.00 96.00 517 LYS A O 1
ATOM 4080 N N . GLU A 1 518 ? -3.490 -26.147 -37.049 1.00 92.94 518 GLU A N 1
ATOM 4081 C CA . GLU A 1 518 ? -2.424 -25.161 -37.252 1.00 92.94 518 GLU A CA 1
ATOM 4082 C C . GLU A 1 518 ? -2.554 -23.996 -36.262 1.00 92.94 518 GLU A C 1
ATOM 4084 O O . GLU A 1 518 ? -1.537 -23.516 -35.771 1.00 92.94 518 GLU A O 1
ATOM 4089 N N . TYR A 1 519 ? -3.795 -23.585 -35.962 1.00 91.38 519 TYR A N 1
ATOM 4090 C CA . TYR A 1 519 ? -4.137 -22.864 -34.730 1.00 91.38 519 TYR A CA 1
ATOM 4091 C C . TYR A 1 519 ? -3.844 -23.736 -33.504 1.00 91.38 519 TYR A C 1
ATOM 4093 O O . TYR A 1 519 ? -3.286 -23.193 -32.526 1.00 91.38 519 TYR A O 1
#

Radius of gyration: 26.95 Å; Cα contacts (8 Å, |Δi|>4): 900; chains: 1; bounding box: 78×60×84 Å

Solvent-accessible surface area (backbone atoms only — not comparable to full-atom values): 28390 Å² total; per-residue (Å²): 131,71,61,84,86,58,56,64,54,54,47,26,37,54,52,49,46,54,55,65,47,66,66,89,72,54,76,31,67,47,75,50,66,87,85,55,41,44,33,36,39,39,23,82,79,34,72,37,65,40,30,37,37,35,35,78,84,78,48,76,50,75,36,65,58,86,79,84,63,96,67,66,71,91,44,51,75,44,79,51,65,69,46,52,76,43,51,50,37,36,33,65,83,80,68,43,74,53,52,50,67,60,54,45,53,50,62,30,58,72,54,68,37,57,57,31,44,73,74,35,39,39,52,59,75,75,50,50,71,54,48,63,58,48,55,73,64,37,79,80,66,58,80,67,69,69,48,71,73,58,42,48,34,50,38,32,38,47,69,46,28,47,41,50,45,65,60,43,49,48,40,13,26,72,73,34,35,65,62,86,84,78,84,79,90,49,48,62,56,48,72,72,43,97,58,73,62,62,79,62,67,32,49,42,80,56,65,46,82,78,93,44,68,51,49,56,61,76,87,48,39,62,70,45,47,49,45,37,71,39,34,44,59,55,58,79,93,64,75,54,56,68,33,35,41,29,40,41,34,79,41,41,70,39,52,76,65,58,48,50,50,56,69,68,48,87,47,93,94,53,33,60,47,80,44,71,37,56,42,40,72,89,81,50,53,64,68,55,50,52,57,48,51,49,52,54,49,53,53,43,44,75,72,61,36,15,34,42,32,40,24,38,79,78,60,50,90,60,30,40,55,54,58,65,59,56,56,44,18,26,46,41,51,51,28,50,78,69,70,49,46,56,48,36,25,40,32,37,42,33,57,58,51,74,48,42,64,41,53,43,49,37,26,16,36,45,39,49,32,38,25,37,57,44,45,48,54,50,51,40,49,36,32,77,72,64,78,38,100,54,57,58,66,58,29,48,53,22,29,50,46,5,37,52,53,31,32,48,50,54,42,8,35,57,31,41,46,38,48,57,49,42,36,52,58,51,62,43,36,38,47,28,40,18,62,73,47,30,64,66,32,44,63,89,51,51,47,91,43,56,53,48,48,69,67,52,55,40,48,33,46,48,51,34,35,42,63,40,63,70,60,62,102,66,72,72,84,61,66,52,72,42,19,79,91,49,76,38,98,90,34,46,63,44,77,70,41,74,64,52,52,49,30,47,55,47,14,65,75,69,69,33,67,68,44,50,69,73,79

Nearest PDB structures (foldseek):
  7mfm-assembly1_G  TM=9.753E-01  e=4.350E-58  Bacillus subtilis
  1ofd-assembly2_B  TM=9.147E-01  e=9.966E-49  Synechocystis sp. PCC 6803
  6s6u-assembly1_A  TM=9.492E-01  e=2.122E-46  Azospirillum brasilense
  6s6s-assembly1_C  TM=9.506E-01  e=1.597E-44  Azospirillum brasilense
  1lm1-assembly1_A  TM=9.111E-01  e=5.876E-42  Synechocystis sp. PCC 6803

Sequence (519 aa):
ENNEEMERKKRDFYYYHSTIMEAWDGPAAMAFTDGTQVGAVLDRNGLRPSRYYLTDDDLLVLASEVGVLDLPEEKVISKQRLEPGKMLLLDTEEGRIINDQELKAEIAAAEPYGKWLEEELIELKDLKAELEKLEAADERTGIKDLQSSTLVKLQKSFGYSYEDLQKILIPMARDGVDPIGSMGNDASLAVLSDQPQLLYNYFKQRFAQVTNPPIDSIREKLITATNTFLGSESNLLKPDAKSCRQLELDHPLLSNEELRLIKGMDQPGFKTAILKIIFDKKEESLETRMTELFKEAEALIAEGVNILILSDRGVNGSKVAVPALLAVSGLHHYLIGKGLRTEISLVLESGEPKEVHHFSVLIGYGLDAVNPYLAFATLEDLVKKGHLESSKEKAVQKYIKAAVKGVVKVMAKMGISTVQSYRGAQIFEAIGISEAVIDKYFCRTASRIGGIGIEEIEKESIMRHDSAFKGVKVEKETLDPGGNFSWRKDGEEHLYDPETIYLLQRSVRENNYELFKEY

Foldseek 3Di:
DQDPPDDPLLVLLVVLVCLFDPDPFFFDWDWDDPPFKTKIATAQQNNAWKKWWAFPVRDIDIDSDPPPDDDDPVGTPDIGTHDRPFMFMAGNVVSDTDGRVNVSVCVSVVDPSVVLCVPAEAELVVCVVVLVVVVVVCVPVDPPQCPLLNLLLLCLLLPHFPCCVVQAQQCLLAVLAGGDDDDDQQFDQCQPWPALDAQLSQKAFFFDDPRGAFDDCVVVVSLFAAKFWFFFADDPVDDDSNRNNTYMDSHQEDEPSSVVCLVPDPDPRADEDEDEQKDFPVPDALVRSLVVSLVVVVVVVVVQHAEYEYEPPPDDLGIFGNRQLQSQLLNCVSCVVVVNNNRHAYEYEDCNDRHLSSVLSSQLSAHRHYYNPSSLSSLCVCVVVVVHPDDSVSSVVSSVSNSSSSSCVSCSSHSHRYSSVSGNNLSIAGEADAPVSCVNRVNPHHYPHHHDDSRSNRVSSVVSSCVSNVDDPPPPSHGHNEDSSHHDPPYGDGPDDPQVVVLVVCCVVVVPVVSVVVD

pLDDT: mean 90.39, std 10.55, range [32.97, 98.62]

Secondary structure (DSSP, 8-state):
---TTS-HHHHHHHHHHHTT-----S--EEEEE-SSEEEEEE-TT--S--EEEEETTS-EEEESSS-SS---GGGEEEEEE--TT-EEEEETTTTEEEPHHHHHHHHTTSS-HHHHHHHH-EETTTTHHHHHHHHHHHTTT------HHHHHHHHHHTT--HHHIIIIIHHHHHHSS-----S---BPPGGG-SS---GGGGEEEP--SSSSPPP-TTTTGGG-B--EEES----TTS--GGGG--EEESSSBPPHHHHHHHHT---TT--EEEEE-EEETTT--HHHHHHHHHHHHHHHHHTT--EEEEE-TT--SSEEEPPHHHHHHHHHHHHHHHT-GGG-EEEEE-SS--SHHHHHHHHHTT--EEE-HHHHHHHHHHHHTTSS-S-HHHHHHHHHHHHHHHHHHHHHTTT--BHHHHTT---EEESSB-HHHHHHHSTT-EESS--B-HHHHHHHHHHHHHHHHS--SS---S-----SSS--TTS--BSS-HHHHHHHHHHHHHT-HHHHHH-